Protein AF-A0A9W8TCF4-F1 (afdb_monomer)

Secondary structure (DSSP, 8-state):
-HHHHHHHHHHHHHHHHHHHHHHHHHHHHHHHHHHHHHHTTS-GGGHHHHHHHHHHHHHHHHHHHHHHTTSPPHHHHTTS-HHHHHHHHHHHHHHHHHHHHHHHHHHHHHHHHHHHHHHHHHHHHHHHHHHHHHHHHHHHHHHHHHHHHHHHHHHHHHHHHHHHHHHHHHHHHHHHHHHHHHHHHHHHHHHHHHHHHHHHHHHHHHHHHHHHHHHHHHHHHHHHHHHHHHHHHHHHHHHHHHHHHHHHHHHHTTS--------HHHHHHHHHHHHHHHHTTTS-B---SS-TTSHHHHHHHHHHHHTSTTHHHHHHHHHHTT--S-EEHHHHHHHGGGPPB-TTSSBTTBSS---EEEEEEETTEEEEEEE---

pLDDT: mean 80.74, std 17.01, range [30.88, 98.62]

Sequence (374 aa):
MATLNAVRSEQNGLVEKMTDVVGKVRGLDTAVGEVQANLKQVPTETRELVDVGSTHLMQELKSASRVLGTLPTKADLENWSTTKAEAQARSIEDAVSRSTNATLKRFLDSTMAEYSQKLASFEVREKVIKDLKESALELQKRCEGREKRLDIVCEKNKDLSLRLQTQKNDLAGKSARLDQLTSDLAEAEAEIAMRDTRISKAEALSRSKETAIREANELLDSYKAAIKAKDSEMKEMCTRLEAAEAQAALRVTRQPETQSSDTGILNRLSQVYLELSNEFRDIPTSNGSHGASDLPEIAVKIAPKLLEPQAKQMIQDFLSSGADGWYCLQQVVERGSRAESVPRGTCALHQEECVLVQAVVARGGAILNFYDPM

Mean predicted aligned error: 19.77 Å

Structure (mmCIF, N/CA/C/O backbone):
data_AF-A0A9W8TCF4-F1
#
_entry.id   AF-A0A9W8TCF4-F1
#
loop_
_atom_site.group_PDB
_atom_site.id
_atom_site.type_symbol
_atom_site.label_atom_id
_atom_site.label_alt_id
_atom_site.lab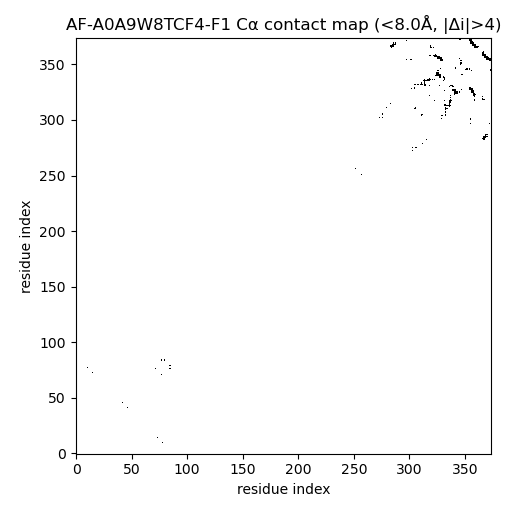el_comp_id
_atom_site.label_asym_id
_atom_site.label_entity_id
_atom_site.label_seq_id
_atom_site.pdbx_PDB_ins_code
_atom_site.Cartn_x
_atom_site.Cartn_y
_atom_site.Cartn_z
_atom_site.occupancy
_atom_site.B_iso_or_equiv
_atom_site.auth_seq_id
_atom_site.auth_comp_id
_atom_site.auth_asym_id
_atom_site.auth_atom_id
_atom_site.pdbx_PDB_model_num
ATOM 1 N N . MET A 1 1 ? 74.493 4.561 -125.610 1.00 48.09 1 MET A N 1
ATOM 2 C CA . MET A 1 1 ? 73.460 3.600 -125.152 1.00 48.09 1 MET A CA 1
ATOM 3 C C . MET A 1 1 ? 73.714 3.056 -123.743 1.00 48.09 1 MET A C 1
ATOM 5 O O . MET A 1 1 ? 72.753 2.962 -122.997 1.00 48.09 1 MET A O 1
ATOM 9 N N . ALA A 1 2 ? 74.955 2.751 -123.333 1.00 51.16 2 ALA A N 1
ATOM 10 C CA . ALA A 1 2 ? 75.239 2.195 -121.997 1.00 51.16 2 ALA A CA 1
ATOM 11 C C . ALA A 1 2 ? 74.839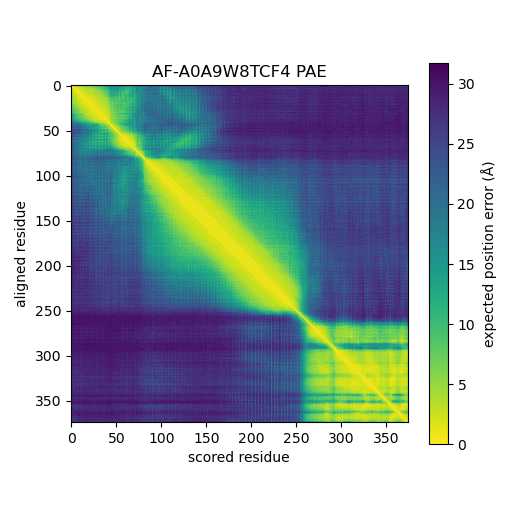 3.107 -120.810 1.00 51.16 2 ALA A C 1
ATOM 13 O O . ALA A 1 2 ? 74.289 2.631 -119.825 1.00 51.16 2 ALA A O 1
ATOM 14 N N . THR A 1 3 ? 75.023 4.424 -120.924 1.00 48.38 3 THR A N 1
ATOM 15 C CA . THR A 1 3 ? 74.662 5.409 -119.885 1.00 48.38 3 THR A CA 1
ATOM 16 C C . THR A 1 3 ? 73.155 5.583 -119.689 1.00 48.38 3 THR A C 1
ATOM 18 O O . THR A 1 3 ? 72.698 5.802 -118.574 1.00 48.38 3 THR A O 1
ATOM 21 N N . LEU A 1 4 ? 72.365 5.422 -120.752 1.00 47.25 4 LEU A N 1
ATOM 22 C CA . LEU A 1 4 ? 70.905 5.552 -120.701 1.00 47.25 4 LEU A CA 1
ATOM 23 C C . LEU A 1 4 ? 70.256 4.342 -120.005 1.00 47.25 4 LEU A C 1
ATOM 25 O O . LEU A 1 4 ? 69.260 4.490 -119.303 1.00 47.25 4 LEU A O 1
ATOM 29 N N . ASN A 1 5 ? 70.867 3.160 -120.129 1.00 55.09 5 ASN A N 1
ATOM 30 C CA . ASN A 1 5 ? 70.417 1.951 -119.436 1.00 55.09 5 ASN A CA 1
ATOM 31 C C . ASN A 1 5 ? 70.760 1.965 -117.935 1.00 55.09 5 ASN A C 1
ATOM 33 O O . ASN A 1 5 ? 69.969 1.466 -117.140 1.00 55.09 5 ASN A O 1
ATOM 37 N N . ALA A 1 6 ? 71.883 2.574 -117.535 1.00 56.56 6 ALA A N 1
ATOM 38 C CA . ALA A 1 6 ? 72.257 2.713 -116.124 1.00 56.56 6 ALA A CA 1
ATOM 39 C C . ALA A 1 6 ? 71.310 3.662 -115.366 1.00 56.56 6 ALA A C 1
ATOM 41 O O . ALA A 1 6 ? 70.767 3.288 -114.330 1.00 56.56 6 ALA A O 1
ATOM 42 N N . VAL A 1 7 ? 71.010 4.833 -115.943 1.00 51.28 7 VAL A N 1
ATOM 43 C CA . VAL A 1 7 ? 70.056 5.796 -115.360 1.00 51.28 7 VAL A CA 1
ATOM 44 C C . VAL A 1 7 ? 68.657 5.188 -115.239 1.00 51.28 7 VAL A C 1
ATOM 46 O O . VAL A 1 7 ? 67.986 5.358 -114.224 1.00 51.28 7 VAL A O 1
ATOM 49 N N . ARG A 1 8 ? 68.230 4.406 -116.239 1.00 55.12 8 ARG A N 1
ATOM 50 C CA . ARG A 1 8 ? 66.937 3.711 -116.201 1.00 55.12 8 ARG A CA 1
ATOM 51 C C . ARG A 1 8 ? 66.886 2.631 -115.115 1.00 55.12 8 ARG A C 1
ATOM 53 O O . ARG A 1 8 ? 65.843 2.439 -114.500 1.00 55.12 8 ARG A O 1
ATOM 60 N N . SER A 1 9 ? 68.004 1.950 -114.855 1.00 62.22 9 SER A N 1
ATOM 61 C CA . SER A 1 9 ? 68.113 0.963 -113.775 1.00 62.22 9 SER A CA 1
ATOM 62 C C . SER A 1 9 ? 68.019 1.612 -112.391 1.00 62.22 9 SER A C 1
ATOM 64 O O . SER A 1 9 ? 67.333 1.086 -111.517 1.00 62.22 9 SER A O 1
ATOM 66 N N . GLU A 1 10 ? 68.665 2.760 -112.187 1.00 55.59 10 GLU A N 1
ATOM 67 C CA . GLU A 1 10 ? 68.607 3.492 -110.913 1.00 55.59 10 GLU A CA 1
ATOM 68 C C . GLU A 1 10 ? 67.228 4.117 -110.665 1.00 55.59 10 GLU A C 1
ATOM 70 O O . GLU A 1 10 ? 66.700 4.012 -109.556 1.00 55.59 10 GLU A O 1
ATOM 75 N N . GLN A 1 11 ? 66.589 4.675 -111.702 1.00 54.03 11 GLN A N 1
ATOM 76 C CA . GLN A 1 11 ? 65.198 5.137 -111.619 1.00 54.03 11 GLN A CA 1
ATOM 77 C C . GLN A 1 11 ? 64.245 4.002 -111.240 1.00 54.03 11 GLN A C 1
ATOM 79 O O . GLN A 1 11 ? 63.395 4.184 -110.368 1.00 54.03 11 GLN A O 1
ATOM 84 N N . ASN A 1 12 ? 64.407 2.819 -111.837 1.00 60.56 12 ASN A N 1
ATOM 85 C CA . ASN A 1 12 ? 63.585 1.661 -111.493 1.00 60.56 12 ASN A CA 1
ATOM 86 C C . ASN A 1 12 ? 63.775 1.242 -110.026 1.00 60.56 12 ASN A C 1
ATOM 88 O O . ASN A 1 12 ? 62.788 0.973 -109.344 1.00 60.56 12 ASN A O 1
ATOM 92 N N . GLY A 1 13 ? 65.009 1.278 -109.509 1.00 67.88 13 GLY A N 1
ATOM 93 C CA . GLY A 1 13 ? 65.289 0.981 -108.100 1.00 67.88 13 GLY A CA 1
ATOM 94 C C . GLY A 1 13 ? 64.700 2.008 -107.123 1.00 67.88 13 GLY A C 1
ATOM 95 O O . GLY A 1 13 ? 64.218 1.641 -106.050 1.00 67.88 13 GLY A O 1
ATOM 96 N N . LEU A 1 14 ? 64.689 3.296 -107.483 1.00 55.69 14 LEU A N 1
ATOM 97 C CA . LEU A 1 14 ? 64.059 4.339 -106.665 1.00 55.69 14 LEU A CA 1
ATOM 98 C C . LEU A 1 14 ? 62.530 4.199 -106.656 1.00 55.69 14 LEU A C 1
ATOM 100 O O . LEU A 1 14 ? 61.899 4.323 -105.605 1.00 55.69 14 LEU A O 1
ATOM 104 N N . VAL A 1 15 ? 61.941 3.879 -107.811 1.00 62.84 15 VAL A N 1
ATOM 105 C CA . VAL A 1 15 ? 60.506 3.606 -107.944 1.00 62.84 15 VAL A CA 1
ATOM 106 C C . VAL A 1 15 ? 60.105 2.380 -107.126 1.00 62.84 15 VAL A C 1
ATOM 108 O O . VAL A 1 15 ? 59.078 2.434 -106.451 1.00 62.84 15 VAL A O 1
ATOM 111 N N . GLU A 1 16 ? 60.899 1.307 -107.118 1.00 63.88 16 GLU A N 1
ATOM 112 C CA . GLU A 1 16 ? 60.650 0.142 -106.256 1.00 63.88 16 GLU A CA 1
ATOM 113 C C . GLU A 1 16 ? 60.690 0.511 -104.772 1.00 63.88 16 GLU A C 1
ATOM 115 O O . GLU A 1 16 ? 59.761 0.174 -104.040 1.00 63.88 16 GLU A O 1
ATOM 120 N N . LYS A 1 17 ? 61.695 1.278 -104.331 1.00 65.75 17 LYS A N 1
ATOM 121 C CA . LYS A 1 17 ? 61.790 1.732 -102.933 1.00 65.75 17 LYS A CA 1
ATOM 122 C C . LYS A 1 17 ? 60.620 2.628 -102.529 1.00 65.75 17 LYS A C 1
ATOM 124 O O . LYS A 1 17 ? 60.070 2.456 -101.446 1.00 65.75 17 LYS A O 1
ATOM 129 N N . MET A 1 18 ? 60.195 3.555 -103.388 1.00 55.94 18 MET A N 1
ATOM 130 C CA . MET A 1 18 ? 59.011 4.380 -103.113 1.00 55.94 18 MET A CA 1
ATOM 131 C C . MET A 1 18 ? 57.726 3.552 -103.112 1.00 55.94 18 MET A C 1
ATOM 133 O O . MET A 1 18 ? 56.843 3.802 -102.296 1.00 55.94 18 MET A O 1
ATOM 137 N N . THR A 1 19 ? 57.627 2.543 -103.977 1.00 63.25 19 THR A N 1
ATOM 138 C CA . THR A 1 19 ? 56.481 1.624 -103.998 1.00 63.25 19 THR A CA 1
ATOM 139 C C . THR A 1 19 ? 56.430 0.781 -102.720 1.00 63.25 19 THR A C 1
ATOM 141 O O . THR A 1 19 ? 55.351 0.622 -102.152 1.00 63.25 19 THR A O 1
ATOM 144 N N . ASP A 1 20 ? 57.578 0.327 -102.206 1.00 67.62 20 ASP A N 1
ATOM 145 C CA . ASP A 1 20 ? 57.696 -0.375 -100.920 1.00 67.62 20 ASP A CA 1
ATOM 146 C C . ASP A 1 20 ? 57.321 0.527 -99.732 1.00 67.62 20 ASP A C 1
ATOM 148 O O . ASP A 1 20 ? 56.541 0.129 -98.868 1.00 67.62 20 ASP A O 1
ATOM 152 N N . VAL A 1 21 ? 57.781 1.784 -99.716 1.00 62.66 21 VAL A N 1
ATOM 153 C CA . VAL A 1 21 ? 57.399 2.762 -98.681 1.00 62.66 21 VAL A CA 1
ATOM 154 C C . VAL A 1 21 ? 55.896 3.051 -98.719 1.00 62.66 21 VAL A C 1
ATOM 156 O O . VAL A 1 21 ? 55.243 3.022 -97.677 1.00 62.66 21 VAL A O 1
ATOM 159 N N . VAL A 1 22 ? 55.310 3.259 -99.903 1.00 64.38 22 VAL A N 1
ATOM 160 C CA . VAL A 1 22 ? 53.855 3.434 -100.060 1.00 64.38 22 VAL A CA 1
ATOM 161 C C . VAL A 1 22 ? 53.098 2.179 -99.613 1.00 64.38 22 VAL A C 1
ATOM 163 O O . VAL A 1 22 ? 52.041 2.295 -98.992 1.00 64.38 22 VAL A O 1
ATOM 166 N N . GLY A 1 23 ? 53.639 0.987 -99.879 1.00 67.31 23 GLY A N 1
ATOM 167 C CA . GLY A 1 23 ? 53.102 -0.286 -99.399 1.00 67.31 23 GLY A CA 1
ATOM 168 C C . GLY A 1 23 ? 53.110 -0.389 -97.873 1.00 67.31 23 GLY A C 1
ATOM 169 O O . GLY A 1 23 ? 52.080 -0.694 -97.275 1.00 67.31 23 GLY A O 1
ATOM 170 N N . LYS A 1 24 ? 54.231 -0.047 -97.228 1.00 70.81 24 LYS A N 1
ATOM 171 C CA . LYS A 1 24 ? 54.377 -0.024 -95.762 1.00 70.81 24 LYS A CA 1
ATOM 172 C C . LYS A 1 24 ? 53.448 0.990 -95.100 1.00 70.81 24 LYS A C 1
ATOM 174 O O . LYS A 1 24 ? 52.844 0.676 -94.079 1.00 70.81 24 LYS A O 1
ATOM 179 N N . VAL A 1 25 ? 53.275 2.168 -95.700 1.00 60.53 25 VAL A N 1
ATOM 180 C CA . VAL A 1 25 ? 52.323 3.185 -95.220 1.00 60.53 25 VAL A CA 1
ATOM 181 C C . VAL A 1 25 ? 50.880 2.681 -95.326 1.00 60.53 25 VAL A C 1
ATOM 183 O O . VAL A 1 25 ? 50.115 2.843 -94.380 1.00 60.53 25 VAL A O 1
ATOM 186 N N . ARG A 1 26 ? 50.512 2.001 -96.420 1.00 66.19 26 ARG A N 1
ATOM 187 C CA . ARG A 1 26 ? 49.187 1.367 -96.554 1.00 66.19 26 ARG A CA 1
ATOM 188 C C . ARG A 1 26 ? 48.976 0.223 -95.555 1.00 66.19 26 ARG A C 1
ATOM 190 O O . ARG A 1 26 ? 47.881 0.073 -95.016 1.00 66.19 26 ARG A O 1
ATOM 197 N N . GLY A 1 27 ? 50.020 -0.560 -95.287 1.00 70.69 27 GLY A N 1
ATOM 198 C CA . GLY A 1 27 ? 50.002 -1.605 -94.261 1.00 70.69 27 GLY A CA 1
ATOM 199 C C . GLY A 1 27 ? 49.795 -1.037 -92.855 1.00 70.69 27 GLY A C 1
ATOM 200 O O . GLY A 1 27 ? 48.983 -1.561 -92.099 1.00 70.69 27 GLY A O 1
ATOM 201 N N . LEU A 1 28 ? 50.457 0.078 -92.534 1.00 63.88 28 LEU A N 1
ATOM 202 C CA . LEU A 1 28 ? 50.255 0.813 -91.282 1.00 63.88 28 LEU A CA 1
ATOM 203 C C . LEU A 1 28 ? 48.828 1.358 -91.155 1.00 63.88 28 LEU A C 1
ATOM 205 O O . LEU A 1 28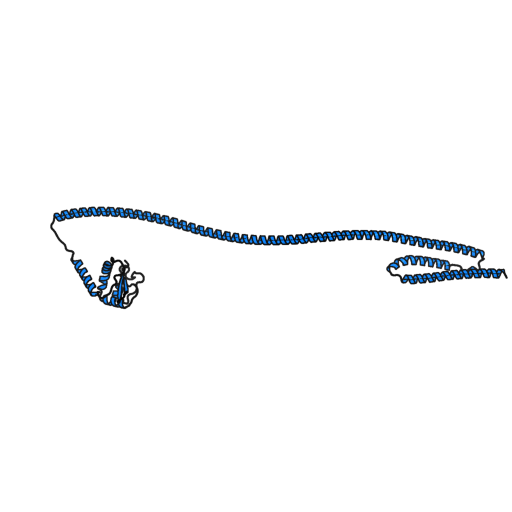 ? 48.229 1.205 -90.097 1.00 63.88 28 LEU A O 1
ATOM 209 N N . ASP A 1 29 ? 48.264 1.933 -92.219 1.00 61.62 29 ASP A N 1
ATOM 210 C CA . ASP A 1 29 ? 46.877 2.427 -92.225 1.00 61.62 29 ASP A CA 1
ATOM 211 C C . ASP A 1 29 ? 45.868 1.290 -91.965 1.00 61.62 29 ASP A C 1
ATOM 213 O O . ASP A 1 29 ? 44.930 1.432 -91.179 1.00 61.62 29 ASP A O 1
ATOM 217 N N . THR A 1 30 ? 46.131 0.109 -92.535 1.00 70.81 30 THR A N 1
ATOM 218 C CA . THR A 1 30 ? 45.320 -1.099 -92.309 1.00 70.81 30 THR A CA 1
ATOM 219 C C . THR A 1 30 ? 45.432 -1.588 -90.860 1.00 70.81 30 THR A C 1
ATOM 221 O O . THR A 1 30 ? 44.414 -1.810 -90.206 1.00 70.81 30 THR A O 1
ATOM 224 N N . ALA A 1 31 ? 46.652 -1.679 -90.321 1.00 67.19 31 ALA A N 1
ATOM 225 C CA . ALA A 1 31 ? 46.889 -2.089 -88.935 1.00 67.19 31 ALA A CA 1
ATOM 226 C C . ALA A 1 31 ? 46.263 -1.111 -87.921 1.00 67.19 31 ALA A C 1
ATOM 228 O O . ALA A 1 31 ? 45.715 -1.528 -86.901 1.00 67.19 31 ALA A O 1
ATOM 229 N N . VAL A 1 32 ? 46.282 0.193 -88.215 1.00 63.81 32 VAL A N 1
ATOM 230 C CA . VAL A 1 32 ? 45.600 1.221 -87.412 1.00 63.81 32 VAL A CA 1
ATOM 231 C C . VAL A 1 32 ? 44.083 1.007 -87.421 1.00 63.81 32 VAL A C 1
ATOM 233 O O . VAL A 1 32 ? 43.449 1.083 -86.365 1.00 63.81 32 VAL A O 1
ATOM 236 N N . GLY A 1 33 ? 43.499 0.673 -88.576 1.00 71.19 33 GLY A N 1
ATOM 237 C CA . GLY A 1 33 ? 42.081 0.322 -88.689 1.00 71.19 33 GLY A CA 1
ATOM 238 C C . GLY A 1 33 ? 41.690 -0.900 -87.848 1.00 71.19 33 GLY A C 1
ATOM 239 O O . GLY A 1 33 ? 40.653 -0.886 -87.179 1.00 71.19 33 GLY A O 1
ATOM 240 N N . GLU A 1 34 ? 42.536 -1.930 -87.812 1.00 72.56 34 GLU A N 1
ATOM 241 C CA . GLU A 1 34 ? 42.313 -3.142 -87.009 1.00 72.56 34 GLU A CA 1
ATOM 242 C C . GLU A 1 34 ? 42.403 -2.872 -85.502 1.00 72.56 34 GLU A C 1
ATOM 244 O O . GLU A 1 34 ? 41.535 -3.298 -84.735 1.00 72.56 34 GLU A O 1
ATOM 249 N N . VAL A 1 35 ? 43.396 -2.092 -85.062 1.00 64.50 35 VAL A N 1
ATOM 250 C CA . VAL A 1 35 ? 43.511 -1.662 -83.658 1.00 64.50 35 VAL A CA 1
ATOM 251 C C . VAL A 1 35 ? 42.276 -0.857 -83.234 1.00 64.50 35 VAL A C 1
ATOM 253 O O . VAL A 1 35 ? 41.749 -1.063 -82.139 1.00 64.50 35 VAL A O 1
ATOM 256 N N . GLN A 1 36 ? 41.748 0.001 -84.113 1.00 63.41 36 GLN A N 1
ATOM 257 C CA . GLN A 1 36 ? 40.530 0.771 -83.856 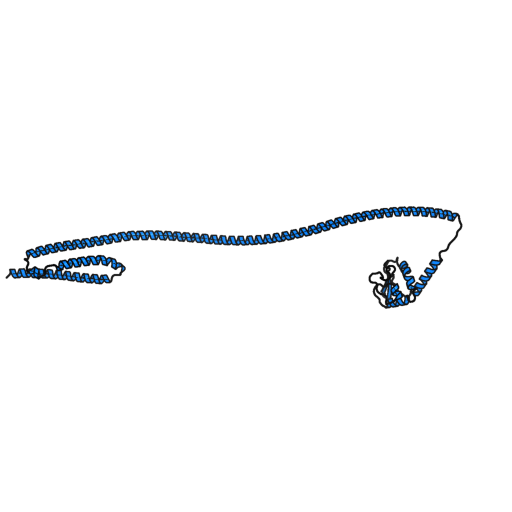1.00 63.41 36 GLN A CA 1
ATOM 258 C C . GLN A 1 36 ? 39.274 -0.113 -83.756 1.00 63.41 36 GLN A C 1
ATOM 260 O O . GLN A 1 36 ? 38.378 0.171 -82.955 1.00 63.41 36 GLN A O 1
ATOM 265 N N . ALA A 1 37 ? 39.195 -1.189 -84.542 1.00 72.56 37 ALA A N 1
ATOM 266 C CA . ALA A 1 37 ? 38.107 -2.160 -84.457 1.00 72.56 37 ALA A CA 1
ATOM 267 C C . ALA A 1 37 ? 38.145 -2.940 -83.133 1.00 72.56 37 ALA A C 1
ATOM 269 O O . ALA A 1 37 ? 37.111 -3.089 -82.479 1.00 72.56 37 ALA A O 1
ATOM 270 N N . ASN A 1 38 ? 39.337 -3.347 -82.694 1.00 70.62 38 ASN A N 1
ATOM 271 C CA . ASN A 1 38 ? 39.535 -4.065 -81.433 1.00 70.62 38 ASN A CA 1
ATOM 272 C C . ASN A 1 38 ? 39.256 -3.177 -80.209 1.00 70.62 38 ASN A C 1
ATOM 274 O O . ASN A 1 38 ? 38.658 -3.624 -79.233 1.00 70.62 38 ASN A O 1
ATOM 278 N N . LEU A 1 39 ? 39.585 -1.884 -80.283 1.00 60.03 39 LEU A N 1
ATOM 279 C CA . LEU A 1 39 ? 39.291 -0.912 -79.226 1.00 60.03 39 LEU A CA 1
ATOM 280 C C . LEU A 1 39 ? 37.796 -0.689 -78.975 1.00 60.03 39 LEU A C 1
ATOM 282 O O . LEU A 1 39 ? 37.396 -0.397 -77.850 1.00 60.03 39 LEU A O 1
ATOM 286 N N . LYS A 1 40 ? 36.943 -0.879 -79.989 1.00 67.00 40 LYS A N 1
ATOM 287 C CA . LYS A 1 40 ? 35.482 -0.796 -79.825 1.00 67.00 40 LYS A CA 1
ATOM 288 C C . LYS A 1 40 ? 34.896 -1.939 -78.989 1.00 67.00 40 LYS A C 1
ATOM 290 O O . LYS A 1 40 ? 33.749 -1.813 -78.564 1.00 67.00 40 LYS A O 1
ATOM 295 N N . GLN A 1 41 ? 35.654 -3.014 -78.761 1.00 71.75 41 GLN A N 1
ATOM 296 C CA . GLN A 1 41 ? 35.222 -4.188 -77.996 1.00 71.75 41 GLN A CA 1
ATOM 297 C C . GLN A 1 41 ? 35.601 -4.120 -76.503 1.00 71.75 41 GLN A C 1
ATOM 299 O O . GLN A 1 41 ? 35.222 -5.005 -75.740 1.00 71.75 41 GLN A O 1
ATOM 304 N N . VAL A 1 42 ? 36.317 -3.078 -76.063 1.00 59.84 42 VAL A N 1
ATOM 305 C CA . VAL A 1 42 ? 36.756 -2.921 -74.666 1.00 59.84 42 VAL A CA 1
ATOM 306 C C . VAL A 1 42 ? 35.622 -2.323 -73.794 1.00 59.84 42 VAL A C 1
ATOM 308 O O . VAL A 1 42 ? 34.951 -1.387 -74.242 1.00 59.84 42 VAL A O 1
ATOM 311 N N . PRO A 1 43 ? 35.385 -2.824 -72.558 1.00 59.12 43 PRO A N 1
ATOM 312 C CA . PRO A 1 43 ? 34.317 -2.360 -71.663 1.00 59.12 43 PRO A CA 1
ATOM 313 C C . PRO A 1 43 ? 34.347 -0.856 -71.346 1.00 59.12 43 PRO A C 1
ATOM 315 O O . PRO A 1 43 ? 35.404 -0.223 -71.275 1.00 59.12 43 PRO A O 1
ATOM 318 N N . THR A 1 44 ? 33.158 -0.293 -71.118 1.00 56.84 44 THR A N 1
ATOM 319 C CA . THR A 1 44 ? 32.868 1.149 -71.029 1.00 56.84 44 THR A CA 1
ATOM 320 C C . THR A 1 44 ? 33.653 1.899 -69.950 1.00 56.84 44 THR A C 1
ATOM 322 O O . THR A 1 44 ? 34.009 3.050 -70.175 1.00 56.84 44 THR A O 1
ATOM 325 N N . GLU A 1 45 ? 34.006 1.258 -68.834 1.00 49.66 45 GLU A N 1
ATOM 326 C CA . GLU A 1 45 ? 34.739 1.895 -67.722 1.00 49.66 45 GLU A CA 1
ATOM 327 C C . GLU A 1 45 ? 36.221 2.173 -68.040 1.00 49.66 45 GLU A C 1
ATOM 329 O O . GLU A 1 45 ? 36.844 3.036 -67.430 1.00 49.66 45 GLU A O 1
ATOM 334 N N . THR A 1 46 ? 36.781 1.507 -69.054 1.00 51.12 46 THR A N 1
ATOM 335 C CA . THR A 1 46 ? 38.133 1.772 -69.589 1.00 51.12 46 THR A CA 1
ATOM 336 C C . THR A 1 46 ? 38.131 2.661 -70.837 1.00 51.12 46 THR A C 1
ATOM 338 O O . THR A 1 46 ? 39.194 3.048 -71.325 1.00 51.12 46 THR A O 1
ATOM 341 N N . ARG A 1 47 ? 36.949 3.006 -71.363 1.00 51.88 47 ARG A N 1
ATOM 342 C CA . ARG A 1 47 ? 36.777 3.655 -72.671 1.00 51.88 47 ARG A CA 1
ATOM 343 C C . ARG A 1 47 ? 37.148 5.139 -72.656 1.00 51.88 47 ARG A C 1
ATOM 345 O O . ARG A 1 47 ? 37.755 5.609 -73.610 1.00 51.88 47 ARG A O 1
ATOM 352 N N . GLU A 1 48 ? 36.889 5.840 -71.553 1.00 53.00 48 GLU A N 1
ATOM 353 C CA . GLU A 1 48 ? 37.209 7.273 -71.410 1.00 53.00 48 GLU A CA 1
ATOM 354 C C . GLU A 1 48 ? 38.720 7.555 -71.384 1.00 53.00 48 GLU A C 1
ATOM 356 O O . GLU A 1 48 ? 39.169 8.622 -71.793 1.00 53.00 48 GLU A O 1
ATOM 361 N N . LEU A 1 49 ? 39.524 6.576 -70.959 1.00 50.25 49 LEU A N 1
ATOM 362 C CA . LEU A 1 49 ? 40.980 6.703 -70.873 1.00 50.25 49 LEU A CA 1
ATOM 363 C C . LEU A 1 49 ? 41.699 6.427 -72.197 1.00 50.25 49 LEU A C 1
ATOM 365 O O . LEU A 1 49 ? 42.779 6.969 -72.419 1.00 50.25 49 LEU A O 1
ATOM 369 N N . VAL A 1 50 ? 41.118 5.611 -73.082 1.00 52.34 50 VAL A N 1
ATOM 370 C CA . VAL A 1 50 ? 41.714 5.351 -74.401 1.00 52.34 50 VAL A CA 1
ATOM 371 C C . VAL A 1 50 ? 41.294 6.395 -75.438 1.00 52.34 50 VAL A C 1
ATOM 373 O O . VAL A 1 50 ? 42.044 6.659 -76.379 1.00 52.34 50 VAL A O 1
ATOM 376 N N . ASP A 1 51 ? 40.146 7.049 -75.251 1.00 55.16 51 ASP A N 1
ATOM 377 C CA . ASP A 1 51 ? 39.607 8.001 -76.229 1.00 55.16 51 ASP A CA 1
ATOM 378 C C . ASP A 1 51 ? 40.481 9.260 -76.379 1.00 55.16 51 ASP A C 1
ATOM 380 O O . ASP A 1 51 ? 40.713 9.735 -77.491 1.00 55.16 51 ASP A O 1
ATOM 384 N N . VAL A 1 52 ? 41.063 9.773 -75.289 1.00 55.41 52 VAL A N 1
ATOM 385 C CA . VAL A 1 52 ? 41.875 11.007 -75.331 1.00 55.41 52 VAL A CA 1
ATOM 386 C C . VAL A 1 52 ? 43.269 10.759 -75.929 1.00 55.41 52 VAL A C 1
ATOM 388 O O . VAL A 1 52 ? 43.741 11.540 -76.756 1.00 55.41 52 VAL A O 1
ATOM 391 N N . GLY A 1 53 ? 43.911 9.634 -75.593 1.00 54.56 53 GLY A N 1
ATOM 392 C CA . GLY A 1 53 ? 45.212 9.262 -76.163 1.00 54.56 53 GLY A CA 1
ATOM 393 C C . GLY A 1 53 ? 45.121 8.824 -77.629 1.00 54.56 53 GLY A C 1
ATOM 394 O O . GLY A 1 53 ? 45.964 9.198 -78.445 1.00 54.56 53 GLY A O 1
ATOM 395 N N . SER A 1 54 ? 44.070 8.078 -77.995 1.00 58.12 54 SER A N 1
ATOM 396 C CA . SER A 1 54 ? 43.862 7.584 -79.363 1.00 58.12 54 SER A CA 1
ATOM 397 C C . SER A 1 54 ? 43.502 8.706 -80.339 1.00 58.12 54 SER A C 1
ATOM 399 O O . SER A 1 54 ? 44.020 8.730 -81.456 1.00 58.12 54 SER A O 1
ATOM 401 N N . THR A 1 55 ? 42.679 9.677 -79.925 1.00 63.41 55 THR A N 1
ATOM 402 C CA . THR A 1 55 ? 42.281 10.802 -80.789 1.00 63.41 55 THR A CA 1
ATOM 403 C C . THR A 1 55 ? 43.457 11.713 -81.137 1.00 63.41 55 THR A C 1
ATOM 405 O O . THR A 1 55 ? 43.611 12.066 -82.308 1.00 63.41 55 THR A O 1
ATOM 408 N N . HIS A 1 56 ? 44.343 12.022 -80.183 1.00 59.44 56 HIS A N 1
ATOM 409 C CA . HIS A 1 56 ? 45.527 12.844 -80.453 1.00 59.44 56 HIS A CA 1
ATOM 410 C C . HIS A 1 56 ? 46.541 12.122 -81.358 1.00 59.44 56 HIS A C 1
ATOM 412 O O . HIS A 1 56 ? 47.050 12.721 -82.312 1.00 59.44 56 HIS A O 1
ATOM 418 N N . LEU A 1 57 ? 46.819 10.837 -81.110 1.00 59.66 57 LEU A N 1
ATOM 419 C CA . LEU A 1 57 ? 47.750 10.046 -81.926 1.00 59.66 57 LEU A CA 1
ATOM 420 C C . LEU A 1 57 ? 47.218 9.874 -83.355 1.00 59.66 57 LEU A C 1
ATOM 422 O O . LEU A 1 57 ? 47.960 10.067 -84.313 1.00 59.66 57 LEU A O 1
ATOM 426 N N . MET A 1 58 ? 45.912 9.627 -83.507 1.00 64.69 58 MET A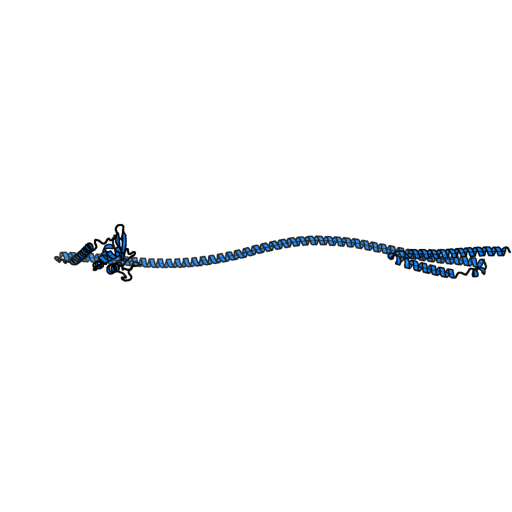 N 1
ATOM 427 C CA . MET A 1 58 ? 45.230 9.571 -84.807 1.00 64.69 58 MET A CA 1
ATOM 428 C C . MET A 1 58 ? 45.237 10.916 -85.538 1.00 64.69 58 MET A C 1
ATOM 430 O O . MET A 1 58 ? 45.332 10.954 -86.767 1.00 64.69 58 MET A O 1
ATOM 434 N N . GLN A 1 59 ? 45.136 12.031 -84.814 1.00 70.50 59 GLN A N 1
ATOM 435 C CA . GLN A 1 59 ? 45.172 13.365 -85.406 1.00 70.50 59 GLN A CA 1
ATOM 436 C C . GLN A 1 59 ? 46.584 13.751 -85.870 1.00 70.50 59 GLN A C 1
ATOM 438 O O . GLN A 1 59 ? 46.724 14.321 -86.956 1.00 70.50 59 GLN A O 1
ATOM 443 N N . GLU A 1 60 ? 47.633 13.379 -85.131 1.00 67.06 60 GLU A N 1
ATOM 444 C CA . GLU A 1 60 ? 49.021 13.539 -85.592 1.00 67.06 60 GLU A CA 1
ATOM 445 C C . GLU A 1 60 ? 49.342 12.586 -86.756 1.00 67.06 60 GLU A C 1
ATOM 447 O O . GLU A 1 60 ? 49.940 13.029 -87.734 1.00 67.06 60 GLU A O 1
ATOM 452 N N . LEU A 1 61 ? 48.856 11.335 -86.747 1.00 62.59 61 LEU A N 1
ATOM 453 C CA . LEU A 1 61 ? 49.024 10.396 -87.871 1.00 62.59 61 LEU A CA 1
ATOM 454 C C . LEU A 1 61 ? 48.337 10.899 -89.146 1.00 62.59 61 LEU A C 1
ATOM 456 O O . LEU A 1 61 ? 48.915 10.848 -90.230 1.00 62.59 61 LEU A O 1
ATOM 460 N N . LYS A 1 62 ? 47.126 11.460 -89.024 1.00 66.81 62 LYS A N 1
ATOM 461 C CA . LYS A 1 62 ? 46.437 12.132 -90.137 1.00 66.81 62 LYS A CA 1
ATOM 462 C C . LYS A 1 62 ? 47.195 13.361 -90.624 1.00 66.81 62 LYS A C 1
ATOM 464 O O . LYS A 1 62 ? 47.199 13.632 -91.823 1.00 66.81 62 LYS A O 1
ATOM 469 N N . SER A 1 63 ? 47.827 14.105 -89.723 1.00 69.19 63 SER A N 1
ATOM 470 C CA . SER A 1 63 ? 48.629 15.276 -90.086 1.00 69.19 63 SER A CA 1
ATOM 471 C C . SER A 1 63 ? 49.910 14.859 -90.819 1.00 69.19 63 SER A C 1
ATOM 473 O O . SER A 1 63 ? 50.211 15.415 -91.872 1.00 69.19 63 SER A O 1
ATOM 475 N N . ALA A 1 64 ? 50.595 13.812 -90.352 1.00 59.97 64 ALA A N 1
ATOM 476 C CA . ALA A 1 64 ? 51.750 13.217 -91.024 1.00 59.97 64 ALA A CA 1
ATOM 477 C C . ALA A 1 64 ? 51.377 12.612 -92.390 1.00 59.97 64 ALA A C 1
ATOM 479 O O . ALA A 1 64 ? 52.079 12.834 -93.372 1.00 59.97 64 ALA A O 1
ATOM 480 N N . SER A 1 65 ? 50.230 11.932 -92.488 1.00 61.62 65 SER A N 1
ATOM 481 C CA . SER A 1 65 ? 49.677 11.423 -93.750 1.00 61.62 65 SER A CA 1
ATOM 482 C C . SER A 1 65 ? 49.395 12.548 -94.755 1.00 61.62 65 SER A C 1
ATOM 484 O O . SER A 1 65 ? 49.749 12.423 -95.926 1.00 61.62 65 SER A O 1
ATOM 486 N N . ARG A 1 66 ? 48.853 13.695 -94.312 1.00 66.38 66 ARG A N 1
ATOM 487 C CA . ARG A 1 66 ? 48.677 14.871 -95.186 1.00 66.38 66 ARG A CA 1
ATOM 488 C C . ARG A 1 66 ? 50.004 15.422 -95.695 1.00 66.38 66 ARG A C 1
ATOM 490 O O . ARG A 1 66 ? 50.084 15.765 -96.867 1.00 66.38 66 ARG A O 1
ATOM 497 N N . VAL A 1 67 ? 51.036 15.479 -94.852 1.00 62.31 67 VAL A N 1
ATOM 498 C CA . VAL A 1 67 ? 52.381 15.907 -95.273 1.00 62.31 67 VAL A CA 1
ATOM 499 C C . VAL A 1 67 ? 52.972 14.915 -96.283 1.00 62.31 67 VAL A C 1
ATOM 501 O O . VAL A 1 67 ? 53.490 15.334 -97.315 1.00 62.31 67 VAL A O 1
ATOM 504 N N . LEU A 1 68 ? 52.811 13.607 -96.068 1.00 57.28 68 LEU A N 1
ATOM 505 C CA . LEU A 1 68 ? 53.215 12.578 -97.035 1.00 57.28 68 LEU A CA 1
ATOM 506 C C . LEU A 1 68 ? 52.432 12.671 -98.357 1.00 57.28 68 LEU A C 1
ATOM 508 O O . LEU A 1 68 ? 52.991 12.408 -99.415 1.00 57.28 68 LEU A O 1
ATOM 512 N N . GLY A 1 69 ? 51.171 13.109 -98.318 1.00 61.69 69 GLY A N 1
ATOM 513 C CA . GLY A 1 69 ? 50.358 13.388 -99.506 1.00 61.69 69 GLY A CA 1
ATOM 514 C C . GLY A 1 69 ? 50.801 14.617 -100.310 1.00 61.69 69 GLY A C 1
ATOM 515 O O . GLY A 1 69 ? 50.385 14.765 -101.454 1.00 61.69 69 GLY A O 1
ATOM 516 N N . THR A 1 70 ? 51.654 15.480 -99.744 1.00 60.56 70 THR A N 1
ATOM 517 C CA . THR A 1 70 ? 52.286 16.600 -100.468 1.00 60.56 70 THR A CA 1
ATOM 518 C C . THR A 1 70 ? 53.623 16.231 -101.110 1.00 60.56 70 THR A C 1
ATOM 520 O O . THR A 1 70 ? 54.269 17.089 -101.711 1.00 60.56 70 THR A O 1
ATOM 523 N N . LEU A 1 71 ? 54.057 14.968 -100.994 1.00 55.66 71 LEU A N 1
ATOM 524 C CA . LEU A 1 71 ? 55.262 14.510 -101.672 1.00 55.66 71 LEU A CA 1
ATOM 525 C C . LEU A 1 71 ? 55.056 14.533 -103.198 1.00 55.66 71 LEU A C 1
ATOM 527 O O . LEU A 1 71 ? 53.992 14.126 -103.673 1.00 55.66 71 LEU A O 1
ATOM 531 N N . PRO A 1 72 ? 56.064 14.989 -103.965 1.00 55.91 72 PRO A N 1
ATOM 532 C CA . PRO A 1 72 ? 56.008 15.021 -105.420 1.00 55.91 72 PRO A CA 1
ATOM 533 C C . PRO A 1 72 ? 55.642 13.646 -105.983 1.00 55.91 72 PRO A C 1
ATOM 535 O O . PRO A 1 72 ? 56.148 12.609 -105.541 1.00 55.91 72 PRO A O 1
ATOM 538 N N . THR A 1 73 ? 54.733 13.639 -106.954 1.00 61.72 73 THR A N 1
ATOM 539 C CA . THR A 1 73 ? 54.290 12.409 -107.606 1.00 61.72 73 THR A CA 1
ATOM 540 C C . THR A 1 73 ? 55.436 11.808 -108.419 1.00 61.72 73 THR A C 1
ATOM 542 O O . THR A 1 73 ? 56.402 12.483 -108.767 1.00 61.72 73 THR A O 1
ATOM 545 N N . LYS A 1 74 ? 55.342 10.520 -108.762 1.00 50.69 74 LYS A N 1
ATOM 546 C CA . LYS A 1 74 ? 56.338 9.820 -109.594 1.00 50.69 74 LYS A CA 1
ATOM 547 C C . LYS A 1 74 ? 56.709 10.594 -110.877 1.00 50.69 74 LYS A C 1
ATOM 549 O O . LYS A 1 74 ? 57.853 10.524 -111.306 1.00 50.69 74 LYS A O 1
ATOM 554 N N . ALA A 1 75 ? 55.773 11.365 -111.437 1.00 56.19 75 ALA A N 1
ATOM 555 C CA . ALA A 1 75 ? 55.988 12.213 -112.609 1.00 56.19 75 ALA A CA 1
ATOM 556 C C . ALA A 1 75 ? 56.881 13.442 -112.334 1.00 56.19 75 ALA A C 1
ATOM 558 O O . ALA A 1 75 ? 57.628 13.868 -113.210 1.00 56.19 75 ALA A O 1
ATOM 559 N N . ASP A 1 76 ? 56.858 13.982 -111.114 1.00 55.78 76 ASP A N 1
ATOM 560 C CA . ASP A 1 76 ? 57.679 15.130 -110.709 1.00 55.78 76 ASP A CA 1
ATOM 561 C C . ASP A 1 76 ? 59.147 14.727 -110.466 1.00 55.78 76 ASP A C 1
ATOM 563 O O . ASP A 1 76 ? 60.064 15.531 -110.635 1.00 55.78 76 ASP A O 1
ATOM 567 N N . LEU A 1 77 ? 59.383 13.459 -110.112 1.00 52.41 77 LEU A N 1
ATOM 568 C CA . LEU A 1 77 ? 60.711 12.892 -109.848 1.00 52.41 77 LEU A CA 1
ATOM 569 C C . LEU A 1 77 ? 61.476 12.492 -111.117 1.00 52.41 77 LEU A C 1
ATOM 571 O O . LEU A 1 77 ? 62.704 12.426 -111.090 1.00 52.41 77 LEU A O 1
ATOM 575 N N . GLU A 1 78 ? 60.788 12.260 -112.237 1.00 52.81 78 GLU A N 1
ATOM 576 C CA . GLU A 1 78 ? 61.430 11.907 -113.513 1.00 52.81 78 GLU A CA 1
ATOM 577 C C . GLU A 1 78 ? 62.150 13.098 -114.181 1.00 52.81 78 GLU A C 1
ATOM 579 O O . GLU A 1 78 ? 62.960 12.885 -115.082 1.00 52.81 78 GLU A O 1
ATOM 584 N N . ASN A 1 79 ? 61.933 14.333 -113.705 1.00 52.88 79 ASN A N 1
ATOM 585 C CA . ASN A 1 79 ? 62.490 15.567 -114.281 1.00 52.88 79 ASN A CA 1
ATOM 586 C C . ASN A 1 79 ? 63.614 16.215 -113.434 1.00 52.88 79 ASN A C 1
ATOM 588 O O . ASN A 1 79 ? 64.005 17.360 -113.673 1.00 52.88 79 ASN A O 1
ATOM 592 N N . TRP A 1 80 ? 64.136 15.512 -112.422 1.00 47.78 80 TRP A N 1
ATOM 593 C CA . TRP A 1 80 ? 65.174 16.011 -111.507 1.00 47.78 80 TRP A CA 1
ATOM 594 C C . TRP A 1 80 ? 66.513 15.283 -111.682 1.00 47.78 80 TRP A C 1
ATOM 596 O O . TRP A 1 80 ? 66.567 14.061 -111.787 1.00 47.78 80 TRP A O 1
ATOM 606 N N . SER A 1 81 ? 67.623 16.033 -111.689 1.00 54.62 81 SER A N 1
ATOM 607 C CA . SER A 1 81 ? 68.970 15.453 -111.732 1.00 54.62 81 SER A CA 1
ATOM 608 C C . SER A 1 81 ? 69.285 14.685 -110.439 1.00 54.62 81 SER A C 1
ATOM 610 O O . SER A 1 81 ? 68.994 15.140 -109.328 1.00 54.62 81 SER A O 1
ATOM 612 N N . THR A 1 82 ? 69.896 13.509 -110.594 1.00 58.75 82 THR A N 1
ATOM 613 C CA . THR A 1 82 ? 70.063 12.464 -109.565 1.00 58.75 82 THR A CA 1
ATOM 614 C C . THR A 1 82 ? 70.710 12.943 -108.257 1.00 58.75 82 THR A C 1
ATOM 616 O O . THR A 1 82 ? 70.289 12.534 -107.180 1.00 58.75 82 THR A O 1
ATOM 619 N N . THR A 1 83 ? 71.653 13.887 -108.300 1.00 60.25 83 THR A N 1
ATOM 620 C CA . THR A 1 83 ? 72.364 14.380 -107.103 1.00 60.25 83 THR A CA 1
ATOM 621 C C . THR A 1 83 ? 71.544 15.321 -106.213 1.00 60.25 83 THR A C 1
ATOM 623 O O . THR A 1 83 ? 71.738 15.343 -104.996 1.00 60.25 83 THR A O 1
ATOM 626 N N . LYS A 1 84 ? 70.605 16.094 -106.775 1.00 64.38 84 LYS A N 1
ATOM 627 C CA . LYS A 1 84 ? 69.741 16.998 -105.991 1.00 64.38 84 LYS A CA 1
ATOM 628 C C . LYS A 1 84 ? 68.615 16.228 -105.295 1.00 64.38 84 LYS A C 1
ATOM 630 O O . LYS A 1 84 ? 68.279 16.539 -104.152 1.00 64.38 84 LYS A O 1
ATOM 635 N N . ALA A 1 85 ? 68.107 15.190 -105.958 1.00 66.75 85 ALA A N 1
ATOM 636 C CA . ALA A 1 85 ? 67.097 14.289 -105.417 1.00 66.75 85 ALA A CA 1
ATOM 637 C C . ALA A 1 85 ? 67.618 13.489 -104.210 1.00 66.75 85 ALA A C 1
ATOM 639 O O . ALA A 1 85 ? 66.923 13.397 -103.203 1.00 66.75 85 ALA A O 1
ATOM 640 N N . GLU A 1 86 ? 68.856 12.982 -104.251 1.00 71.75 86 GLU A N 1
ATOM 641 C CA . GLU A 1 86 ? 69.455 12.252 -103.120 1.00 71.75 86 GLU A CA 1
ATOM 642 C C . GLU A 1 86 ? 69.699 13.139 -101.890 1.00 71.75 86 GLU A C 1
ATOM 644 O O . GLU A 1 86 ? 69.417 12.729 -100.762 1.00 71.75 86 GLU A O 1
ATOM 649 N N . ALA A 1 87 ? 70.186 14.370 -102.086 1.00 74.88 87 ALA A N 1
ATOM 650 C CA . ALA A 1 87 ? 70.395 15.317 -100.991 1.00 74.88 87 ALA A CA 1
ATOM 651 C C . ALA A 1 87 ? 69.067 15.744 -100.338 1.00 74.88 87 ALA A C 1
ATOM 653 O O . ALA A 1 87 ? 68.975 15.832 -99.111 1.00 74.88 87 ALA A O 1
ATOM 654 N N . GLN A 1 88 ? 68.019 15.962 -101.140 1.00 77.50 88 GLN A N 1
ATOM 655 C CA . GLN A 1 88 ? 66.677 16.239 -100.624 1.00 77.50 88 GLN A CA 1
ATOM 656 C C . GLN A 1 88 ? 66.060 15.016 -99.941 1.00 77.50 88 GLN A C 1
ATOM 658 O O . GLN A 1 88 ? 65.467 15.178 -98.880 1.00 77.50 88 GLN A O 1
ATOM 663 N N . ALA A 1 89 ? 66.250 13.805 -100.471 1.00 74.88 89 ALA A N 1
ATOM 664 C CA . ALA A 1 89 ? 65.781 12.575 -99.837 1.00 74.88 89 ALA A CA 1
ATOM 665 C C . ALA A 1 89 ? 66.404 12.377 -98.445 1.00 74.88 89 ALA A C 1
ATOM 667 O O . ALA A 1 89 ? 65.665 12.153 -97.491 1.00 74.88 89 ALA A O 1
ATOM 668 N N . ARG A 1 90 ? 67.726 12.568 -98.292 1.00 79.81 90 ARG A N 1
ATOM 669 C CA . ARG A 1 90 ? 68.398 12.509 -96.976 1.00 79.81 90 ARG A CA 1
ATOM 670 C C . ARG A 1 90 ? 67.917 13.603 -96.022 1.00 79.81 90 ARG A C 1
ATOM 672 O O . ARG A 1 90 ? 67.646 13.330 -94.861 1.00 79.81 90 ARG A O 1
ATOM 679 N N . SER A 1 91 ? 67.743 14.835 -96.508 1.00 83.25 91 SER A N 1
ATOM 680 C CA . SER A 1 91 ? 67.195 15.928 -95.691 1.00 83.25 91 SER A CA 1
ATOM 681 C C . SER A 1 91 ? 65.759 15.653 -95.233 1.00 83.25 91 SER A C 1
ATOM 683 O O . SER A 1 91 ? 65.388 16.050 -94.127 1.00 83.25 91 SER A O 1
ATOM 685 N N . ILE A 1 92 ? 64.941 15.019 -96.079 1.00 78.44 92 ILE A N 1
ATOM 686 C CA . ILE A 1 92 ? 63.575 14.606 -95.742 1.00 78.44 92 ILE A CA 1
ATOM 687 C C . ILE A 1 92 ? 63.623 13.470 -94.720 1.00 78.44 92 ILE A C 1
ATOM 689 O O . ILE A 1 92 ? 62.922 13.545 -93.720 1.00 78.44 92 ILE A O 1
ATOM 693 N N . GLU A 1 93 ? 64.481 12.469 -94.909 1.00 81.69 93 GLU A N 1
ATOM 694 C CA . GLU A 1 93 ? 64.675 11.361 -93.969 1.00 81.69 93 GLU A CA 1
ATOM 695 C C . GLU A 1 93 ? 65.122 11.851 -92.582 1.00 81.69 93 GLU A C 1
ATOM 697 O O . GLU A 1 93 ? 64.543 11.450 -91.571 1.00 81.69 93 GLU A O 1
ATOM 702 N N . ASP A 1 94 ? 66.059 12.801 -92.518 1.00 84.12 94 ASP A N 1
ATOM 703 C CA . ASP A 1 94 ? 66.508 13.426 -91.269 1.00 84.12 94 ASP A CA 1
ATOM 704 C C . ASP A 1 94 ? 65.419 14.294 -90.620 1.00 84.12 94 ASP A C 1
ATOM 706 O O . ASP A 1 94 ? 65.297 14.359 -89.393 1.00 84.12 94 ASP A O 1
ATOM 710 N N . ALA A 1 95 ? 64.629 15.020 -91.417 1.00 82.62 95 ALA A N 1
ATOM 711 C CA . ALA A 1 95 ? 63.515 15.825 -90.913 1.00 82.62 95 ALA A CA 1
ATOM 712 C C . ALA A 1 95 ? 62.384 14.941 -90.371 1.00 82.62 95 ALA A C 1
ATOM 714 O O . ALA A 1 95 ? 61.882 15.195 -89.274 1.00 82.62 95 ALA A O 1
ATOM 715 N N . VAL A 1 96 ? 62.037 13.876 -91.097 1.00 84.25 96 VAL A N 1
ATOM 716 C CA . VAL A 1 96 ? 61.056 12.871 -90.680 1.00 84.25 96 VAL A CA 1
ATOM 717 C C . VAL A 1 96 ? 61.546 12.173 -89.420 1.00 84.25 96 VAL A C 1
ATOM 719 O O . VAL 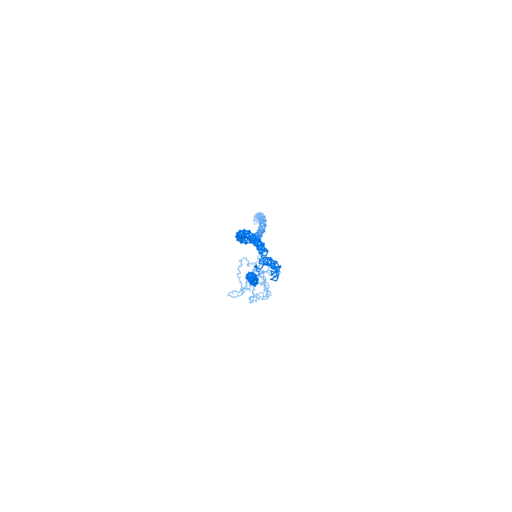A 1 96 ? 60.812 12.163 -88.443 1.00 84.25 96 VAL A O 1
ATOM 722 N N . SER A 1 97 ? 62.794 11.701 -89.374 1.00 88.00 97 SER A N 1
ATOM 723 C CA . SER A 1 97 ? 63.367 11.034 -88.196 1.00 88.00 97 SER A CA 1
ATOM 724 C C . SER A 1 97 ? 63.392 11.936 -86.961 1.00 88.00 97 SER A C 1
ATOM 726 O O . SER A 1 97 ? 63.082 11.497 -85.856 1.00 88.00 97 SER A O 1
ATOM 728 N N . ARG A 1 98 ? 63.719 13.226 -87.115 1.00 88.38 98 ARG A N 1
ATOM 729 C CA . ARG A 1 98 ? 63.655 14.189 -86.002 1.00 88.38 98 ARG A CA 1
ATOM 730 C C . ARG A 1 98 ? 62.221 14.445 -85.550 1.00 88.38 98 ARG A C 1
ATOM 732 O O . ARG A 1 98 ? 61.971 14.490 -84.349 1.00 88.38 98 ARG A O 1
ATOM 739 N N . SER A 1 99 ? 61.290 14.594 -86.490 1.00 88.25 99 SER A N 1
ATOM 740 C CA . SER A 1 99 ? 59.873 14.821 -86.195 1.00 88.25 99 SER A CA 1
ATOM 741 C C . SER A 1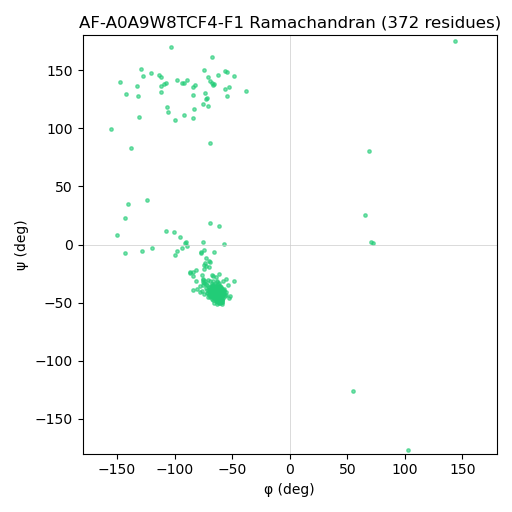 99 ? 59.228 13.607 -85.517 1.00 88.25 99 SER A C 1
ATOM 743 O O . SER A 1 99 ? 58.552 13.765 -84.497 1.00 88.25 99 SER A O 1
ATOM 745 N N . THR A 1 100 ? 59.489 12.391 -86.002 1.00 83.00 100 THR A N 1
ATOM 746 C CA . THR A 1 100 ? 58.984 11.149 -85.404 1.00 83.00 100 THR A CA 1
ATOM 747 C C . THR A 1 100 ? 59.586 10.925 -84.025 1.00 83.00 100 THR A C 1
ATOM 749 O O . THR A 1 100 ? 58.833 10.698 -83.083 1.00 83.00 100 THR A O 1
ATOM 752 N N . ASN A 1 101 ? 60.902 11.090 -83.854 1.00 88.38 101 ASN A N 1
ATOM 753 C CA . ASN A 1 101 ? 61.548 10.957 -82.546 1.00 88.38 101 ASN A CA 1
ATOM 754 C C . ASN A 1 101 ? 61.045 12.001 -81.541 1.00 88.38 101 ASN A C 1
ATOM 756 O O . ASN A 1 101 ? 60.790 11.662 -80.388 1.00 88.38 101 ASN A O 1
ATOM 760 N N . ALA A 1 102 ? 60.850 13.255 -81.959 1.00 89.25 102 ALA A N 1
ATOM 761 C CA . ALA A 1 102 ? 60.279 14.287 -81.094 1.00 89.25 102 ALA A CA 1
ATOM 762 C C . ALA A 1 102 ? 58.832 13.963 -80.693 1.00 89.25 102 ALA A C 1
ATOM 764 O O . ALA A 1 102 ? 58.438 14.200 -79.554 1.00 89.25 102 ALA A O 1
ATOM 765 N N . THR A 1 103 ? 58.039 13.406 -81.608 1.00 86.88 103 THR A N 1
ATOM 766 C CA . THR A 1 103 ? 56.644 13.015 -81.350 1.00 86.88 103 THR A CA 1
ATOM 767 C C . THR A 1 103 ? 56.557 11.804 -80.431 1.00 86.88 103 THR A C 1
ATOM 769 O O . THR A 1 103 ? 55.818 11.838 -79.451 1.00 86.88 103 THR A O 1
ATOM 772 N N . LEU A 1 104 ? 57.371 10.776 -80.676 1.00 88.88 104 LEU A N 1
ATOM 773 C CA . LEU A 1 104 ? 57.484 9.607 -79.806 1.00 88.88 104 LEU A CA 1
ATOM 774 C C . LEU A 1 104 ? 57.961 9.998 -78.408 1.00 88.88 104 LEU A C 1
ATOM 776 O O . LEU A 1 104 ? 57.409 9.517 -77.424 1.00 88.88 104 LEU A O 1
ATOM 780 N N . LYS A 1 105 ? 58.931 10.914 -78.312 1.00 93.94 105 LYS A N 1
ATOM 781 C CA . LYS A 1 105 ? 59.397 11.434 -77.026 1.00 93.94 105 LYS A CA 1
ATOM 782 C C . LYS A 1 105 ? 58.288 12.184 -76.284 1.00 93.94 105 LYS A C 1
ATOM 784 O O . LYS A 1 105 ? 58.044 11.872 -75.128 1.00 93.94 105 LYS A O 1
ATOM 789 N N . ARG A 1 106 ? 57.568 13.101 -76.948 1.00 91.81 106 ARG A N 1
ATOM 790 C CA . ARG A 1 106 ? 56.409 13.802 -76.356 1.00 91.81 106 ARG A CA 1
ATOM 791 C C . ARG A 1 106 ? 55.346 12.821 -75.858 1.00 91.81 106 ARG A C 1
ATOM 793 O O . ARG A 1 106 ? 54.835 12.986 -74.756 1.00 91.81 106 ARG A O 1
ATOM 800 N N . PHE A 1 107 ? 55.029 11.804 -76.657 1.00 89.88 107 PHE A N 1
ATOM 801 C CA . PHE A 1 107 ? 54.061 10.774 -76.291 1.00 89.88 107 PHE A CA 1
ATOM 802 C C . PHE A 1 107 ? 54.524 9.966 -75.073 1.00 89.88 107 PHE A C 1
ATOM 804 O O . PHE A 1 107 ? 53.744 9.765 -74.142 1.00 89.88 107 PHE A O 1
ATOM 811 N N . LEU A 1 108 ? 55.792 9.546 -75.051 1.00 93.12 108 LEU A N 1
ATOM 812 C CA . LEU A 1 108 ? 56.375 8.818 -73.929 1.00 93.12 108 LEU A CA 1
ATOM 813 C C . LEU A 1 108 ? 56.376 9.670 -72.655 1.00 93.12 108 LEU A C 1
ATOM 815 O O . LEU A 1 108 ? 55.909 9.201 -71.624 1.00 93.12 108 LEU A O 1
ATOM 819 N N . ASP A 1 109 ? 56.827 10.923 -72.736 1.00 93.62 109 ASP A N 1
ATOM 820 C CA . ASP A 1 109 ? 56.872 11.847 -71.599 1.00 93.62 109 ASP A CA 1
ATOM 821 C C . ASP A 1 109 ? 55.458 12.122 -71.049 1.00 93.62 109 ASP A C 1
ATOM 823 O O . ASP A 1 109 ? 55.248 12.069 -69.837 1.00 93.62 109 ASP A O 1
ATOM 827 N N . SER A 1 110 ? 54.465 12.331 -71.926 1.00 93.44 110 SER A N 1
ATOM 828 C CA . SER A 1 110 ? 53.055 12.504 -71.537 1.00 93.44 110 SER A CA 1
ATOM 829 C C . SER A 1 110 ? 52.499 11.257 -70.853 1.00 93.44 110 SER A C 1
ATOM 831 O O . SER A 1 110 ? 51.901 11.340 -69.783 1.00 93.44 110 SER A O 1
ATOM 833 N N . THR A 1 111 ? 52.744 10.086 -71.439 1.00 88.94 111 THR A N 1
ATOM 834 C CA . THR A 1 111 ? 52.280 8.804 -70.899 1.00 88.94 111 THR A CA 1
ATOM 835 C C . THR A 1 111 ? 52.912 8.534 -69.531 1.00 88.94 111 THR A C 1
ATOM 837 O O . THR A 1 111 ? 52.225 8.150 -68.586 1.00 88.94 111 THR A O 1
ATOM 840 N N . MET A 1 112 ? 54.213 8.797 -69.385 1.00 93.19 112 MET A N 1
ATOM 841 C CA . MET A 1 112 ? 54.929 8.660 -68.115 1.00 93.19 112 MET A CA 1
ATOM 842 C C . MET A 1 112 ? 54.428 9.647 -67.055 1.00 93.19 112 MET A C 1
ATOM 844 O O . MET A 1 112 ? 54.296 9.264 -65.889 1.00 93.19 112 MET A O 1
ATOM 848 N N . ALA A 1 113 ? 54.108 10.888 -67.433 1.00 93.88 113 ALA A N 1
ATOM 849 C CA . ALA A 1 113 ? 53.520 11.873 -66.527 1.00 93.88 113 ALA A CA 1
ATOM 850 C C . ALA A 1 113 ? 52.129 11.435 -66.040 1.00 93.88 113 ALA A C 1
ATOM 852 O O . ALA A 1 113 ? 51.860 11.477 -64.839 1.00 93.88 113 ALA A O 1
ATOM 853 N N . GLU A 1 114 ? 51.276 10.931 -66.935 1.00 93.25 114 GLU A N 1
ATOM 854 C CA . GLU A 1 114 ? 49.961 10.393 -66.575 1.00 93.25 114 GLU A CA 1
ATOM 855 C C . GLU A 1 114 ? 50.059 9.182 -65.642 1.00 93.25 114 GLU A C 1
ATOM 857 O O . GLU A 1 114 ? 49.323 9.100 -64.655 1.00 93.25 114 GLU A O 1
ATOM 862 N N . TYR A 1 115 ? 50.969 8.240 -65.914 1.00 92.56 115 TYR A N 1
ATOM 863 C CA . TYR A 1 115 ? 51.195 7.097 -65.027 1.00 92.56 115 TYR A CA 1
ATOM 864 C C . TYR A 1 115 ? 51.711 7.537 -63.658 1.00 92.56 115 TYR A C 1
ATOM 866 O O . TYR A 1 115 ? 51.225 7.037 -62.644 1.00 92.56 115 TYR A O 1
ATOM 874 N N . SER A 1 116 ? 52.628 8.505 -63.616 1.00 94.50 116 SER A N 1
ATOM 875 C CA . SER A 1 116 ? 53.150 9.059 -62.361 1.00 94.50 116 SER A CA 1
ATOM 876 C C . SER A 1 116 ? 52.046 9.748 -61.552 1.00 94.50 116 SER A C 1
ATOM 878 O O . SER A 1 116 ? 51.933 9.535 -60.346 1.00 94.50 116 SER A O 1
ATOM 880 N N . GLN A 1 117 ? 51.167 10.510 -62.211 1.00 95.38 117 GLN A N 1
ATOM 881 C CA . GLN A 1 117 ? 50.012 11.143 -61.572 1.00 95.38 117 GLN A CA 1
ATOM 882 C C . GLN A 1 117 ? 49.008 10.108 -61.050 1.00 95.38 117 GLN A C 1
ATOM 884 O O . GLN A 1 117 ? 48.502 10.240 -59.933 1.00 95.38 117 GLN A O 1
ATOM 889 N N . LYS A 1 118 ? 48.721 9.062 -61.833 1.00 92.56 118 LYS A N 1
ATOM 890 C CA . LYS A 1 118 ? 47.840 7.967 -61.409 1.00 92.56 118 LYS A CA 1
ATOM 891 C C . LYS A 1 118 ? 48.418 7.234 -60.207 1.00 92.56 118 LYS A C 1
ATOM 893 O O . LYS A 1 118 ? 47.673 6.999 -59.260 1.00 92.56 118 LYS A O 1
ATOM 898 N N . LEU A 1 119 ? 49.716 6.937 -60.212 1.00 93.88 119 LEU A N 1
ATOM 899 C CA . LEU A 1 119 ? 50.400 6.295 -59.091 1.00 93.88 119 LEU A CA 1
ATOM 900 C C . LEU A 1 119 ? 50.278 7.138 -57.814 1.00 93.88 119 LEU A C 1
ATOM 902 O O . LEU A 1 119 ? 49.784 6.635 -56.809 1.00 93.88 119 LEU A O 1
ATOM 906 N N . ALA A 1 120 ? 50.575 8.439 -57.890 1.00 95.12 120 ALA A N 1
ATOM 907 C CA . ALA A 1 120 ? 50.386 9.356 -56.765 1.00 95.12 120 ALA A CA 1
ATOM 908 C C . ALA A 1 120 ? 48.919 9.398 -56.284 1.00 95.12 120 ALA A C 1
ATOM 910 O O . ALA A 1 120 ? 48.639 9.437 -55.087 1.00 95.12 120 ALA A O 1
ATOM 911 N N . SER A 1 121 ? 47.949 9.339 -57.205 1.00 94.19 121 SER A N 1
ATOM 912 C CA . SER A 1 121 ? 46.528 9.279 -56.840 1.00 94.19 121 SER A CA 1
ATOM 913 C C . SER A 1 121 ? 46.142 7.968 -56.141 1.00 94.19 121 SER A C 1
ATOM 915 O O . SER A 1 121 ? 45.291 7.983 -55.249 1.00 94.19 121 SER A O 1
ATOM 917 N N . PHE A 1 122 ? 46.768 6.843 -56.510 1.00 93.56 122 PHE A N 1
ATOM 918 C CA . PHE A 1 122 ? 46.556 5.552 -55.856 1.00 93.56 122 PHE A CA 1
ATOM 919 C C . PHE A 1 122 ? 47.111 5.552 -54.435 1.00 93.56 122 PHE A C 1
ATOM 921 O O . PHE A 1 122 ? 46.404 5.111 -53.534 1.00 93.56 122 PHE A O 1
ATOM 928 N N . GLU A 1 123 ? 48.294 6.125 -54.211 1.00 96.06 123 GLU A N 1
ATOM 929 C CA . GLU A 1 123 ? 48.883 6.266 -52.872 1.00 96.06 123 GLU A CA 1
ATOM 930 C C . GLU A 1 123 ? 47.986 7.097 -51.938 1.00 96.06 123 GLU A C 1
ATOM 932 O O . GLU A 1 123 ? 47.732 6.718 -50.791 1.00 96.06 123 GLU A O 1
ATOM 937 N N . VAL A 1 124 ? 47.423 8.206 -52.436 1.00 96.94 124 VAL A N 1
ATOM 938 C CA . VAL A 1 124 ? 46.468 9.020 -51.664 1.00 96.94 124 VAL A CA 1
ATOM 939 C C . VAL A 1 124 ? 45.194 8.230 -51.352 1.00 96.94 124 VAL A C 1
ATOM 941 O O . VAL A 1 124 ? 44.720 8.257 -50.215 1.00 96.94 124 VAL A O 1
ATOM 944 N N . ARG A 1 125 ? 44.636 7.504 -52.330 1.00 95.19 125 ARG A N 1
ATOM 945 C CA . ARG A 1 125 ? 43.440 6.670 -52.117 1.00 95.19 125 ARG A CA 1
ATOM 946 C C . ARG A 1 125 ? 43.701 5.544 -51.123 1.00 95.19 125 ARG A C 1
ATOM 948 O O . ARG A 1 125 ? 42.847 5.282 -50.283 1.00 95.19 125 ARG A O 1
ATOM 955 N N . GLU A 1 126 ? 44.862 4.903 -51.188 1.00 96.56 126 GLU A N 1
ATOM 956 C CA . GLU A 1 126 ? 45.260 3.857 -50.249 1.00 96.56 126 GLU A CA 1
ATOM 957 C C . GLU A 1 126 ? 45.329 4.398 -48.819 1.00 96.56 126 GLU A C 1
ATOM 959 O O . GLU A 1 126 ? 44.771 3.787 -47.903 1.00 96.56 126 GLU A O 1
ATOM 964 N N . LYS A 1 127 ? 45.914 5.588 -48.635 1.00 97.06 127 LYS A N 1
ATOM 965 C CA . LYS A 1 127 ? 45.923 6.271 -47.338 1.00 97.06 127 LYS A CA 1
ATOM 966 C C . LYS A 1 127 ? 44.505 6.540 -46.828 1.00 97.06 127 LYS A C 1
ATOM 968 O O . LYS A 1 127 ? 44.196 6.180 -45.698 1.00 97.06 127 LYS A O 1
ATOM 973 N N . VAL A 1 128 ? 43.619 7.080 -47.670 1.00 96.94 128 VAL A N 1
ATOM 974 C CA . VAL A 1 128 ? 42.210 7.321 -47.300 1.00 96.94 128 VAL A CA 1
ATOM 975 C C . VAL A 1 128 ? 41.497 6.020 -46.922 1.00 96.94 128 VAL A C 1
ATOM 977 O O . VAL A 1 128 ? 40.759 5.984 -45.940 1.00 96.94 128 VAL A O 1
ATOM 980 N N . ILE A 1 129 ? 41.725 4.931 -47.660 1.00 96.06 129 ILE A N 1
ATOM 981 C CA . ILE A 1 129 ? 41.147 3.617 -47.344 1.00 96.06 129 ILE A CA 1
ATOM 982 C C . ILE A 1 129 ? 41.646 3.120 -45.984 1.00 96.06 129 ILE A C 1
ATOM 984 O O . ILE A 1 129 ? 40.861 2.555 -45.219 1.00 96.06 129 ILE A O 1
ATOM 988 N N . LYS A 1 130 ? 42.929 3.318 -45.667 1.00 97.25 130 LYS A N 1
ATOM 989 C CA . LYS A 1 130 ? 43.496 2.949 -44.368 1.00 97.25 130 LYS A CA 1
ATOM 990 C C . LYS A 1 130 ? 42.866 3.759 -43.232 1.00 97.25 130 LYS A C 1
ATOM 992 O O . LYS A 1 130 ? 42.373 3.159 -42.280 1.00 97.25 130 LYS A O 1
ATOM 997 N N . ASP A 1 131 ? 42.779 5.078 -43.389 1.00 96.94 131 ASP A N 1
ATOM 998 C CA . ASP A 1 131 ? 42.177 5.978 -42.398 1.00 96.94 131 ASP A CA 1
ATOM 999 C C . ASP A 1 131 ? 40.689 5.637 -42.160 1.00 96.94 131 ASP A C 1
ATOM 1001 O O . ASP A 1 131 ? 40.219 5.590 -41.021 1.00 96.94 131 ASP A O 1
ATOM 1005 N N . LEU A 1 132 ? 39.939 5.314 -43.222 1.00 96.56 132 LEU A N 1
ATOM 1006 C CA . LEU A 1 132 ? 38.541 4.881 -43.118 1.00 96.56 132 LEU A CA 1
ATOM 1007 C C . LEU A 1 132 ? 38.393 3.531 -42.406 1.00 96.56 132 LEU A C 1
ATOM 1009 O O . LEU A 1 132 ? 37.462 3.364 -41.619 1.00 96.56 132 LEU A O 1
ATOM 1013 N N . LYS A 1 133 ? 39.300 2.575 -42.643 1.00 97.88 133 LYS A N 1
ATOM 1014 C CA . LYS A 1 133 ? 39.304 1.283 -41.934 1.00 97.88 133 LYS A CA 1
ATOM 1015 C C . LYS A 1 133 ? 39.566 1.466 -40.441 1.00 97.88 133 LYS A C 1
ATOM 1017 O O . LYS A 1 133 ? 38.874 0.857 -39.627 1.00 97.88 133 LYS A O 1
ATOM 1022 N N . GLU A 1 134 ? 40.526 2.314 -40.081 1.00 97.88 134 GLU A N 1
ATOM 1023 C CA . GLU A 1 134 ? 40.826 2.639 -38.682 1.00 97.88 134 GLU A CA 1
ATOM 1024 C C . GLU A 1 134 ? 39.634 3.342 -38.010 1.00 97.88 134 GLU A C 1
ATOM 1026 O O . GLU A 1 134 ? 39.215 2.946 -36.920 1.00 97.88 134 GLU A O 1
ATOM 1031 N N . SER A 1 135 ? 39.011 4.307 -38.695 1.00 97.44 135 SER A N 1
ATOM 1032 C CA . SER A 1 135 ? 37.810 4.999 -38.211 1.00 97.44 135 SER A CA 1
ATOM 1033 C C . SER A 1 135 ? 36.616 4.054 -38.017 1.00 97.44 135 SER A C 1
ATOM 1035 O O . SER A 1 135 ? 35.940 4.113 -36.987 1.00 97.44 135 SER A O 1
ATOM 1037 N N . ALA A 1 136 ? 36.374 3.142 -38.965 1.00 96.19 136 ALA A N 1
ATOM 1038 C CA . ALA A 1 136 ? 35.298 2.156 -38.874 1.00 96.19 136 ALA A CA 1
ATOM 1039 C C . ALA A 1 136 ? 35.487 1.209 -37.678 1.00 96.19 136 ALA A C 1
ATOM 1041 O O . ALA A 1 136 ? 34.530 0.933 -36.954 1.00 96.19 136 ALA A O 1
ATOM 1042 N N . LEU A 1 137 ? 36.723 0.767 -37.427 1.00 97.69 137 LEU A N 1
ATOM 1043 C CA . LEU A 1 137 ? 37.051 -0.107 -36.301 1.00 97.69 137 LEU A CA 1
ATOM 1044 C C . LEU A 1 137 ? 36.879 0.604 -34.949 1.00 97.69 137 LEU A C 1
ATOM 1046 O O . LEU A 1 137 ? 36.398 0.006 -33.985 1.00 97.69 137 LEU A O 1
ATOM 1050 N N . GLU A 1 138 ? 37.213 1.893 -34.871 1.00 97.56 138 GLU A N 1
ATOM 1051 C CA . GLU A 1 138 ? 36.975 2.696 -33.669 1.00 97.56 138 GLU A CA 1
ATOM 1052 C C . GLU A 1 138 ? 35.476 2.937 -33.421 1.00 97.56 138 GLU A C 1
ATOM 1054 O O . GLU A 1 138 ? 34.992 2.820 -32.291 1.00 97.56 138 GLU A O 1
ATOM 1059 N N . LEU A 1 139 ? 34.702 3.214 -34.476 1.00 96.00 139 LEU A N 1
ATOM 1060 C CA . LEU A 1 139 ? 33.245 3.331 -34.375 1.00 96.00 139 LEU A CA 1
ATOM 1061 C C . LEU A 1 139 ? 32.597 2.019 -33.925 1.00 96.00 139 LEU A C 1
ATOM 1063 O O . LEU A 1 139 ? 31.719 2.054 -33.062 1.00 96.00 139 LEU A O 1
ATOM 1067 N N . GLN A 1 140 ? 33.065 0.877 -34.434 1.00 97.81 140 GLN A N 1
ATOM 1068 C CA . GLN A 1 140 ? 32.598 -0.438 -34.001 1.00 97.81 140 GLN A CA 1
ATOM 1069 C C . GLN A 1 140 ? 32.822 -0.640 -32.495 1.00 97.81 140 GLN A C 1
ATOM 1071 O O . GLN A 1 140 ? 31.868 -0.918 -31.767 1.00 97.81 140 GLN A O 1
ATOM 1076 N N . LYS A 1 141 ? 34.042 -0.398 -31.994 1.00 98.19 141 LYS A N 1
ATOM 1077 C CA . LYS A 1 141 ? 34.352 -0.488 -30.554 1.00 98.19 141 LYS A CA 1
ATOM 1078 C C . LYS A 1 141 ? 33.465 0.427 -29.710 1.00 98.19 141 LYS A C 1
ATOM 1080 O O . LYS A 1 141 ? 33.015 0.051 -28.624 1.00 98.19 141 LYS A O 1
ATOM 1085 N N . ARG A 1 142 ? 33.184 1.641 -30.196 1.00 98.12 142 ARG A N 1
ATOM 1086 C CA . ARG A 1 142 ? 32.285 2.584 -29.515 1.00 98.12 142 ARG A CA 1
ATOM 1087 C C . ARG A 1 142 ? 30.836 2.097 -29.480 1.00 98.12 142 ARG A C 1
ATOM 1089 O O . ARG A 1 142 ? 30.172 2.341 -28.468 1.00 98.12 142 ARG A O 1
ATOM 1096 N N . CYS A 1 143 ? 30.350 1.452 -30.540 1.00 96.38 143 CYS A N 1
ATOM 1097 C CA . CYS A 1 143 ? 29.020 0.839 -30.582 1.00 96.38 143 CYS A CA 1
ATOM 1098 C C . CYS A 1 143 ? 28.923 -0.332 -29.601 1.00 96.38 143 CYS A C 1
ATOM 1100 O O . CYS A 1 143 ? 28.069 -0.289 -28.719 1.00 96.38 143 CYS A O 1
ATOM 1102 N N . GLU A 1 144 ? 29.872 -1.269 -29.631 1.00 97.62 144 GLU A N 1
ATOM 1103 C CA . GLU A 1 144 ? 29.936 -2.391 -28.679 1.00 97.62 144 GLU A CA 1
ATOM 1104 C C . GLU A 1 144 ? 30.007 -1.896 -27.222 1.00 97.62 144 GLU A C 1
ATOM 1106 O O . GLU A 1 144 ? 29.354 -2.417 -26.316 1.00 97.62 144 GLU A O 1
ATOM 1111 N N . GLY A 1 145 ? 30.774 -0.829 -26.970 1.00 98.00 145 GLY A N 1
ATOM 1112 C CA . GLY A 1 145 ? 30.842 -0.196 -25.655 1.00 98.00 145 GLY A CA 1
ATOM 1113 C C . GLY A 1 145 ? 29.533 0.478 -25.226 1.00 98.00 145 GLY A C 1
ATOM 1114 O O . GLY A 1 145 ? 29.251 0.554 -24.029 1.00 98.00 145 GLY A O 1
ATOM 1115 N N . ARG A 1 146 ? 28.734 0.996 -26.168 1.00 97.50 146 ARG A N 1
ATOM 1116 C CA . ARG A 1 146 ? 27.404 1.568 -25.897 1.00 97.50 146 ARG A CA 1
ATOM 1117 C C . ARG A 1 146 ? 26.377 0.479 -25.611 1.00 97.50 146 ARG A C 1
ATOM 1119 O O . ARG A 1 146 ? 25.629 0.646 -24.654 1.00 97.50 146 ARG A O 1
ATOM 1126 N N . GLU A 1 147 ? 26.388 -0.613 -26.366 1.00 97.81 147 GLU A N 1
ATOM 1127 C CA . GLU A 1 147 ? 25.507 -1.771 -26.161 1.00 97.81 147 GLU A CA 1
ATOM 1128 C C . GLU A 1 147 ? 25.696 -2.366 -24.765 1.00 97.81 147 GLU A C 1
ATOM 1130 O O . GLU A 1 147 ? 24.745 -2.425 -23.993 1.00 97.81 147 GLU A O 1
ATOM 1135 N N . LYS A 1 148 ? 26.944 -2.620 -24.350 1.00 98.38 148 LYS A N 1
ATOM 1136 C CA . LYS A 1 148 ? 27.237 -3.101 -22.986 1.00 98.38 148 LYS A CA 1
ATOM 1137 C C . LYS A 1 148 ? 26.712 -2.165 -21.894 1.00 98.38 148 LYS A C 1
ATOM 1139 O O . LYS A 1 148 ? 26.255 -2.616 -20.846 1.00 98.38 148 LYS A O 1
ATOM 1144 N N . ARG A 1 149 ? 26.788 -0.843 -22.101 1.00 98.44 149 ARG A N 1
ATOM 1145 C CA . ARG A 1 149 ? 26.225 0.126 -21.144 1.00 98.44 149 ARG A CA 1
ATOM 1146 C C . ARG A 1 149 ? 24.702 0.103 -21.144 1.00 98.44 149 ARG A C 1
ATOM 1148 O O . ARG A 1 149 ? 24.119 0.274 -20.076 1.00 98.44 149 ARG A O 1
ATOM 1155 N N . LEU A 1 150 ? 24.081 -0.087 -22.306 1.00 98.19 150 LEU A N 1
ATOM 1156 C CA . LEU A 1 150 ? 22.635 -0.205 -22.431 1.00 98.19 150 LEU A CA 1
ATOM 1157 C C . LEU A 1 150 ? 22.134 -1.429 -21.661 1.00 98.19 150 LEU A C 1
ATOM 1159 O O . LEU A 1 150 ? 21.233 -1.277 -20.844 1.00 98.19 150 LEU A O 1
ATOM 1163 N N . ASP A 1 151 ? 22.793 -2.579 -21.809 1.00 98.06 151 ASP A N 1
ATOM 1164 C CA . ASP A 1 151 ? 22.453 -3.807 -21.082 1.00 98.06 151 ASP A CA 1
ATOM 1165 C C . ASP A 1 151 ? 22.518 -3.609 -19.561 1.00 98.06 151 ASP A C 1
ATOM 1167 O O . ASP A 1 151 ? 21.574 -3.936 -18.840 1.00 98.06 151 ASP A O 1
ATOM 1171 N N . ILE A 1 152 ? 23.589 -2.978 -19.058 1.00 98.44 152 ILE A N 1
ATOM 1172 C CA . ILE A 1 152 ? 23.733 -2.662 -17.626 1.00 98.44 152 ILE A CA 1
ATOM 1173 C C . ILE A 1 152 ? 22.601 -1.747 -17.140 1.00 98.44 152 ILE A C 1
ATOM 1175 O O . ILE A 1 152 ? 22.078 -1.932 -16.039 1.00 98.44 152 ILE A O 1
ATOM 1179 N N . VAL A 1 153 ? 22.235 -0.730 -17.925 1.00 98.31 153 VAL A N 1
ATOM 1180 C CA . VAL A 1 153 ? 21.146 0.191 -17.571 1.00 98.31 153 VAL A CA 1
ATOM 1181 C C . VAL A 1 153 ? 19.797 -0.527 -17.597 1.00 98.31 153 VAL A C 1
ATOM 1183 O O . VAL A 1 153 ? 18.993 -0.315 -16.690 1.00 98.31 153 VAL A O 1
ATOM 1186 N N . CYS A 1 154 ? 19.558 -1.403 -18.572 1.00 98.25 154 CYS A N 1
ATOM 1187 C CA . CYS A 1 154 ? 18.352 -2.218 -18.653 1.00 98.25 154 CYS A CA 1
ATOM 1188 C C . CYS A 1 154 ? 18.201 -3.136 -17.434 1.00 98.25 154 CYS A C 1
ATOM 1190 O O . CYS A 1 154 ? 17.131 -3.152 -16.827 1.00 98.25 154 CYS A O 1
ATOM 1192 N N . GLU A 1 155 ? 19.261 -3.831 -17.017 1.00 98.44 155 GLU A N 1
ATOM 1193 C CA . GLU A 1 155 ? 19.225 -4.684 -15.821 1.00 98.44 155 GLU A CA 1
ATOM 1194 C C . GLU A 1 155 ? 19.000 -3.877 -14.537 1.00 98.44 155 GLU A C 1
ATOM 1196 O O . GLU A 1 155 ? 18.156 -4.235 -13.715 1.00 98.44 155 GLU A O 1
ATOM 1201 N N . LYS A 1 156 ? 19.659 -2.720 -14.388 1.00 98.56 156 LYS A N 1
ATOM 1202 C CA . LYS A 1 156 ? 19.397 -1.811 -13.258 1.00 98.56 156 LYS A CA 1
ATOM 1203 C C . LYS A 1 156 ? 17.954 -1.310 -13.236 1.00 98.56 156 LYS A C 1
ATOM 1205 O O . LYS A 1 156 ? 17.370 -1.189 -12.164 1.00 98.56 156 LYS A O 1
ATOM 1210 N N . ASN A 1 157 ? 17.372 -1.014 -14.395 1.00 98.31 157 ASN A N 1
ATOM 1211 C CA . ASN A 1 157 ? 15.988 -0.555 -14.484 1.00 98.31 157 ASN A CA 1
ATOM 1212 C C . ASN A 1 157 ? 14.999 -1.672 -14.096 1.00 98.31 157 ASN A C 1
ATOM 1214 O O . ASN A 1 157 ? 14.033 -1.417 -13.375 1.00 98.31 157 ASN A O 1
ATOM 1218 N N . LYS A 1 158 ? 15.277 -2.927 -14.480 1.00 98.62 158 LYS A N 1
ATOM 1219 C CA . LYS A 1 158 ? 14.504 -4.094 -14.020 1.00 98.62 158 LYS A CA 1
ATOM 1220 C C . LYS A 1 158 ? 14.574 -4.257 -12.498 1.00 98.62 158 LYS A C 1
ATOM 1222 O O . LYS A 1 158 ? 13.527 -4.379 -11.867 1.00 98.62 158 LYS A O 1
ATOM 1227 N N . ASP A 1 159 ? 15.769 -4.195 -11.903 1.00 98.50 159 ASP A N 1
ATOM 1228 C CA . ASP A 1 159 ? 15.950 -4.265 -10.440 1.00 98.50 159 ASP A CA 1
ATOM 1229 C C . ASP A 1 159 ? 15.204 -3.130 -9.717 1.00 98.50 159 ASP A C 1
ATOM 1231 O O . ASP A 1 159 ? 14.446 -3.375 -8.779 1.00 98.50 159 ASP A O 1
ATOM 1235 N N . LEU A 1 160 ? 15.334 -1.888 -10.194 1.00 98.44 160 LEU A N 1
ATOM 1236 C CA . LEU A 1 160 ? 14.611 -0.744 -9.629 1.00 98.44 160 LEU A CA 1
ATOM 1237 C C . LEU A 1 160 ? 13.091 -0.901 -9.739 1.00 98.44 160 LEU A C 1
ATOM 1239 O O . LEU A 1 160 ? 12.379 -0.596 -8.784 1.00 98.44 160 LEU A O 1
ATOM 1243 N N . SER A 1 161 ? 12.594 -1.413 -10.865 1.00 98.50 161 SER A N 1
ATOM 1244 C CA . SER A 1 161 ? 11.164 -1.670 -11.065 1.00 98.50 161 SER A CA 1
ATOM 1245 C C . SER A 1 161 ? 10.636 -2.724 -10.087 1.00 98.50 161 SER A C 1
ATOM 1247 O O . SER A 1 161 ? 9.567 -2.539 -9.504 1.00 98.50 161 SER A O 1
ATOM 1249 N N . LEU A 1 162 ? 11.402 -3.794 -9.843 1.00 98.44 162 LEU A N 1
ATOM 1250 C CA . LEU A 1 162 ? 11.056 -4.812 -8.848 1.00 98.44 162 LEU A CA 1
ATOM 1251 C C . LEU A 1 162 ? 11.037 -4.232 -7.430 1.00 98.44 162 LEU A C 1
ATOM 1253 O O . LEU A 1 162 ? 10.072 -4.442 -6.697 1.00 98.44 162 LEU A O 1
ATOM 1257 N N . ARG A 1 163 ? 12.053 -3.446 -7.049 1.00 98.38 163 ARG A N 1
ATOM 1258 C CA . ARG A 1 163 ? 12.099 -2.786 -5.732 1.00 98.38 163 ARG A CA 1
ATOM 1259 C C . ARG A 1 163 ? 10.926 -1.837 -5.525 1.00 98.38 163 ARG A C 1
ATOM 1261 O O . ARG A 1 163 ? 10.337 -1.837 -4.447 1.00 98.38 163 ARG A O 1
ATOM 1268 N N . LEU A 1 164 ? 10.573 -1.060 -6.548 1.00 98.44 164 LEU A N 1
ATOM 1269 C CA . LEU A 1 164 ? 9.440 -0.141 -6.497 1.00 98.44 164 LEU A CA 1
ATOM 1270 C C . LEU A 1 164 ? 8.121 -0.899 -6.310 1.00 98.44 164 LEU A C 1
ATOM 1272 O O . LEU A 1 164 ? 7.292 -0.491 -5.498 1.00 98.44 164 LEU A O 1
ATOM 1276 N N . GLN A 1 165 ? 7.944 -2.029 -6.998 1.00 98.31 165 GLN A N 1
ATOM 1277 C CA . GLN A 1 165 ? 6.763 -2.873 -6.828 1.00 98.31 165 GLN A CA 1
ATOM 1278 C C . GLN A 1 165 ? 6.684 -3.474 -5.416 1.00 98.31 165 GLN A C 1
ATOM 1280 O O . GLN A 1 165 ? 5.616 -3.445 -4.803 1.00 98.31 165 GLN A O 1
ATOM 1285 N N . THR A 1 166 ? 7.801 -3.958 -4.864 1.00 98.38 166 THR A N 1
ATOM 1286 C CA . THR A 1 166 ? 7.859 -4.452 -3.478 1.00 98.38 166 THR A CA 1
ATOM 1287 C C . THR A 1 166 ? 7.508 -3.351 -2.481 1.00 98.38 166 THR A C 1
ATOM 1289 O O . THR A 1 166 ? 6.633 -3.540 -1.643 1.00 98.38 166 THR A O 1
ATOM 1292 N N . GLN A 1 167 ? 8.108 -2.165 -2.615 1.00 98.12 167 GLN A N 1
ATOM 1293 C CA . GLN A 1 167 ? 7.815 -1.027 -1.738 1.00 98.12 167 GLN A CA 1
ATOM 1294 C C . GLN A 1 167 ? 6.353 -0.581 -1.823 1.00 98.12 167 GLN A C 1
ATOM 1296 O O . GLN A 1 167 ? 5.759 -0.225 -0.807 1.00 98.12 167 GLN A O 1
ATOM 1301 N N . LYS A 1 168 ? 5.752 -0.620 -3.017 1.00 98.38 168 LYS A N 1
ATOM 1302 C CA . LYS A 1 168 ? 4.330 -0.316 -3.209 1.00 98.38 168 LYS A CA 1
ATOM 1303 C C . LYS A 1 168 ? 3.436 -1.316 -2.474 1.00 98.38 168 LYS A C 1
ATOM 1305 O O . LYS A 1 168 ? 2.483 -0.901 -1.817 1.00 98.38 168 LYS A O 1
ATOM 1310 N N . ASN A 1 169 ? 3.752 -2.607 -2.557 1.00 98.06 169 ASN A N 1
ATOM 1311 C CA . ASN A 1 169 ? 3.014 -3.652 -1.849 1.00 98.06 169 ASN A CA 1
ATOM 1312 C C . ASN A 1 169 ? 3.162 -3.513 -0.325 1.00 98.06 169 ASN A C 1
ATOM 1314 O O . ASN A 1 169 ? 2.164 -3.580 0.392 1.00 98.06 169 ASN A O 1
ATOM 1318 N N . ASP A 1 170 ? 4.374 -3.243 0.166 1.00 98.25 170 ASP A N 1
ATOM 1319 C CA . ASP A 1 170 ? 4.635 -3.010 1.591 1.00 98.25 170 ASP A CA 1
ATOM 1320 C C . ASP A 1 170 ? 3.868 -1.792 2.116 1.00 98.25 170 ASP A C 1
ATOM 1322 O O . ASP A 1 170 ? 3.304 -1.828 3.212 1.00 98.25 170 ASP A O 1
ATOM 1326 N N . LEU A 1 171 ? 3.831 -0.705 1.338 1.00 98.31 171 LEU A N 1
ATOM 1327 C CA . LEU A 1 171 ? 3.089 0.500 1.695 1.00 98.31 171 LEU A CA 1
ATOM 1328 C C . LEU A 1 171 ? 1.582 0.231 1.747 1.00 98.31 171 LEU A C 1
ATOM 1330 O O . LEU A 1 171 ? 0.932 0.653 2.700 1.00 98.31 171 LEU A O 1
ATOM 1334 N N . ALA A 1 172 ? 1.039 -0.506 0.775 1.00 98.06 172 ALA A N 1
ATOM 1335 C CA . ALA A 1 172 ? -0.368 -0.902 0.775 1.00 98.06 172 ALA A CA 1
ATOM 1336 C C . ALA A 1 172 ? -0.714 -1.766 2.001 1.00 98.06 172 ALA A C 1
ATOM 1338 O O . ALA A 1 172 ? -1.709 -1.506 2.674 1.00 98.06 172 ALA A O 1
ATOM 1339 N N . GLY A 1 173 ? 0.143 -2.734 2.347 1.00 98.31 173 GLY A N 1
ATOM 1340 C CA . GLY A 1 173 ? -0.031 -3.560 3.545 1.00 98.31 173 GLY A CA 1
ATOM 1341 C C . GLY A 1 173 ? 0.026 -2.750 4.844 1.00 98.31 173 GLY A C 1
ATOM 1342 O O . GLY A 1 173 ? -0.788 -2.956 5.745 1.00 98.31 173 GLY A O 1
ATOM 1343 N N . LYS A 1 174 ? 0.947 -1.783 4.940 1.00 98.06 174 LYS A N 1
ATOM 1344 C CA . LYS A 1 174 ? 1.023 -0.864 6.087 1.00 98.06 174 LYS A CA 1
ATOM 1345 C C . LYS A 1 174 ? -0.194 0.055 6.177 1.00 98.06 174 LYS A C 1
ATOM 1347 O O . LYS A 1 174 ? -0.674 0.266 7.284 1.00 98.06 174 LYS A O 1
ATOM 1352 N N . SER A 1 175 ? -0.697 0.561 5.051 1.00 98.31 175 SER A N 1
ATOM 1353 C CA . SER A 1 175 ? -1.912 1.385 5.006 1.00 98.31 175 SER A CA 1
ATOM 1354 C C . SER A 1 175 ? -3.117 0.611 5.532 1.00 98.31 175 SER A C 1
ATOM 1356 O O . SER A 1 175 ? -3.759 1.067 6.466 1.00 98.31 175 SER A O 1
ATOM 1358 N N . ALA A 1 176 ? -3.349 -0.606 5.030 1.00 97.75 176 ALA A N 1
ATOM 1359 C CA . ALA A 1 176 ? -4.455 -1.444 5.494 1.00 97.75 176 ALA A CA 1
ATOM 1360 C C . ALA A 1 176 ? -4.362 -1.758 6.998 1.00 97.75 176 ALA A C 1
ATOM 1362 O O . ALA A 1 176 ? -5.367 -1.768 7.705 1.00 97.75 176 ALA A O 1
ATOM 1363 N N . ARG A 1 177 ? -3.144 -1.978 7.517 1.00 98.12 177 ARG A N 1
ATOM 1364 C CA . ARG A 1 177 ? -2.929 -2.173 8.957 1.00 98.12 177 ARG A CA 1
ATOM 1365 C C . ARG A 1 177 ? -3.211 -0.907 9.770 1.00 98.12 177 ARG A C 1
ATOM 1367 O O . ARG A 1 177 ? -3.702 -1.025 10.887 1.00 98.12 177 ARG A O 1
ATOM 1374 N N . LEU A 1 178 ? -2.875 0.273 9.249 1.00 98.44 178 LEU A N 1
ATOM 1375 C CA . LEU A 1 178 ? -3.211 1.540 9.900 1.00 98.44 178 LEU A CA 1
ATOM 1376 C C . LEU A 1 178 ? -4.724 1.743 9.946 1.00 98.44 178 LEU A C 1
ATOM 1378 O O . LEU A 1 178 ? -5.234 2.040 11.019 1.00 98.44 178 LEU A O 1
ATOM 1382 N N . ASP A 1 179 ? -5.429 1.492 8.843 1.00 97.81 179 ASP A N 1
ATOM 1383 C CA . ASP A 1 179 ? -6.891 1.602 8.790 1.00 97.81 179 ASP A CA 1
ATOM 1384 C C . ASP A 1 179 ? -7.558 0.669 9.816 1.00 97.81 179 ASP A C 1
ATOM 1386 O O . ASP A 1 179 ? -8.457 1.089 10.547 1.00 97.81 179 ASP A O 1
ATOM 1390 N N . GLN A 1 180 ? -7.062 -0.569 9.943 1.00 98.25 180 GLN A N 1
ATOM 1391 C CA . GLN A 1 180 ? -7.535 -1.505 10.966 1.00 98.25 180 GLN A CA 1
ATOM 1392 C C . GLN A 1 180 ? -7.280 -0.981 12.383 1.00 98.25 180 GLN A C 1
ATOM 1394 O O . GLN A 1 180 ? -8.199 -0.950 13.192 1.00 98.25 180 GLN A O 1
ATOM 1399 N N . LEU A 1 181 ? -6.059 -0.525 12.684 1.00 98.06 181 LEU A N 1
ATOM 1400 C CA . LEU A 1 181 ? -5.728 0.006 14.011 1.00 98.06 181 LEU A CA 1
ATOM 1401 C C . LEU A 1 181 ? -6.545 1.256 14.358 1.00 98.06 181 LEU A C 1
ATOM 1403 O O . LEU A 1 181 ? -6.889 1.455 15.519 1.00 98.06 181 LEU A O 1
ATOM 1407 N N . THR A 1 182 ? -6.864 2.097 13.374 1.00 98.38 182 THR A N 1
ATOM 1408 C CA . THR A 1 182 ? -7.756 3.244 13.563 1.00 98.38 182 THR A CA 1
ATOM 1409 C C . THR A 1 182 ? -9.180 2.795 13.890 1.00 98.38 182 THR A C 1
ATOM 1411 O O . THR A 1 182 ? -9.801 3.377 14.777 1.00 98.38 182 THR A O 1
ATOM 1414 N N . SER A 1 183 ? -9.682 1.746 13.231 1.00 98.06 183 SER A N 1
ATOM 1415 C CA . SER A 1 183 ? -10.982 1.150 13.562 1.00 98.06 183 SER A CA 1
ATOM 1416 C C . SER A 1 183 ? -10.994 0.556 14.973 1.00 98.06 183 SER A C 1
ATOM 1418 O O . SER A 1 183 ? -11.903 0.851 15.747 1.00 98.06 183 SER A O 1
ATOM 1420 N N . ASP A 1 184 ? -9.972 -0.228 15.328 1.00 98.12 184 ASP A N 1
ATOM 1421 C CA . ASP A 1 184 ? -9.845 -0.854 16.650 1.00 98.12 184 ASP A CA 1
ATOM 1422 C C . ASP A 1 184 ? -9.768 0.207 17.762 1.00 98.12 184 ASP A C 1
ATOM 1424 O O . ASP A 1 184 ? -10.359 0.052 18.832 1.00 98.12 184 ASP A O 1
ATOM 1428 N N . LEU A 1 185 ? -9.064 1.318 17.509 1.00 98.44 185 LEU A N 1
ATOM 1429 C CA . LEU A 1 185 ? -8.980 2.437 18.445 1.00 98.44 185 LEU A CA 1
ATOM 1430 C C . LEU A 1 185 ? -10.348 3.099 18.655 1.00 98.44 185 LEU A C 1
ATOM 1432 O O . LEU A 1 185 ? -10.727 3.342 19.798 1.00 98.44 185 LEU A O 1
ATOM 1436 N N . ALA A 1 186 ? -11.100 3.348 17.581 1.00 98.19 186 ALA A N 1
ATOM 1437 C CA . ALA A 1 186 ? -12.436 3.935 17.674 1.00 98.19 186 ALA A CA 1
ATOM 1438 C C . ALA A 1 186 ? -13.417 3.027 18.441 1.00 98.19 186 ALA A C 1
ATOM 1440 O O . ALA A 1 186 ? -14.238 3.512 19.223 1.00 98.19 186 ALA A O 1
ATOM 1441 N N . GLU A 1 187 ? -13.319 1.706 18.260 1.00 98.25 187 GLU A N 1
ATOM 1442 C CA . GLU A 1 187 ? -14.107 0.734 19.025 1.00 98.25 187 GLU A CA 1
ATOM 1443 C C . GLU A 1 187 ? -13.734 0.753 20.514 1.00 98.25 187 GLU A C 1
ATOM 1445 O O . GLU A 1 187 ? -14.614 0.833 21.375 1.00 98.25 187 GLU A O 1
ATOM 1450 N N . ALA A 1 188 ? -12.436 0.771 20.832 1.00 97.75 188 ALA A N 1
ATOM 1451 C CA . ALA A 1 188 ? -11.961 0.866 22.209 1.00 97.75 188 ALA A CA 1
ATOM 1452 C C . ALA A 1 188 ? -12.407 2.172 22.892 1.00 97.75 188 ALA A C 1
ATOM 1454 O O . ALA A 1 188 ? -12.828 2.151 24.051 1.00 97.75 188 ALA A O 1
ATOM 1455 N N . GLU A 1 189 ? -12.369 3.304 22.185 1.00 98.44 189 GLU A N 1
ATOM 1456 C CA . GLU A 1 189 ? -12.875 4.589 22.680 1.00 98.44 189 GLU A CA 1
ATOM 1457 C C . GLU A 1 189 ? -14.382 4.531 22.977 1.00 98.44 189 GLU A C 1
ATOM 1459 O O . GLU A 1 189 ? -14.826 4.991 24.035 1.00 98.44 189 GLU A O 1
ATOM 1464 N N . ALA A 1 190 ? -15.171 3.906 22.097 1.00 98.06 190 ALA A N 1
ATOM 1465 C CA . ALA A 1 190 ? -16.602 3.709 22.318 1.00 98.06 190 ALA A CA 1
ATOM 1466 C C . ALA A 1 190 ? -16.879 2.801 23.531 1.00 98.06 190 ALA A C 1
ATOM 1468 O O . ALA A 1 190 ? -17.767 3.095 24.339 1.00 98.06 190 ALA A O 1
ATOM 1469 N N . GLU A 1 191 ? -16.108 1.724 23.708 1.00 98.19 191 GLU A N 1
ATOM 1470 C CA . GLU A 1 191 ? -16.201 0.868 24.893 1.00 98.19 191 GLU A CA 1
ATOM 1471 C C . GLU A 1 191 ? -15.886 1.617 26.188 1.00 98.19 191 GLU A C 1
ATOM 1473 O O . GLU A 1 191 ? -16.590 1.438 27.187 1.00 98.19 191 GLU A O 1
ATOM 1478 N N . ILE A 1 192 ? -14.833 2.438 26.190 1.00 98.31 192 ILE A N 1
ATOM 1479 C CA . ILE A 1 192 ? -14.449 3.249 27.350 1.00 98.31 192 ILE A CA 1
ATOM 1480 C C . ILE A 1 192 ? -15.589 4.204 27.703 1.00 98.31 192 ILE A C 1
ATOM 1482 O O . ILE A 1 192 ? -16.054 4.185 28.842 1.00 98.31 192 ILE A O 1
ATOM 1486 N N . ALA A 1 193 ? -16.138 4.928 26.725 1.00 97.94 193 ALA A N 1
ATOM 1487 C CA . ALA A 1 193 ? -17.273 5.821 26.950 1.00 97.94 193 ALA A CA 1
ATOM 1488 C C . ALA A 1 193 ? -18.493 5.077 27.528 1.00 97.94 193 ALA A C 1
ATOM 1490 O O . ALA A 1 193 ? -19.142 5.543 28.470 1.00 97.94 193 ALA A O 1
ATOM 1491 N N . MET A 1 194 ? -18.797 3.875 27.026 1.00 97.88 194 MET A N 1
ATOM 1492 C CA . MET A 1 194 ? -19.861 3.040 27.591 1.00 97.88 194 MET A CA 1
ATOM 1493 C C . MET A 1 194 ? -19.568 2.625 29.038 1.00 97.88 194 MET A C 1
ATOM 1495 O O . MET A 1 194 ? -20.471 2.663 29.879 1.00 97.88 194 MET A O 1
ATOM 1499 N N . ARG A 1 195 ? -18.330 2.236 29.359 1.00 97.69 195 ARG A N 1
ATOM 1500 C CA . ARG A 1 195 ? -17.933 1.887 30.732 1.00 97.69 195 ARG A CA 1
ATOM 1501 C C . ARG A 1 195 ? -18.037 3.094 31.664 1.00 97.69 195 ARG A C 1
ATOM 1503 O O . ARG A 1 195 ? -18.619 2.943 32.737 1.00 97.69 195 ARG A O 1
ATOM 1510 N N . ASP A 1 196 ? -17.611 4.274 31.233 1.00 97.88 196 ASP A N 1
ATOM 1511 C CA . ASP A 1 196 ? -17.709 5.508 32.019 1.00 97.88 196 ASP A CA 1
ATOM 1512 C C . ASP A 1 196 ? -19.164 5.842 32.358 1.00 97.88 196 ASP A C 1
ATOM 1514 O O . ASP A 1 196 ? -19.497 6.068 33.522 1.00 97.88 196 ASP A O 1
ATOM 1518 N N . THR A 1 197 ? -20.082 5.749 31.387 1.00 97.69 197 THR A N 1
ATOM 1519 C CA . THR A 1 197 ? -21.512 5.973 31.672 1.00 97.69 197 THR A CA 1
ATOM 1520 C C . THR A 1 197 ? -22.081 4.965 32.676 1.00 97.69 197 THR A C 1
ATOM 1522 O O . THR A 1 197 ? -22.927 5.319 33.503 1.00 97.69 197 THR A O 1
ATOM 1525 N N . ARG A 1 198 ? -21.630 3.703 32.638 1.00 97.31 198 ARG A N 1
ATOM 1526 C CA . ARG A 1 198 ? -22.035 2.672 33.607 1.00 97.31 198 ARG A CA 1
ATOM 1527 C C . ARG A 1 198 ? -21.480 2.965 34.996 1.00 97.31 198 ARG A C 1
ATOM 1529 O O . ARG A 1 198 ? -22.221 2.801 35.964 1.00 97.31 198 ARG A O 1
ATOM 1536 N N . ILE A 1 199 ? -20.231 3.417 35.088 1.00 98.19 199 ILE A N 1
ATOM 1537 C CA . ILE A 1 199 ? -19.605 3.836 36.347 1.00 98.19 199 ILE A CA 1
ATOM 1538 C C . ILE A 1 199 ? -20.382 5.013 36.938 1.00 98.19 199 ILE A C 1
ATOM 1540 O O . ILE A 1 199 ? -20.852 4.907 38.067 1.00 98.19 199 ILE A O 1
ATOM 1544 N N . SER A 1 200 ? -20.654 6.068 36.164 1.00 97.56 200 SER A N 1
ATOM 1545 C CA . SER A 1 200 ? -21.425 7.222 36.651 1.00 97.56 200 SER A CA 1
ATOM 1546 C C . SER A 1 200 ? -22.824 6.835 37.152 1.00 97.56 200 SER A C 1
ATOM 1548 O O . SER A 1 200 ? -23.284 7.341 38.178 1.00 97.56 200 SER A O 1
ATOM 1550 N N . LYS A 1 201 ? -23.508 5.903 36.470 1.00 97.56 201 LYS A N 1
ATOM 1551 C CA . LYS A 1 201 ? -24.801 5.362 36.931 1.00 97.56 201 LYS A CA 1
ATOM 1552 C C . LYS A 1 201 ? -24.665 4.572 38.233 1.00 97.56 201 LYS A C 1
ATOM 1554 O O . LYS A 1 201 ? -25.494 4.733 39.127 1.00 97.56 201 LYS A O 1
ATOM 1559 N N . ALA A 1 202 ? -23.641 3.729 38.348 1.00 96.75 202 ALA A N 1
ATOM 1560 C CA . ALA A 1 202 ? -23.379 2.959 39.561 1.00 96.75 202 ALA A CA 1
ATOM 1561 C C . ALA A 1 202 ? -23.067 3.877 40.754 1.00 96.75 202 ALA A C 1
ATOM 1563 O O . ALA A 1 202 ? -23.619 3.680 41.834 1.00 96.75 202 ALA A O 1
ATOM 1564 N N . GLU A 1 203 ? -22.271 4.927 40.550 1.00 97.88 203 GLU A N 1
ATOM 1565 C CA . GLU A 1 203 ? -21.984 5.940 41.570 1.00 97.88 203 GLU A CA 1
ATOM 1566 C C . GLU A 1 203 ? -23.241 6.704 42.004 1.00 97.88 203 GLU A C 1
ATOM 1568 O O . GLU A 1 203 ? -23.441 6.955 43.193 1.00 97.88 203 GLU A O 1
ATOM 1573 N N . ALA A 1 204 ? -24.120 7.072 41.064 1.00 97.31 204 ALA A N 1
ATOM 1574 C CA . ALA A 1 204 ? -25.396 7.713 41.384 1.00 97.31 204 ALA A CA 1
ATOM 1575 C C . ALA A 1 204 ? -26.303 6.800 42.228 1.00 97.31 204 ALA A C 1
ATOM 1577 O O . ALA A 1 204 ? -26.861 7.243 43.233 1.00 97.31 204 ALA A O 1
ATOM 1578 N N . LEU A 1 205 ? -26.398 5.516 41.867 1.00 97.38 205 LEU A N 1
ATOM 1579 C CA . LEU A 1 205 ? -27.135 4.516 42.645 1.00 97.38 205 LEU A CA 1
ATOM 1580 C C . LEU A 1 205 ? -26.529 4.307 44.035 1.00 97.38 205 LEU A C 1
ATOM 1582 O O . LEU A 1 205 ? -27.274 4.194 45.005 1.00 97.38 205 LEU A O 1
ATOM 1586 N N . SER A 1 206 ? -25.199 4.275 44.148 1.00 97.81 206 SER A N 1
ATOM 1587 C CA . SER A 1 206 ? -24.512 4.143 45.437 1.00 97.81 206 SER A CA 1
ATOM 1588 C C . SER A 1 206 ? -24.862 5.304 46.367 1.00 97.81 206 SER A C 1
ATOM 1590 O O . SER A 1 206 ? -25.314 5.074 47.486 1.00 97.81 206 SER A O 1
ATOM 1592 N N . ARG A 1 207 ? -24.773 6.544 45.867 1.00 97.44 207 ARG A N 1
ATOM 1593 C CA . ARG A 1 207 ? -25.153 7.750 46.622 1.00 97.44 207 ARG A CA 1
ATOM 1594 C C . ARG A 1 207 ? -26.620 7.731 47.057 1.00 97.44 207 ARG A C 1
ATOM 1596 O O . ARG A 1 207 ? -26.924 8.073 48.195 1.00 97.44 207 ARG A O 1
ATOM 1603 N N . SER A 1 208 ? -27.523 7.296 46.176 1.00 97.38 208 SER A N 1
ATOM 1604 C CA . SER A 1 208 ? -28.952 7.156 46.494 1.00 97.38 208 SER A CA 1
ATOM 1605 C C . SER A 1 208 ? -29.224 6.089 47.564 1.00 97.38 208 SER A C 1
ATOM 1607 O O . SER A 1 208 ? -30.092 6.263 48.420 1.00 97.38 208 SER A O 1
ATOM 1609 N N . LYS A 1 209 ? -28.471 4.985 47.562 1.00 96.31 209 LYS A N 1
ATOM 1610 C CA . LYS A 1 209 ? -28.571 3.976 48.623 1.00 96.31 209 LYS A CA 1
ATOM 1611 C C . LYS A 1 209 ? -28.027 4.494 49.948 1.00 96.31 209 LYS A C 1
ATOM 1613 O O . LYS A 1 209 ? -28.640 4.244 50.978 1.00 96.31 209 LYS A O 1
ATOM 1618 N N . GLU A 1 210 ? -26.926 5.239 49.937 1.00 97.19 210 GLU A N 1
ATOM 1619 C CA . GLU A 1 210 ? -26.390 5.875 51.146 1.00 97.19 210 GLU A CA 1
ATOM 1620 C C . GLU A 1 210 ? -27.374 6.878 51.754 1.00 97.19 210 GLU A C 1
ATOM 1622 O O . GLU A 1 210 ? -27.531 6.905 52.975 1.00 97.19 210 GLU A O 1
ATOM 1627 N N . THR A 1 211 ? -28.079 7.670 50.934 1.00 97.06 211 THR A N 1
ATOM 1628 C CA . THR A 1 211 ? -29.147 8.553 51.432 1.00 97.06 211 THR A CA 1
ATOM 1629 C C . THR A 1 211 ? -30.292 7.757 52.048 1.00 97.06 211 THR A C 1
ATOM 1631 O O . THR A 1 211 ? -30.676 8.053 53.174 1.00 97.06 211 THR A O 1
ATOM 1634 N N . ALA A 1 212 ? -30.767 6.702 51.377 1.00 96.25 212 ALA A N 1
ATOM 1635 C CA . ALA A 1 212 ? -31.857 5.869 51.888 1.00 96.25 212 ALA A CA 1
ATOM 1636 C C . ALA A 1 212 ? -31.482 5.144 53.194 1.00 96.25 212 ALA A C 1
ATOM 1638 O O . ALA A 1 212 ? -32.295 5.044 54.107 1.00 96.25 212 ALA A O 1
ATOM 1639 N N . ILE A 1 213 ? -30.237 4.668 53.315 1.00 97.44 213 ILE A N 1
ATOM 1640 C CA . ILE A 1 213 ? -29.727 4.063 54.555 1.00 97.44 213 ILE A CA 1
ATOM 1641 C C . ILE A 1 213 ? -29.706 5.095 55.686 1.00 97.44 213 ILE A C 1
ATOM 1643 O O . ILE A 1 213 ? -30.075 4.770 56.813 1.00 97.44 213 ILE A O 1
ATOM 1647 N N . ARG A 1 214 ? -29.294 6.336 55.406 1.00 97.62 214 ARG A N 1
ATOM 1648 C CA . ARG A 1 214 ? -29.297 7.415 56.403 1.00 97.62 214 ARG A CA 1
ATOM 1649 C C . ARG A 1 214 ? -30.712 7.717 56.896 1.00 97.62 214 ARG A C 1
ATOM 1651 O O . ARG A 1 214 ? -30.931 7.712 58.099 1.00 97.62 214 ARG A O 1
ATOM 1658 N N . GLU A 1 215 ? -31.658 7.891 55.977 1.00 97.00 215 GLU A N 1
ATOM 1659 C CA . GLU A 1 215 ? -33.075 8.127 56.291 1.00 97.00 215 GLU A CA 1
ATOM 1660 C C . GLU A 1 215 ? -33.681 6.963 57.089 1.00 97.00 215 GLU A C 1
ATOM 1662 O O . GLU A 1 215 ? -34.384 7.172 58.078 1.00 97.00 215 GLU A O 1
ATOM 1667 N N . ALA A 1 216 ? -33.364 5.720 56.714 1.00 96.00 216 ALA A N 1
ATOM 1668 C CA . ALA A 1 216 ? -33.800 4.538 57.451 1.00 96.00 216 ALA A CA 1
ATOM 1669 C C . ALA A 1 216 ? -33.227 4.500 58.877 1.00 96.00 216 ALA A C 1
ATOM 1671 O O . ALA A 1 216 ? -33.946 4.146 59.810 1.00 96.00 216 ALA A O 1
ATOM 1672 N N . ASN A 1 217 ? -31.962 4.888 59.065 1.00 97.06 217 ASN A N 1
ATOM 1673 C CA . ASN A 1 217 ? -31.353 4.982 60.393 1.00 97.06 217 ASN A CA 1
ATOM 1674 C C . ASN A 1 217 ? -32.006 6.081 61.246 1.00 97.06 217 ASN A C 1
ATOM 1676 O O . ASN A 1 217 ? -32.292 5.841 62.416 1.00 97.06 217 ASN A O 1
ATOM 1680 N N . GLU A 1 218 ? -32.311 7.245 60.666 1.00 97.06 218 GLU A N 1
ATOM 1681 C CA . GLU A 1 218 ? -33.024 8.332 61.355 1.00 97.06 218 GLU A CA 1
ATOM 1682 C C . GLU A 1 218 ? -34.430 7.895 61.806 1.00 97.06 218 GLU A C 1
ATOM 1684 O O . GLU A 1 218 ? -34.823 8.130 62.953 1.00 97.06 218 GLU A O 1
ATOM 1689 N N . LEU A 1 219 ? -35.172 7.191 60.943 1.00 96.25 219 LEU A N 1
ATOM 1690 C CA . LEU A 1 219 ? -36.464 6.588 61.293 1.00 96.25 219 LEU A CA 1
ATOM 1691 C C . LEU A 1 219 ? -36.327 5.549 62.406 1.00 96.25 219 LEU A C 1
ATOM 1693 O O . LEU A 1 219 ? -37.129 5.522 63.338 1.00 96.25 219 LEU A O 1
ATOM 1697 N N . LEU A 1 220 ? -35.309 4.695 62.323 1.00 96.94 220 LEU A N 1
ATOM 1698 C CA . LEU A 1 220 ? -35.054 3.655 63.312 1.00 96.94 220 LEU A CA 1
ATOM 1699 C C . LEU A 1 220 ? -34.749 4.261 64.690 1.00 96.94 220 LEU A C 1
ATOM 1701 O O . LEU A 1 220 ? -35.266 3.777 65.699 1.00 96.94 220 LEU A O 1
ATOM 1705 N N . ASP A 1 221 ? -33.974 5.342 64.746 1.00 97.12 221 ASP A N 1
ATOM 1706 C CA . ASP A 1 221 ? -33.700 6.067 65.988 1.00 97.12 221 ASP A CA 1
ATOM 1707 C C . ASP A 1 221 ? -34.948 6.779 66.534 1.00 97.12 221 ASP A C 1
ATOM 1709 O O . ASP A 1 221 ? -35.199 6.738 67.744 1.00 97.12 221 ASP A O 1
ATOM 1713 N N . SER A 1 222 ? -35.788 7.341 65.658 1.00 97.31 222 SER A N 1
ATOM 1714 C CA . SER A 1 222 ? -37.097 7.892 66.032 1.00 97.31 222 SER A CA 1
ATOM 1715 C C . SER A 1 222 ? -38.013 6.829 66.653 1.00 97.31 222 SER A C 1
ATOM 1717 O O . SER A 1 222 ? -38.543 7.026 67.750 1.00 97.31 222 SER A O 1
ATOM 1719 N N . TYR A 1 223 ? -38.136 5.656 66.020 1.00 95.94 223 TYR A N 1
ATOM 1720 C CA . TYR A 1 223 ? -38.934 4.549 66.551 1.00 95.94 223 TYR A CA 1
ATOM 1721 C C . TYR A 1 223 ? -38.395 4.030 67.882 1.00 95.94 223 TYR A C 1
ATOM 1723 O O . TYR A 1 223 ? -39.176 3.795 68.802 1.00 95.94 223 TYR A O 1
ATOM 1731 N N . LYS A 1 224 ? -37.071 3.908 68.038 1.00 96.50 224 LYS A N 1
ATOM 1732 C CA . LYS A 1 224 ? -36.462 3.555 69.331 1.00 96.50 224 LYS A CA 1
ATOM 1733 C C . LYS A 1 224 ? -36.832 4.556 70.426 1.00 96.50 224 LYS A C 1
ATOM 1735 O O . LYS A 1 224 ? -37.146 4.144 71.543 1.00 96.50 224 LYS A O 1
ATOM 1740 N N . ALA A 1 225 ? -36.801 5.854 70.125 1.00 96.38 225 ALA A N 1
ATOM 1741 C CA . ALA A 1 225 ? -37.192 6.890 71.077 1.00 96.38 225 ALA A CA 1
ATOM 1742 C C . ALA A 1 225 ? -38.684 6.794 71.439 1.00 96.38 225 ALA A C 1
ATOM 1744 O O . ALA A 1 225 ? -39.026 6.855 72.621 1.00 96.38 225 ALA A O 1
ATOM 1745 N N . ALA A 1 226 ? -39.555 6.574 70.449 1.00 96.06 226 ALA A N 1
ATOM 1746 C CA . ALA A 1 226 ? -40.991 6.399 70.656 1.00 96.06 226 ALA A CA 1
ATOM 1747 C C . ALA A 1 226 ? -41.315 5.155 71.500 1.00 96.06 226 ALA A C 1
ATOM 1749 O O . ALA A 1 226 ? -42.105 5.247 72.438 1.00 96.06 226 ALA A O 1
ATOM 1750 N N . ILE A 1 227 ? -40.662 4.019 71.227 1.00 96.50 227 ILE A N 1
ATOM 1751 C CA . ILE A 1 227 ? -40.786 2.792 72.030 1.00 96.50 227 ILE A CA 1
ATOM 1752 C C . ILE A 1 227 ? -40.366 3.070 73.472 1.00 96.50 227 ILE A C 1
ATOM 1754 O O . ILE A 1 227 ? -41.112 2.768 74.395 1.00 96.50 227 ILE A O 1
ATOM 1758 N N . LYS A 1 228 ? -39.217 3.722 73.681 1.00 96.94 228 LYS A N 1
ATOM 1759 C CA . LYS A 1 228 ? -38.739 4.059 75.028 1.00 96.94 228 LYS A CA 1
ATOM 1760 C C . LYS A 1 228 ? -39.715 4.971 75.784 1.00 96.94 228 LYS A C 1
ATOM 1762 O O . LYS A 1 228 ? -39.903 4.790 76.985 1.00 96.94 228 LYS A O 1
ATOM 1767 N N . ALA A 1 229 ? -40.335 5.931 75.094 1.00 95.31 229 ALA A N 1
ATOM 1768 C CA . ALA A 1 229 ? -41.365 6.791 75.671 1.00 95.31 229 ALA A CA 1
ATOM 1769 C C . ALA A 1 229 ? -42.625 5.990 76.044 1.00 95.31 229 ALA A C 1
ATOM 1771 O O . ALA A 1 229 ? -43.118 6.107 77.166 1.00 95.31 229 ALA A O 1
ATOM 1772 N N . LYS A 1 230 ? -43.099 5.109 75.156 1.00 95.06 230 LYS A N 1
ATOM 1773 C CA . LYS A 1 230 ? -44.251 4.238 75.427 1.00 95.06 230 LYS A CA 1
ATOM 1774 C C . LYS A 1 230 ? -43.990 3.247 76.557 1.00 95.06 230 LYS A C 1
ATOM 1776 O O . LYS A 1 230 ? -44.860 3.069 77.400 1.00 95.06 230 LYS A O 1
ATOM 1781 N N . ASP A 1 231 ? -42.788 2.689 76.648 1.00 96.25 231 ASP A N 1
ATOM 1782 C CA . ASP A 1 231 ? -42.374 1.855 77.779 1.00 96.25 231 ASP A CA 1
ATOM 1783 C C . ASP A 1 231 ? -42.400 2.635 79.099 1.00 96.25 231 ASP A C 1
ATOM 1785 O O . ASP A 1 231 ? -42.781 2.087 80.135 1.00 96.25 231 ASP A O 1
ATOM 1789 N N . SER A 1 232 ? -42.002 3.915 79.095 1.00 94.56 232 SER A N 1
ATOM 1790 C CA . SER A 1 232 ? -42.096 4.754 80.296 1.00 94.56 232 SER A CA 1
ATOM 1791 C C . SER A 1 232 ? -43.541 5.081 80.682 1.00 94.56 232 SER A C 1
ATOM 1793 O O . SER A 1 232 ? -43.879 4.941 81.856 1.00 94.56 232 SER A O 1
ATOM 1795 N N . GLU A 1 233 ? -44.403 5.415 79.714 1.00 94.94 233 GLU A N 1
ATOM 1796 C CA . GLU A 1 233 ? -45.843 5.613 79.944 1.00 94.94 233 GLU A CA 1
ATOM 1797 C C . GLU A 1 233 ? -46.499 4.334 80.478 1.00 94.94 233 GLU A C 1
ATOM 1799 O O . GLU A 1 233 ? -47.294 4.383 81.411 1.00 94.94 233 GLU A O 1
ATOM 1804 N N . MET A 1 234 ? -46.145 3.173 79.921 1.00 94.75 234 MET A N 1
ATOM 1805 C CA . MET A 1 234 ? -46.666 1.880 80.360 1.00 94.75 234 MET A CA 1
ATOM 1806 C C . MET A 1 234 ? -46.262 1.584 81.804 1.00 94.75 234 MET A C 1
ATOM 1808 O O . MET A 1 234 ? -47.112 1.208 82.604 1.00 94.75 234 MET A O 1
ATOM 1812 N N . LYS A 1 235 ? -44.995 1.815 82.170 1.00 94.81 235 LYS A N 1
ATOM 1813 C CA . LYS A 1 235 ? -44.530 1.671 83.559 1.00 94.81 235 LYS A CA 1
ATOM 1814 C C . LYS A 1 235 ? -45.269 2.607 84.511 1.00 94.81 235 LYS A C 1
ATOM 1816 O O . LYS A 1 235 ? -45.632 2.183 85.602 1.00 94.81 235 LYS A O 1
ATOM 1821 N N . GLU A 1 236 ? -45.512 3.853 84.111 1.00 95.25 236 GLU A N 1
ATOM 1822 C CA . GLU A 1 236 ? -46.309 4.800 84.899 1.00 95.25 236 GLU A CA 1
ATOM 1823 C C . GLU A 1 236 ? -47.767 4.338 85.045 1.00 95.25 236 GLU A C 1
ATOM 1825 O O . GLU A 1 236 ? -48.344 4.395 86.129 1.00 95.25 236 GLU A O 1
ATOM 1830 N N . MET A 1 237 ? -48.375 3.839 83.971 1.00 91.62 237 MET A N 1
ATOM 1831 C CA . MET A 1 237 ? -49.730 3.295 84.018 1.00 91.62 237 MET A CA 1
ATOM 1832 C C . MET A 1 237 ? -49.809 2.061 84.918 1.00 91.62 237 MET A C 1
ATOM 1834 O O . MET A 1 237 ? -50.752 1.965 85.699 1.00 91.62 237 MET A O 1
ATOM 1838 N N . CYS A 1 238 ? -48.818 1.165 84.873 1.00 92.31 238 CYS A N 1
ATOM 1839 C CA . CYS A 1 238 ? -48.720 0.020 85.778 1.00 92.31 238 CYS A CA 1
ATOM 1840 C C . CYS A 1 238 ? -48.637 0.464 87.241 1.00 92.31 238 CYS A C 1
ATOM 1842 O O . CYS A 1 238 ? -49.434 -0.005 88.045 1.00 92.31 238 CYS A O 1
ATOM 1844 N N . THR A 1 239 ? -47.762 1.413 87.592 1.00 93.56 239 THR A N 1
ATOM 1845 C CA . THR A 1 239 ? -47.668 1.890 88.985 1.00 93.56 239 THR A CA 1
ATOM 1846 C C . THR A 1 239 ? -48.951 2.580 89.451 1.00 93.56 239 THR A C 1
ATOM 1848 O O . THR A 1 239 ? -49.360 2.425 90.602 1.00 93.56 239 THR A O 1
ATOM 1851 N N . ARG A 1 240 ? -49.639 3.313 88.564 1.00 91.81 240 ARG A N 1
ATOM 1852 C CA . ARG A 1 240 ? -50.961 3.893 88.853 1.00 91.81 240 ARG A CA 1
ATOM 1853 C C . ARG A 1 240 ? -52.033 2.825 89.061 1.00 91.81 240 ARG A C 1
ATOM 1855 O O . ARG A 1 240 ? -52.867 2.996 89.948 1.00 91.81 240 ARG A O 1
ATOM 1862 N N . LEU A 1 241 ? -52.021 1.762 88.258 1.00 91.81 241 LEU A N 1
ATOM 1863 C CA . LEU A 1 241 ? -52.912 0.609 88.399 1.00 91.81 241 LEU A CA 1
ATOM 1864 C C . LEU A 1 241 ? -52.666 -0.105 89.724 1.00 91.81 241 LEU A C 1
ATOM 1866 O O . LEU A 1 241 ? -53.604 -0.242 90.494 1.00 91.81 241 LEU A O 1
ATOM 1870 N N . GLU A 1 242 ? -51.416 -0.437 90.043 1.00 90.50 242 GLU A N 1
ATOM 1871 C CA . GLU A 1 242 ? -51.030 -1.042 91.325 1.00 90.50 242 GLU A CA 1
ATOM 1872 C C . GLU A 1 242 ? -51.487 -0.179 92.514 1.00 90.50 242 GLU A C 1
ATOM 1874 O O . GLU A 1 242 ? -52.046 -0.682 93.491 1.00 90.50 242 GLU A O 1
ATOM 1879 N N . ALA A 1 243 ? -51.319 1.146 92.430 1.00 87.00 243 ALA A N 1
ATOM 1880 C CA . ALA A 1 243 ? -51.793 2.069 93.459 1.00 87.00 243 ALA A CA 1
ATOM 1881 C C . ALA A 1 243 ? -53.330 2.100 93.565 1.00 87.00 243 ALA A C 1
ATOM 1883 O O . ALA A 1 243 ? -53.875 2.144 94.671 1.00 87.00 243 ALA A O 1
ATOM 1884 N N . ALA A 1 244 ? -54.039 2.081 92.434 1.00 84.31 244 ALA A N 1
ATOM 1885 C CA . ALA A 1 244 ? -55.498 2.040 92.396 1.00 84.31 244 ALA A CA 1
ATOM 1886 C C . ALA A 1 244 ? -56.049 0.701 92.911 1.00 84.31 244 ALA A C 1
ATOM 1888 O O . ALA A 1 244 ? -57.023 0.700 93.659 1.00 84.31 244 ALA A O 1
ATOM 1889 N N . GLU A 1 245 ? -55.410 -0.419 92.577 1.00 84.94 245 GLU A N 1
ATOM 1890 C CA . GLU A 1 245 ? -55.723 -1.755 93.088 1.00 84.94 245 GLU A CA 1
ATOM 1891 C C . GLU A 1 245 ? -55.496 -1.833 94.598 1.00 84.94 245 GLU A C 1
ATOM 1893 O O . GLU A 1 245 ? -56.371 -2.304 95.323 1.00 84.94 245 GLU A O 1
ATOM 1898 N N . ALA A 1 246 ? -54.391 -1.282 95.111 1.00 79.62 246 ALA A N 1
ATOM 1899 C CA . ALA A 1 246 ? -54.157 -1.177 96.550 1.00 79.62 246 ALA A CA 1
ATOM 1900 C C . ALA A 1 246 ? -55.239 -0.327 97.248 1.00 79.62 246 ALA A C 1
ATOM 1902 O O . ALA A 1 246 ? -55.736 -0.693 98.317 1.00 79.62 246 ALA A O 1
ATOM 1903 N N . GLN A 1 247 ? -55.667 0.782 96.633 1.00 78.31 247 GLN A N 1
ATOM 1904 C CA . GLN A 1 247 ? -56.792 1.585 97.127 1.00 78.31 247 GLN A CA 1
ATOM 1905 C C . GLN A 1 247 ? -58.134 0.842 97.047 1.00 78.31 247 GLN A C 1
ATOM 1907 O O . GLN A 1 247 ? -58.959 0.973 97.953 1.00 78.31 247 GLN A O 1
ATOM 1912 N N . ALA A 1 248 ? -58.372 0.060 95.994 1.00 72.81 248 ALA A N 1
ATOM 1913 C CA . ALA A 1 248 ? -59.566 -0.761 95.841 1.00 72.81 248 ALA A CA 1
ATOM 1914 C C . ALA A 1 248 ? -59.597 -1.891 96.880 1.00 72.81 248 ALA A C 1
ATOM 1916 O O . ALA A 1 248 ? -60.622 -2.079 97.524 1.00 72.81 248 ALA A O 1
ATOM 1917 N N . ALA A 1 249 ? -58.474 -2.559 97.150 1.00 70.44 249 ALA A N 1
ATOM 1918 C CA . ALA A 1 249 ? -58.341 -3.547 98.222 1.00 70.44 249 ALA A CA 1
ATOM 1919 C C . ALA A 1 249 ? -58.600 -2.934 99.616 1.00 70.44 249 ALA A C 1
ATOM 1921 O O . ALA A 1 249 ? -59.267 -3.538 100.462 1.00 70.44 249 ALA A O 1
ATOM 1922 N N . LEU A 1 250 ? -58.163 -1.688 99.843 1.00 67.56 250 LEU A N 1
ATOM 1923 C CA . LEU A 1 250 ? -58.502 -0.904 101.042 1.00 67.56 250 LEU A CA 1
ATOM 1924 C C . LEU A 1 250 ? -59.996 -0.524 101.120 1.00 67.56 250 LEU A C 1
ATOM 1926 O O . LEU A 1 250 ? -60.528 -0.329 102.213 1.00 67.56 250 LEU A O 1
ATOM 1930 N N . ARG A 1 251 ? -60.691 -0.410 99.980 1.00 58.56 251 ARG A N 1
ATOM 1931 C CA . ARG A 1 251 ? -62.149 -0.196 99.919 1.00 58.56 251 ARG A CA 1
ATOM 1932 C C . ARG A 1 251 ? -62.934 -1.497 100.106 1.00 58.56 251 ARG A C 1
ATOM 1934 O O . ARG A 1 251 ? -63.926 -1.483 100.827 1.00 58.56 251 ARG A O 1
ATOM 1941 N N . VAL A 1 252 ? -62.460 -2.615 99.556 1.00 54.19 252 VAL A N 1
ATOM 1942 C CA . VAL A 1 252 ? -63.022 -3.968 99.747 1.00 54.19 252 VAL A CA 1
ATOM 1943 C C . VAL A 1 252 ? -62.924 -4.413 101.211 1.00 54.19 252 VAL A C 1
ATOM 1945 O O . VAL A 1 252 ? -63.835 -5.047 101.727 1.00 54.19 252 VAL A O 1
ATOM 1948 N N . THR A 1 253 ? -61.889 -3.995 101.942 1.00 51.25 253 THR A N 1
ATOM 1949 C CA . THR A 1 253 ? -61.809 -4.201 103.404 1.00 51.25 253 THR A CA 1
ATOM 1950 C C . THR A 1 253 ? -62.727 -3.271 104.219 1.00 51.25 253 THR A C 1
ATOM 1952 O O . THR A 1 253 ? -62.825 -3.432 105.435 1.00 51.25 253 THR A O 1
ATOM 1955 N N . ARG A 1 254 ? -63.429 -2.315 103.585 1.00 42.16 254 ARG A N 1
ATOM 1956 C CA . ARG A 1 254 ? -64.313 -1.330 104.241 1.00 42.16 254 ARG A CA 1
ATOM 1957 C C . ARG A 1 254 ? -65.787 -1.358 103.816 1.00 42.16 254 ARG A C 1
ATOM 1959 O O . ARG A 1 254 ? -66.561 -0.620 104.421 1.00 42.16 254 ARG A O 1
ATOM 1966 N N . GLN A 1 255 ? -66.217 -2.189 102.866 1.00 30.88 255 GLN A N 1
ATOM 1967 C CA . GLN A 1 255 ? -67.639 -2.331 102.514 1.00 30.88 255 GLN A CA 1
ATOM 1968 C C . GLN A 1 255 ? -67.989 -3.758 102.058 1.00 30.88 255 GLN A C 1
ATOM 1970 O O . GLN A 1 255 ? -67.200 -4.362 101.334 1.00 30.88 255 GLN A O 1
ATOM 1975 N N . PRO A 1 256 ? -69.162 -4.294 102.461 1.00 37.03 256 PRO A N 1
ATOM 1976 C CA . PRO A 1 256 ? -69.613 -5.617 102.063 1.00 37.03 256 PRO A CA 1
ATOM 1977 C C . PRO A 1 256 ? -70.101 -5.628 100.609 1.00 37.03 256 PRO A C 1
ATOM 1979 O O . PRO A 1 256 ? -70.594 -4.638 100.069 1.00 37.03 256 PRO A O 1
ATOM 1982 N N . GLU A 1 257 ? -69.926 -6.802 100.024 1.00 39.31 257 GLU A N 1
ATOM 1983 C CA . GLU A 1 257 ? -70.199 -7.244 98.663 1.00 39.31 257 GLU A CA 1
ATOM 1984 C C . GLU A 1 257 ? -71.486 -6.685 98.036 1.00 39.31 257 GLU A C 1
ATOM 1986 O O . GLU A 1 257 ? -72.579 -6.804 98.586 1.00 39.31 257 GLU A O 1
ATOM 1991 N N . THR A 1 258 ? -71.372 -6.187 96.804 1.00 34.81 258 THR A N 1
ATOM 1992 C CA . THR A 1 258 ? -72.479 -6.215 95.840 1.00 34.81 258 THR A CA 1
ATOM 1993 C C . THR A 1 258 ? -71.969 -6.774 94.517 1.00 34.81 258 THR A C 1
ATOM 1995 O O . THR A 1 258 ? -71.152 -6.179 93.819 1.00 34.81 258 THR A O 1
ATOM 1998 N N . GLN A 1 259 ? -72.431 -7.989 94.235 1.00 41.31 259 GLN A N 1
ATOM 1999 C CA . GLN A 1 259 ? -72.264 -8.726 92.991 1.00 41.31 259 GLN A CA 1
ATOM 2000 C C . GLN A 1 259 ? -73.107 -8.088 91.875 1.00 41.31 259 GLN A C 1
ATOM 2002 O O . GLN A 1 259 ? -74.238 -7.670 92.114 1.00 41.31 259 GLN A O 1
ATOM 2007 N N . SER A 1 260 ? -72.595 -8.089 90.644 1.00 35.97 260 SER A N 1
ATOM 2008 C CA . SER A 1 260 ? -73.374 -7.910 89.409 1.00 35.97 260 SER A CA 1
ATOM 2009 C C . SER A 1 260 ? -72.581 -8.574 88.273 1.00 35.97 260 SER A C 1
ATOM 2011 O O . SER A 1 260 ? -71.500 -8.105 87.945 1.00 35.97 260 SER A O 1
ATOM 2013 N N . SER A 1 261 ? -72.897 -9.800 87.841 1.00 40.53 261 SER A N 1
ATOM 2014 C CA . SER A 1 261 ? -74.010 -10.178 86.948 1.00 40.53 261 SER A CA 1
ATOM 2015 C C . SER A 1 261 ? -73.809 -9.673 85.513 1.00 40.53 261 SER A C 1
ATOM 2017 O O . SER A 1 261 ? -74.429 -8.691 85.124 1.00 40.53 261 SER A O 1
ATOM 2019 N N . ASP A 1 262 ? -73.000 -10.389 84.724 1.00 44.56 262 ASP A N 1
ATOM 2020 C CA . ASP A 1 262 ? -72.902 -10.190 83.265 1.00 44.56 262 ASP A CA 1
ATOM 2021 C C . ASP A 1 262 ? -72.767 -11.524 82.486 1.00 44.56 262 ASP A C 1
ATOM 2023 O O . ASP A 1 262 ? -72.085 -11.648 81.473 1.00 44.56 262 ASP A O 1
ATOM 2027 N N . THR A 1 263 ? -73.432 -12.584 82.963 1.00 53.50 263 THR A N 1
ATOM 2028 C CA . THR A 1 263 ? -73.410 -13.939 82.364 1.00 53.50 263 THR A CA 1
ATOM 2029 C C . THR A 1 263 ? -74.519 -14.202 81.330 1.00 53.50 263 THR A C 1
ATOM 2031 O O . THR A 1 263 ? -74.593 -15.293 80.763 1.00 53.50 263 THR A O 1
ATOM 2034 N N . GLY A 1 264 ? -75.378 -13.221 81.032 1.00 56.28 264 GLY A N 1
ATOM 2035 C CA . GLY A 1 264 ? -76.534 -13.404 80.140 1.00 56.28 264 GLY A CA 1
ATOM 2036 C C . GLY A 1 264 ? -76.207 -13.468 78.640 1.00 56.28 264 GLY A C 1
ATOM 2037 O O . GLY A 1 264 ? -76.899 -14.158 77.890 1.00 56.28 264 GLY A O 1
ATOM 2038 N N . ILE A 1 265 ? -75.153 -12.781 78.188 1.00 57.97 265 ILE A N 1
ATOM 2039 C CA . ILE A 1 265 ? -74.821 -12.645 76.754 1.00 57.97 265 ILE A CA 1
ATOM 2040 C C . ILE A 1 265 ? -74.021 -13.855 76.249 1.00 57.97 265 ILE A C 1
ATOM 2042 O O . ILE A 1 265 ? -74.300 -14.382 75.171 1.00 57.97 265 ILE A O 1
ATOM 2046 N N . LEU A 1 266 ? -73.097 -14.363 77.071 1.00 58.44 266 LEU A N 1
ATOM 2047 C CA . LEU A 1 266 ? -72.291 -15.552 76.770 1.00 58.44 266 LEU A CA 1
ATOM 2048 C C . LEU A 1 266 ? -73.149 -16.810 76.563 1.00 58.44 266 LEU A C 1
ATOM 2050 O O . LEU A 1 266 ? -72.851 -17.614 75.682 1.00 58.44 266 LEU A O 1
ATOM 2054 N N . ASN A 1 267 ? -74.247 -16.961 77.311 1.00 65.69 267 ASN A N 1
ATOM 2055 C CA . ASN A 1 267 ? -75.113 -18.138 77.206 1.00 65.69 267 ASN A CA 1
ATOM 2056 C C . ASN A 1 267 ? -75.889 -18.179 75.872 1.00 65.69 267 ASN A C 1
ATOM 2058 O O . ASN A 1 267 ? -76.014 -19.233 75.256 1.00 65.69 267 ASN A O 1
ATOM 2062 N N . ARG A 1 268 ? -76.337 -17.019 75.367 1.00 66.81 268 ARG A N 1
ATOM 2063 C CA . ARG A 1 268 ? -77.041 -16.931 74.074 1.00 66.81 268 ARG A CA 1
ATOM 2064 C C . ARG A 1 268 ? -76.116 -17.178 72.887 1.00 66.81 268 ARG A C 1
ATOM 2066 O O . ARG A 1 268 ? -76.494 -17.888 71.964 1.00 66.81 268 ARG A O 1
ATOM 2073 N N . LEU A 1 269 ? -74.902 -16.630 72.926 1.00 68.00 269 LEU A N 1
ATOM 2074 C CA . LEU A 1 269 ? -73.919 -16.835 71.863 1.00 68.00 269 LEU A CA 1
ATOM 2075 C C . LEU A 1 269 ? -73.503 -18.314 71.778 1.00 68.00 269 LEU A C 1
ATOM 2077 O O . LEU A 1 269 ? -73.466 -18.889 70.693 1.00 68.00 269 LEU A O 1
ATOM 2081 N N . SER A 1 270 ? -73.284 -18.948 72.934 1.00 70.12 270 SER A N 1
ATOM 2082 C CA . SER A 1 270 ? -72.967 -20.381 73.031 1.00 70.12 270 SER A CA 1
ATOM 2083 C C . SER A 1 270 ? -74.072 -21.261 72.439 1.00 70.12 270 SER A C 1
ATOM 2085 O O . SER A 1 270 ? -73.782 -22.245 71.763 1.00 70.12 270 SER A O 1
ATOM 2087 N N . GLN A 1 271 ? -75.337 -20.887 72.654 1.00 75.31 271 GLN A N 1
ATOM 2088 C CA . GLN A 1 271 ? -76.494 -21.607 72.124 1.00 75.31 271 GLN A CA 1
ATOM 2089 C C . GLN A 1 271 ? -76.597 -21.509 70.592 1.00 75.31 271 GLN A C 1
ATOM 2091 O O . GLN A 1 271 ? -76.807 -22.526 69.936 1.00 75.31 271 GLN A O 1
ATOM 2096 N N . VAL A 1 272 ? -76.347 -20.327 70.015 1.00 74.75 272 VAL A N 1
ATOM 2097 C CA . VAL A 1 272 ? -76.340 -20.118 68.553 1.00 74.75 272 VAL A CA 1
ATOM 2098 C C . VAL A 1 272 ? -75.241 -20.937 67.867 1.00 74.75 272 VAL A C 1
ATOM 2100 O O . VAL A 1 272 ? -75.494 -21.581 66.849 1.00 74.75 272 VAL A O 1
ATOM 2103 N N . TYR A 1 273 ? -74.030 -20.978 68.433 1.00 75.31 273 TYR A N 1
ATOM 2104 C CA . TYR A 1 273 ? -72.948 -21.804 67.881 1.00 75.31 273 TYR A CA 1
ATOM 2105 C C . TYR A 1 273 ? -73.248 -23.308 67.965 1.00 75.31 273 TYR A C 1
ATOM 2107 O O . TYR A 1 273 ? -72.870 -24.061 67.066 1.00 75.31 273 TYR A O 1
ATOM 2115 N N . LEU A 1 274 ? -73.950 -23.756 69.013 1.00 79.44 274 LEU A N 1
ATOM 2116 C CA . LEU A 1 274 ? -74.350 -25.156 69.161 1.00 79.44 274 LEU A CA 1
ATOM 2117 C C . LEU A 1 274 ? -75.425 -25.559 68.137 1.00 79.44 274 LEU A C 1
ATOM 2119 O O . LEU A 1 274 ? -75.349 -26.647 67.568 1.00 79.44 274 LEU A O 1
ATOM 2123 N N . GLU A 1 275 ? -76.398 -24.686 67.874 1.00 80.25 275 GLU A N 1
ATOM 2124 C CA . GLU A 1 275 ? -77.435 -24.904 66.856 1.00 80.25 275 GLU A CA 1
ATOM 2125 C C . GLU A 1 275 ? -76.837 -24.968 65.443 1.00 80.25 275 GLU A C 1
ATOM 2127 O O . GLU A 1 275 ? -77.110 -25.915 64.705 1.00 80.25 275 GLU A O 1
ATOM 2132 N N . LEU A 1 276 ? -75.937 -24.038 65.103 1.00 78.75 276 LEU A N 1
ATOM 2133 C CA . LEU A 1 276 ? -75.214 -24.045 63.826 1.00 78.75 276 LEU A CA 1
ATOM 2134 C C . LEU A 1 276 ? -74.357 -25.304 63.638 1.00 78.75 276 LEU A C 1
ATOM 2136 O O . LEU A 1 276 ? -74.367 -25.903 62.564 1.00 78.75 276 LEU A O 1
ATOM 2140 N N . SER A 1 277 ? -73.651 -25.736 64.685 1.00 77.81 277 SER A N 1
ATOM 2141 C CA . SER A 1 277 ? -72.845 -26.964 64.661 1.00 77.81 277 SER A CA 1
ATOM 2142 C C . SER A 1 277 ? -73.691 -28.209 64.368 1.00 77.81 277 SER A C 1
ATOM 2144 O O . SER A 1 277 ? -73.280 -29.075 63.595 1.00 77.81 277 SER A O 1
ATOM 2146 N N . ASN A 1 278 ? -74.901 -28.285 64.931 1.00 79.38 278 ASN A N 1
ATOM 2147 C CA . ASN A 1 278 ? -75.812 -29.402 64.691 1.00 79.38 278 ASN A CA 1
ATOM 2148 C C . ASN A 1 278 ? -76.410 -29.380 63.276 1.00 79.38 278 ASN A C 1
ATOM 2150 O O . ASN A 1 278 ? -76.491 -30.432 62.643 1.00 79.38 278 ASN A O 1
ATOM 2154 N N . GLU A 1 279 ? -76.798 -28.209 62.765 1.00 81.88 279 GLU A N 1
ATOM 2155 C CA . GLU A 1 279 ? -77.430 -28.086 61.445 1.00 81.88 279 GLU A CA 1
ATOM 2156 C C . GLU A 1 279 ? -76.435 -28.329 60.295 1.00 81.88 279 GLU A C 1
ATOM 2158 O O . GLU A 1 279 ? -76.787 -28.939 59.284 1.00 81.88 279 GLU A O 1
ATOM 2163 N N . PHE A 1 280 ? -75.174 -27.918 60.451 1.00 79.69 280 PHE A N 1
ATOM 2164 C CA . PHE A 1 280 ? -74.141 -28.007 59.410 1.00 79.69 280 PHE A CA 1
ATOM 2165 C C . PHE A 1 280 ? -73.181 -29.196 59.578 1.00 79.69 280 PHE A C 1
ATOM 2167 O O . PHE A 1 280 ? -72.193 -29.293 58.850 1.00 79.69 280 PHE A O 1
ATOM 2174 N N . ARG A 1 281 ? -73.490 -30.139 60.481 1.00 80.62 281 ARG A N 1
ATOM 2175 C CA . ARG A 1 281 ? -72.652 -31.314 60.789 1.00 80.62 281 ARG A CA 1
ATOM 2176 C C . ARG A 1 281 ? -72.300 -32.176 59.569 1.00 80.62 281 ARG A C 1
ATOM 2178 O O . ARG A 1 281 ? -71.243 -32.801 59.550 1.00 80.62 281 ARG A O 1
ATOM 2185 N N . ASP A 1 282 ? -73.176 -32.199 58.569 1.00 79.38 282 ASP A N 1
ATOM 2186 C CA . ASP A 1 282 ? -73.034 -33.033 57.370 1.00 79.38 282 ASP A CA 1
ATOM 2187 C C . ASP A 1 282 ? -72.258 -32.344 56.233 1.00 79.38 282 ASP A C 1
ATOM 2189 O O . ASP A 1 282 ? -72.069 -32.944 55.174 1.00 79.38 282 ASP A O 1
ATOM 2193 N N . ILE A 1 283 ? -71.817 -31.091 56.416 1.00 79.94 283 ILE A N 1
ATOM 2194 C CA . ILE A 1 283 ? -70.983 -30.388 55.436 1.00 79.94 283 ILE A CA 1
ATOM 2195 C C . ILE A 1 283 ? -69.511 -30.631 55.785 1.00 79.94 283 ILE A C 1
ATOM 2197 O O . ILE A 1 283 ? -69.032 -30.129 56.802 1.00 79.94 283 ILE A O 1
ATOM 2201 N N . PRO A 1 284 ? -68.761 -31.384 54.967 1.00 78.56 284 PRO A N 1
ATOM 2202 C CA . PRO A 1 284 ? -67.366 -31.655 55.262 1.00 78.56 284 PRO A CA 1
ATOM 2203 C C . PRO A 1 284 ? -66.524 -30.387 55.053 1.00 78.56 284 PRO A C 1
ATOM 2205 O O . PRO A 1 284 ? -66.547 -29.775 53.984 1.00 78.56 284 PRO A O 1
ATOM 2208 N N . THR A 1 285 ? -65.762 -29.993 56.073 1.00 81.62 285 THR A N 1
ATOM 2209 C CA . THR A 1 285 ? -64.839 -28.849 56.035 1.00 81.62 285 THR A CA 1
ATOM 2210 C C . THR A 1 285 ? -63.393 -29.329 56.159 1.00 81.62 285 THR A C 1
ATOM 2212 O O . THR A 1 285 ? -63.109 -30.329 56.823 1.00 81.62 285 THR A O 1
ATOM 2215 N N . SER A 1 286 ? -62.450 -28.653 55.498 1.00 77.81 286 SER A N 1
ATOM 2216 C CA . SER A 1 286 ? -61.024 -28.888 55.741 1.00 77.81 286 SER A CA 1
ATOM 2217 C C . SER A 1 286 ? -60.545 -28.074 56.935 1.00 77.81 286 SER A C 1
ATOM 2219 O O . SER A 1 286 ? -60.783 -26.869 56.998 1.00 77.81 286 SER A O 1
ATOM 2221 N N . ASN A 1 287 ? -59.757 -28.696 57.813 1.00 65.69 287 ASN A N 1
ATOM 2222 C CA . ASN A 1 287 ? -58.855 -27.961 58.697 1.00 65.69 287 ASN A CA 1
ATOM 2223 C C . ASN A 1 287 ? -57.756 -27.365 57.807 1.00 65.69 287 A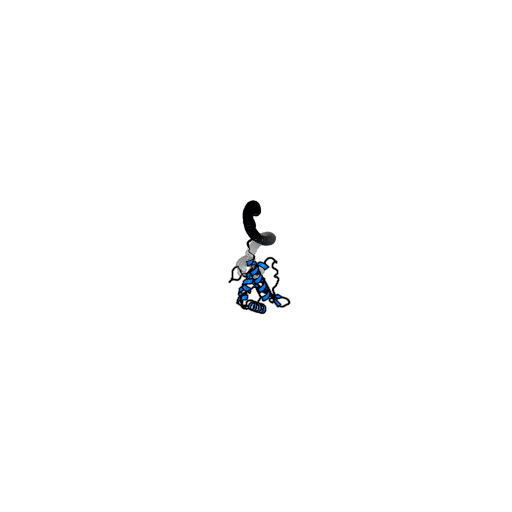SN A C 1
ATOM 2225 O O . ASN A 1 287 ? -56.763 -28.034 57.514 1.00 65.69 287 ASN A O 1
ATOM 2229 N N . GLY A 1 288 ? -58.011 -26.174 57.264 1.00 58.12 288 GLY A N 1
ATOM 2230 C CA . GLY A 1 288 ? -57.124 -25.511 56.316 1.00 58.12 288 GLY A CA 1
ATOM 2231 C C . GLY A 1 288 ? -55.706 -25.372 56.871 1.00 58.12 288 GLY A C 1
ATOM 2232 O O . GLY A 1 288 ? -55.495 -25.219 58.069 1.00 58.12 288 GLY A O 1
ATOM 2233 N N . SER A 1 289 ? -54.720 -25.413 55.981 1.00 55.88 289 SER A N 1
ATOM 2234 C CA . SER A 1 289 ? -53.281 -25.266 56.244 1.00 55.88 289 SER A CA 1
ATOM 2235 C C . SER A 1 289 ? -52.844 -23.850 56.670 1.00 55.88 289 SER A C 1
ATOM 2237 O O . SER A 1 289 ? -51.662 -23.518 56.589 1.00 55.88 289 SER A O 1
ATOM 2239 N N . HIS A 1 290 ? -53.781 -23.022 57.129 1.00 57.25 290 HIS A N 1
ATOM 2240 C CA . HIS A 1 290 ? -53.524 -21.720 57.736 1.00 57.25 290 HIS A CA 1
ATOM 2241 C C . HIS A 1 290 ? -53.540 -21.885 59.259 1.00 57.25 290 HIS A C 1
ATOM 2243 O O . HIS A 1 290 ? -54.263 -22.731 59.782 1.00 57.25 290 HIS A O 1
ATOM 2249 N N . GLY A 1 291 ? -52.649 -21.178 59.959 1.00 53.50 291 GLY A N 1
ATOM 2250 C CA . GLY A 1 291 ? -52.354 -21.410 61.375 1.00 53.50 291 GLY A CA 1
ATOM 2251 C C . GLY A 1 291 ? -53.616 -21.508 62.237 1.00 53.50 291 GLY A C 1
ATOM 2252 O O . GLY A 1 291 ? -54.596 -20.814 61.998 1.00 53.50 291 GLY A O 1
ATOM 2253 N N . ALA A 1 292 ? -53.585 -22.359 63.266 1.00 52.84 292 ALA A N 1
ATOM 2254 C CA . ALA A 1 292 ? -54.714 -22.650 64.160 1.00 52.84 292 ALA A CA 1
ATOM 2255 C C . ALA A 1 292 ? -55.322 -21.425 64.894 1.00 52.84 292 ALA A C 1
ATOM 2257 O O . ALA A 1 292 ? -56.252 -21.589 65.681 1.00 52.84 292 ALA A O 1
ATOM 2258 N N . SER A 1 293 ? -54.798 -20.221 64.658 1.00 53.28 293 SER A N 1
ATOM 2259 C CA . SER A 1 293 ? -55.128 -18.975 65.346 1.00 53.28 293 SER A CA 1
ATOM 2260 C C . SER A 1 293 ? -56.323 -18.218 64.749 1.00 53.28 293 SER A C 1
ATOM 2262 O O . SER A 1 293 ? -56.982 -17.509 65.502 1.00 53.28 293 SER A O 1
ATOM 2264 N N . ASP A 1 294 ? -56.663 -18.410 63.467 1.00 66.25 294 ASP A N 1
ATOM 2265 C CA . ASP A 1 294 ? -57.659 -17.550 62.783 1.00 66.25 294 ASP A CA 1
ATOM 2266 C C . ASP A 1 294 ? -59.059 -18.189 62.695 1.00 66.25 294 ASP A C 1
ATOM 2268 O O . ASP A 1 294 ? -60.048 -17.545 62.346 1.00 66.25 294 ASP A O 1
ATOM 2272 N N . LEU A 1 295 ? -59.180 -19.471 63.063 1.00 70.69 295 LEU A N 1
ATOM 2273 C CA . LEU A 1 295 ? -60.444 -20.215 63.016 1.00 70.69 295 LEU A CA 1
ATOM 2274 C C . LEU A 1 295 ? -61.579 -19.571 63.845 1.00 70.69 295 LEU A C 1
ATOM 2276 O O . LEU A 1 295 ? -62.710 -19.535 63.355 1.00 70.69 295 LEU A O 1
ATOM 2280 N N . PRO A 1 296 ? -61.334 -19.072 65.077 1.00 76.12 296 PRO A N 1
ATOM 2281 C CA . PRO A 1 296 ? -62.374 -18.420 65.873 1.00 76.12 296 PRO A CA 1
ATOM 2282 C C . PRO A 1 296 ? -62.884 -17.119 65.244 1.00 76.12 296 PRO A C 1
ATOM 2284 O O . PRO A 1 296 ? -64.080 -16.846 65.306 1.00 76.12 296 PRO A O 1
ATOM 2287 N N . GLU A 1 297 ? -62.006 -16.334 64.616 1.00 79.38 297 GLU A N 1
ATOM 2288 C CA . GLU A 1 297 ? -62.375 -15.072 63.965 1.00 79.38 297 GLU A CA 1
ATOM 2289 C C . GLU A 1 297 ? -63.201 -15.324 62.698 1.00 79.38 297 GLU A C 1
ATOM 2291 O O . GLU A 1 297 ? -64.267 -14.733 62.502 1.00 79.38 297 GLU A O 1
ATOM 2296 N N . ILE A 1 298 ? -62.777 -16.305 61.903 1.00 79.12 298 ILE A N 1
ATOM 2297 C CA . ILE A 1 298 ? -63.512 -16.785 60.734 1.00 79.12 298 ILE A CA 1
ATOM 2298 C C . ILE A 1 298 ? -64.900 -17.305 61.145 1.00 79.12 298 ILE A C 1
ATOM 2300 O O . ILE A 1 298 ? -65.900 -16.969 60.512 1.00 79.12 298 ILE A O 1
ATOM 2304 N N . ALA A 1 299 ? -65.007 -18.064 62.242 1.00 79.50 299 ALA A N 1
ATOM 2305 C CA . ALA A 1 299 ? -66.286 -18.585 62.729 1.00 79.50 299 ALA A CA 1
ATOM 2306 C C . ALA A 1 299 ? -67.287 -17.473 63.098 1.00 79.50 299 ALA A C 1
ATOM 2308 O O . ALA A 1 299 ? -68.475 -17.602 62.793 1.00 79.50 299 ALA A O 1
ATOM 2309 N N . VAL A 1 300 ? -66.813 -16.367 63.688 1.00 80.81 300 VAL A N 1
ATOM 2310 C CA . VAL A 1 300 ? -67.646 -15.192 64.004 1.00 80.81 300 VAL A CA 1
ATOM 2311 C C . VAL A 1 300 ? -68.200 -14.546 62.734 1.00 80.81 300 VAL A C 1
ATOM 2313 O O . VAL A 1 300 ? -69.375 -14.178 62.702 1.00 80.81 300 VAL A O 1
ATOM 2316 N N . LYS A 1 301 ? -67.391 -14.448 61.671 1.00 82.62 301 LYS A N 1
ATOM 2317 C CA . LYS A 1 301 ? -67.807 -13.861 60.385 1.00 82.62 301 LYS A CA 1
ATOM 2318 C C . LYS A 1 301 ? -68.760 -14.776 59.601 1.00 82.62 301 LYS A C 1
ATOM 2320 O O . LYS A 1 301 ? -69.675 -14.298 58.932 1.00 82.62 301 LYS A O 1
ATOM 2325 N N . ILE A 1 302 ? -68.581 -16.094 59.702 1.00 85.81 302 ILE A N 1
ATOM 2326 C CA . ILE A 1 302 ? -69.383 -17.098 58.984 1.00 85.81 302 ILE A CA 1
ATOM 2327 C C . ILE A 1 302 ? -70.756 -17.319 59.630 1.00 85.81 302 ILE A C 1
ATOM 2329 O O . ILE A 1 302 ? -71.748 -17.471 58.914 1.00 85.81 302 ILE A O 1
ATOM 2333 N N . ALA A 1 303 ? -70.832 -17.361 60.964 1.00 83.88 303 ALA A N 1
ATOM 2334 C CA . ALA A 1 303 ? -72.031 -17.791 61.685 1.00 83.88 303 ALA A CA 1
ATOM 2335 C C . ALA A 1 303 ? -73.324 -17.057 61.266 1.00 83.88 303 ALA A C 1
ATOM 2337 O O . ALA A 1 303 ? -74.311 -17.741 60.988 1.00 83.88 303 ALA A O 1
ATOM 2338 N N . PRO A 1 304 ? -73.351 -15.716 61.115 1.00 84.00 304 PRO A N 1
ATOM 2339 C CA . PRO A 1 304 ? -74.550 -15.008 60.667 1.00 84.00 304 PRO A CA 1
ATOM 2340 C C . PRO A 1 304 ? -75.015 -15.417 59.264 1.00 84.00 304 PRO A C 1
ATOM 2342 O O . PRO A 1 304 ? -76.214 -15.443 59.009 1.00 84.00 304 PRO A O 1
ATOM 2345 N N . LYS A 1 305 ? -74.082 -15.762 58.367 1.00 86.31 305 LYS A N 1
ATOM 2346 C CA . LYS A 1 305 ? -74.383 -16.164 56.983 1.00 86.31 305 LYS A CA 1
ATOM 2347 C C . LYS A 1 305 ? -74.943 -17.577 56.903 1.00 86.31 305 LYS A C 1
ATOM 2349 O O . LYS A 1 305 ? -75.796 -17.856 56.073 1.00 86.31 305 LYS A O 1
ATOM 2354 N N . LEU A 1 306 ? -74.513 -18.466 57.795 1.00 85.62 306 LEU A N 1
ATOM 2355 C CA . LEU A 1 306 ? -75.052 -19.825 57.870 1.00 85.62 306 LEU A CA 1
ATOM 2356 C C . LEU A 1 306 ? -76.454 -19.889 58.491 1.00 85.62 306 LEU A C 1
ATOM 2358 O O . LEU A 1 306 ? -77.157 -20.875 58.291 1.00 85.62 306 LEU A O 1
ATOM 2362 N N . LEU A 1 307 ? -76.878 -18.846 59.209 1.00 85.00 307 LEU A N 1
ATOM 2363 C CA . LEU A 1 307 ? -78.242 -18.728 59.734 1.00 85.00 307 LEU A CA 1
ATOM 2364 C C . LEU A 1 307 ? -79.268 -18.310 58.666 1.00 85.00 307 LEU A C 1
ATOM 2366 O O . LEU A 1 307 ? -80.467 -18.303 58.951 1.00 85.00 307 LEU A O 1
ATOM 2370 N N . GLU A 1 308 ? -78.835 -17.951 57.452 1.00 86.50 308 GLU A N 1
ATOM 2371 C CA . GLU A 1 308 ? -79.754 -17.570 56.381 1.00 86.50 308 GLU A CA 1
ATOM 2372 C C . GLU A 1 308 ? -80.596 -18.778 55.912 1.00 86.50 308 GLU A C 1
ATOM 2374 O O . GLU A 1 308 ? -80.081 -19.896 55.770 1.00 86.50 308 GLU A O 1
ATOM 2379 N N . PRO A 1 309 ? -81.906 -18.595 55.647 1.00 81.94 309 PRO A N 1
ATOM 2380 C CA . PRO A 1 309 ? -82.744 -19.667 55.125 1.00 81.94 309 PRO A CA 1
ATOM 2381 C C . PRO A 1 309 ? -82.148 -20.224 53.832 1.00 81.94 309 PRO A C 1
ATOM 2383 O O . PRO A 1 309 ? -81.807 -19.465 52.935 1.00 81.94 309 PRO A O 1
ATOM 2386 N N . GLN A 1 310 ? -82.085 -21.552 53.710 1.00 87.56 310 GLN A N 1
ATOM 2387 C CA . GLN A 1 310 ? -81.525 -22.264 52.547 1.00 87.56 310 GLN A CA 1
ATOM 2388 C C . GLN A 1 310 ? -79.993 -22.214 52.410 1.00 87.56 310 GLN A C 1
ATOM 2390 O O . GLN A 1 310 ? -79.479 -22.866 51.503 1.00 87.56 310 GLN A O 1
ATOM 2395 N N . ALA A 1 311 ? -79.252 -21.574 53.327 1.00 89.69 311 ALA A N 1
ATOM 2396 C CA . ALA A 1 311 ? -77.785 -21.525 53.280 1.00 89.69 311 ALA A CA 1
ATOM 2397 C C . ALA A 1 311 ? -77.151 -22.918 53.131 1.00 89.69 311 ALA A C 1
ATOM 2399 O O . ALA A 1 311 ? -76.285 -23.134 52.285 1.00 89.69 311 ALA A O 1
ATOM 2400 N N . LYS A 1 312 ? -77.649 -23.899 53.894 1.00 89.81 312 LYS A N 1
ATOM 2401 C CA . LYS A 1 312 ? -77.222 -25.304 53.819 1.00 89.81 312 LYS A CA 1
ATOM 2402 C C . LYS A 1 312 ? -77.420 -25.918 52.432 1.00 89.81 312 LYS A C 1
ATOM 2404 O O . LYS A 1 312 ? -76.495 -26.537 51.914 1.00 89.81 312 LYS A O 1
ATOM 2409 N N . GLN A 1 313 ? -78.589 -25.719 51.822 1.00 90.75 313 GLN A N 1
ATOM 2410 C CA . GLN A 1 313 ? -78.881 -26.243 50.486 1.00 90.75 313 GLN A CA 1
ATOM 2411 C C . GLN A 1 313 ? -77.986 -25.582 49.434 1.00 90.75 313 GLN A C 1
ATOM 2413 O O . GLN A 1 313 ? -77.393 -26.271 48.614 1.00 90.75 313 GLN A O 1
ATOM 2418 N N . MET A 1 314 ? -77.823 -24.259 49.501 1.00 94.56 314 MET A N 1
ATOM 2419 C CA . MET A 1 314 ? -77.011 -23.504 48.542 1.00 94.56 314 MET A CA 1
ATOM 2420 C C . MET A 1 314 ? -75.531 -23.891 48.616 1.00 94.56 314 MET A C 1
ATOM 2422 O O . MET A 1 314 ? -74.872 -24.048 47.587 1.00 94.56 314 MET A O 1
ATOM 2426 N N . ILE A 1 315 ? -75.018 -24.136 49.823 1.00 91.94 315 ILE A N 1
ATOM 2427 C CA . ILE A 1 315 ? -73.662 -24.646 50.028 1.00 91.94 315 ILE A CA 1
ATOM 2428 C C . ILE A 1 315 ? -73.508 -26.074 49.481 1.00 91.94 315 ILE A C 1
ATOM 2430 O O . ILE A 1 315 ? -72.493 -26.383 48.857 1.00 91.94 315 ILE A O 1
ATOM 2434 N N . G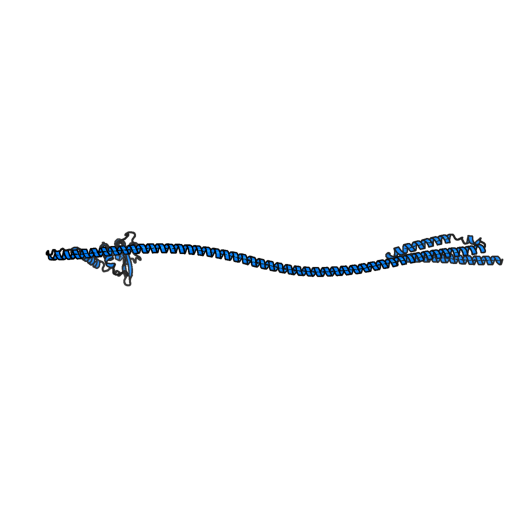LN A 1 316 ? -74.495 -26.952 49.680 1.00 91.19 316 GLN A N 1
ATOM 2435 C CA . GLN A 1 316 ? -74.465 -28.314 49.134 1.00 91.19 316 GLN A CA 1
ATOM 2436 C C . GLN A 1 316 ? -74.527 -28.326 47.601 1.00 91.19 316 GLN A C 1
ATOM 2438 O O . GLN A 1 316 ? -73.786 -29.078 46.961 1.00 91.19 316 GLN A O 1
ATOM 2443 N N . ASP A 1 317 ? -75.352 -27.462 47.010 1.00 91.50 317 ASP A N 1
ATOM 2444 C CA . ASP A 1 317 ? -75.436 -27.268 45.561 1.00 91.50 317 ASP A CA 1
ATOM 2445 C C . ASP A 1 317 ? -74.098 -26.754 45.005 1.00 91.50 317 ASP A C 1
ATOM 2447 O O . ASP A 1 317 ? -73.614 -27.233 43.978 1.00 91.50 317 ASP A O 1
ATOM 2451 N N . PHE A 1 318 ? -73.452 -25.826 45.719 1.00 94.81 318 PHE A N 1
ATOM 2452 C CA . PHE A 1 318 ? -72.118 -25.333 45.387 1.00 94.81 318 PHE A CA 1
ATOM 2453 C C . PHE A 1 318 ? -71.053 -26.439 45.459 1.00 94.81 318 PHE A C 1
ATOM 2455 O O . PHE A 1 318 ? -70.320 -26.632 44.489 1.00 94.81 318 PHE A O 1
ATOM 2462 N N . LEU A 1 319 ? -71.007 -27.229 46.537 1.00 91.94 319 LEU A N 1
ATOM 2463 C CA . LEU A 1 319 ? -70.080 -28.364 46.662 1.00 91.94 319 LEU A CA 1
ATOM 2464 C C . LEU A 1 319 ? -70.284 -29.414 45.562 1.00 91.94 319 LEU A C 1
ATOM 2466 O O . LEU A 1 319 ? -69.316 -29.979 45.054 1.00 91.94 319 LEU A O 1
ATOM 2470 N N . SER A 1 320 ? -71.535 -29.646 45.163 1.00 91.19 320 SER A N 1
ATOM 2471 C CA . SER A 1 320 ? -71.887 -30.600 44.105 1.00 91.19 320 SER A CA 1
ATOM 2472 C C . SER A 1 320 ? -71.547 -30.093 42.700 1.00 91.19 320 SER A C 1
ATOM 2474 O O . SER A 1 320 ? -71.411 -30.894 41.777 1.00 91.19 320 SER A O 1
ATOM 2476 N N . SER A 1 321 ? -71.396 -28.777 42.522 1.00 91.56 321 SER A N 1
ATOM 2477 C CA . SER A 1 321 ? -71.113 -28.167 41.217 1.00 91.56 321 SER A CA 1
ATOM 2478 C C . SER A 1 321 ? -69.681 -28.384 40.717 1.00 91.56 321 SER A C 1
ATOM 2480 O O . SER A 1 321 ? -69.421 -28.195 39.531 1.00 91.56 321 SER A O 1
ATOM 2482 N N . GLY A 1 322 ? -68.754 -28.785 41.596 1.00 86.38 322 GLY A N 1
ATOM 2483 C CA . GLY A 1 322 ? -67.339 -28.941 41.244 1.00 86.38 322 GLY A CA 1
ATOM 2484 C C . GLY A 1 322 ? -66.652 -27.619 40.882 1.00 86.38 322 GLY A C 1
ATOM 2485 O O . GLY A 1 322 ? -65.692 -27.622 40.116 1.00 86.38 322 GLY A O 1
ATOM 2486 N N . ALA A 1 323 ? -67.175 -26.503 41.394 1.00 87.88 323 ALA A N 1
ATOM 2487 C CA . ALA A 1 323 ? -66.639 -25.166 41.201 1.00 87.88 323 ALA A CA 1
ATOM 2488 C C . ALA A 1 323 ? -65.159 -25.084 41.622 1.00 87.88 323 ALA A C 1
ATOM 2490 O O . ALA A 1 323 ? -64.808 -25.458 42.741 1.00 87.88 323 ALA A O 1
ATOM 2491 N N . ASP A 1 324 ? -64.310 -24.580 40.722 1.00 88.56 324 ASP A N 1
ATOM 2492 C CA . ASP A 1 324 ? -62.877 -24.393 40.959 1.00 88.56 324 ASP A CA 1
ATOM 2493 C C . ASP A 1 324 ? -62.547 -22.903 41.128 1.00 88.56 324 ASP A C 1
ATOM 2495 O O . ASP A 1 324 ? -63.066 -22.039 40.420 1.00 88.56 324 ASP A O 1
ATOM 2499 N N . GLY A 1 325 ? -61.665 -22.609 42.079 1.00 90.25 325 GLY A N 1
ATOM 2500 C CA . GLY A 1 325 ? -61.298 -21.259 42.499 1.00 90.25 325 GLY A CA 1
ATOM 2501 C C . GLY A 1 325 ? -61.940 -20.805 43.814 1.00 90.25 325 GLY A C 1
ATOM 2502 O O . GLY A 1 325 ? -62.617 -21.558 44.511 1.00 90.25 325 GLY A O 1
ATOM 2503 N N . TRP A 1 326 ? -61.672 -19.551 44.174 1.00 92.19 326 TRP A N 1
ATOM 2504 C CA . TRP A 1 326 ? -62.183 -18.924 45.392 1.00 92.19 326 TRP A CA 1
ATOM 2505 C C . TRP A 1 326 ? -63.495 -18.203 45.120 1.00 92.19 326 TRP A C 1
ATOM 2507 O O . TRP A 1 326 ? -63.623 -17.511 44.116 1.00 92.19 326 TRP A O 1
ATOM 2517 N N . TYR A 1 327 ? -64.448 -18.317 46.034 1.00 93.62 327 TYR A N 1
ATOM 2518 C CA . TYR A 1 327 ? -65.774 -17.718 45.938 1.00 93.62 327 TYR A CA 1
ATOM 2519 C C . TYR A 1 327 ? -66.088 -16.949 47.213 1.00 93.62 327 TYR A C 1
ATOM 2521 O O . TYR A 1 327 ? -65.620 -17.293 48.291 1.00 93.62 327 TYR A O 1
ATOM 2529 N N . CYS A 1 328 ? -66.898 -15.904 47.118 1.00 92.88 328 CYS A N 1
ATOM 2530 C CA . CYS A 1 328 ? -67.391 -15.205 48.300 1.00 92.88 328 CYS A CA 1
ATOM 2531 C C . CYS A 1 328 ? -68.441 -16.069 49.017 1.00 92.88 328 CYS A C 1
ATOM 2533 O O . CYS A 1 328 ? -69.441 -16.432 48.397 1.00 92.88 328 CYS A O 1
ATOM 2535 N N . LEU A 1 329 ? -68.271 -16.351 50.318 1.00 92.50 329 LEU A N 1
ATOM 2536 C CA . LEU A 1 329 ? -69.229 -17.164 51.082 1.00 92.50 329 LEU A CA 1
ATOM 2537 C C . LEU A 1 329 ? -70.651 -16.604 51.001 1.00 92.50 329 LEU A C 1
ATOM 2539 O O . LEU A 1 329 ? -71.597 -17.363 50.823 1.00 92.50 329 LEU A O 1
ATOM 2543 N N . GLN A 1 330 ? -70.808 -15.283 51.081 1.00 91.69 330 GLN A N 1
ATOM 2544 C CA . GLN A 1 330 ? -72.122 -14.659 50.971 1.00 91.69 330 GLN A CA 1
ATOM 2545 C C . GLN A 1 330 ? -72.767 -14.918 49.602 1.00 91.69 330 GLN A C 1
ATOM 2547 O O . GLN A 1 330 ? -73.938 -15.271 49.535 1.00 91.69 330 GLN A O 1
ATOM 2552 N N . GLN A 1 331 ? -72.004 -14.837 48.508 1.00 91.88 331 GLN A N 1
ATOM 2553 C CA . GLN A 1 331 ? -72.530 -15.176 47.183 1.00 91.88 331 GLN A CA 1
ATOM 2554 C C . GLN A 1 331 ? -72.888 -16.660 47.068 1.00 91.88 331 GLN A C 1
ATOM 2556 O O . GLN A 1 331 ? -73.868 -16.995 46.408 1.00 91.88 331 GLN A O 1
ATOM 2561 N N . VAL A 1 332 ? -72.110 -17.544 47.698 1.00 93.31 332 VAL A N 1
ATOM 2562 C CA . VAL A 1 332 ? -72.399 -18.983 47.732 1.00 93.31 332 VAL A CA 1
ATOM 2563 C C . VAL A 1 332 ? -73.685 -19.259 48.506 1.00 93.31 332 VAL A C 1
ATOM 2565 O O . VAL A 1 332 ? -74.521 -20.014 48.025 1.00 93.31 332 VAL A O 1
ATOM 2568 N N . VAL A 1 333 ? -73.888 -18.615 49.655 1.00 92.81 333 VAL A N 1
ATOM 2569 C CA . VAL A 1 333 ? -75.116 -18.742 50.453 1.00 92.81 333 VAL A CA 1
ATOM 2570 C C . VAL A 1 333 ? -76.336 -18.186 49.710 1.00 92.81 333 VAL A C 1
ATOM 2572 O O . VAL A 1 333 ? -77.396 -18.799 49.751 1.00 92.81 333 VAL A O 1
ATOM 2575 N N . GLU A 1 334 ? -76.192 -17.080 48.977 1.00 91.25 334 GLU A N 1
ATOM 2576 C CA . GLU A 1 334 ? -77.304 -16.441 48.258 1.00 91.25 334 GLU A CA 1
ATOM 2577 C C . GLU A 1 334 ? -77.633 -17.101 46.906 1.00 91.25 334 GLU A C 1
ATOM 2579 O O . GLU A 1 334 ? -78.774 -17.037 46.442 1.00 91.25 334 GLU A O 1
ATOM 2584 N N . ARG A 1 335 ? -76.637 -17.675 46.215 1.00 91.38 335 ARG A N 1
ATOM 2585 C CA . ARG A 1 335 ? -76.755 -18.084 44.797 1.00 91.38 335 ARG A CA 1
ATOM 2586 C C . ARG A 1 335 ? -76.334 -19.526 44.507 1.00 91.38 335 ARG A C 1
ATOM 2588 O O . ARG A 1 335 ? -76.478 -19.967 43.362 1.00 91.38 335 ARG A O 1
ATOM 2595 N N . GLY A 1 336 ? -75.799 -20.249 45.489 1.00 91.69 336 GLY A N 1
ATOM 2596 C CA . GLY A 1 336 ? -75.318 -21.623 45.344 1.00 91.69 336 GLY A CA 1
ATOM 2597 C C . GLY A 1 336 ? -74.289 -21.769 44.222 1.00 91.69 336 GLY A C 1
ATOM 2598 O O . GLY A 1 336 ? -73.313 -21.022 44.143 1.00 91.69 336 GLY A O 1
ATOM 2599 N N . SER A 1 337 ? -74.534 -22.697 43.294 1.00 91.00 337 SER A N 1
ATOM 2600 C CA . SER A 1 337 ? -73.647 -22.974 42.151 1.00 91.00 337 SER A CA 1
ATOM 2601 C C . SER A 1 337 ? -73.521 -21.828 41.134 1.00 91.00 337 SER A C 1
ATOM 2603 O O . SER A 1 337 ? -72.753 -21.941 40.182 1.00 91.00 337 SER A O 1
ATOM 2605 N N . ARG A 1 338 ? -74.299 -20.746 41.280 1.00 90.50 338 ARG A N 1
ATOM 2606 C CA . ARG A 1 338 ? -74.242 -19.553 40.414 1.00 90.50 338 ARG A CA 1
ATOM 2607 C C . ARG A 1 338 ? -73.355 -18.442 40.983 1.00 90.50 338 ARG A C 1
ATOM 2609 O O . ARG A 1 338 ? -73.373 -17.332 40.452 1.00 90.50 338 ARG A O 1
ATOM 2616 N N . ALA A 1 339 ? -72.641 -18.698 42.078 1.00 90.06 339 ALA A N 1
ATOM 2617 C CA . ALA A 1 339 ? -71.654 -17.765 42.606 1.00 90.06 339 ALA A CA 1
ATOM 2618 C C . ALA A 1 339 ? -70.523 -17.531 41.587 1.00 90.06 339 ALA A C 1
ATOM 2620 O O . ALA A 1 339 ? -70.146 -18.431 40.835 1.00 90.06 339 ALA A O 1
ATOM 2621 N N . GLU A 1 340 ? -69.984 -16.314 41.555 1.00 90.56 340 GLU A N 1
ATOM 2622 C CA . GLU A 1 340 ? -68.910 -15.939 40.634 1.00 90.56 340 GLU A CA 1
ATOM 2623 C C . GLU A 1 340 ? -67.550 -16.123 41.315 1.00 90.56 340 GLU A C 1
ATOM 2625 O O . GLU A 1 340 ? -67.376 -15.803 42.492 1.00 90.56 340 GLU A O 1
ATOM 2630 N N . SER A 1 341 ? -66.572 -16.648 40.576 1.00 91.06 341 SER A N 1
ATOM 2631 C CA . SER A 1 341 ? -65.217 -16.839 41.099 1.00 91.06 341 SER A CA 1
ATOM 2632 C C . SER A 1 341 ? -64.523 -15.493 41.322 1.00 91.06 341 SER A C 1
ATOM 2634 O O . SER A 1 341 ? -64.592 -14.602 40.473 1.00 91.06 341 SER A O 1
ATOM 2636 N N . VAL A 1 342 ? -63.775 -15.379 42.413 1.00 89.12 342 VAL A N 1
ATOM 2637 C CA . VAL A 1 342 ? -63.033 -14.194 42.846 1.00 89.12 342 VAL A CA 1
ATOM 2638 C C . VAL A 1 342 ? -61.549 -14.343 42.457 1.00 89.12 342 VAL A C 1
ATOM 2640 O O . VAL A 1 342 ? -60.827 -15.114 43.090 1.00 89.12 342 VAL A O 1
ATOM 2643 N N . PRO A 1 343 ? -61.033 -13.608 41.448 1.00 75.44 343 PRO A N 1
ATOM 2644 C CA . PRO A 1 343 ? -59.715 -13.895 40.861 1.00 75.44 343 PRO A CA 1
ATOM 2645 C C . PRO A 1 343 ? -58.491 -13.444 41.679 1.00 75.44 343 PRO A C 1
ATOM 2647 O O . PRO A 1 343 ? -57.365 -13.689 41.252 1.00 75.44 343 PRO A O 1
ATOM 2650 N N . ARG A 1 344 ? -58.661 -12.710 42.789 1.00 66.19 344 ARG A N 1
ATOM 2651 C CA . ARG A 1 344 ? -57.551 -12.009 43.479 1.00 66.19 344 ARG A CA 1
ATOM 2652 C C . ARG A 1 344 ? -57.634 -11.987 45.007 1.00 66.19 344 ARG A C 1
ATOM 2654 O O . ARG A 1 344 ? -57.060 -11.104 45.630 1.00 66.19 344 ARG A O 1
ATOM 2661 N N . GLY A 1 345 ? -58.359 -12.922 45.615 1.00 68.50 345 GLY A N 1
ATOM 2662 C CA . GLY A 1 345 ? -58.461 -12.974 47.077 1.00 68.50 345 GLY A CA 1
ATOM 2663 C C . GLY A 1 345 ? -59.281 -11.837 47.706 1.00 68.50 345 GLY A C 1
ATOM 2664 O O . GLY A 1 345 ? -59.421 -11.811 48.918 1.00 68.50 345 GLY A O 1
ATOM 2665 N N . THR A 1 346 ? -59.872 -10.932 46.919 1.00 77.38 346 THR A N 1
ATOM 2666 C CA . THR A 1 346 ? -60.774 -9.879 47.410 1.00 77.38 346 THR A CA 1
ATOM 2667 C C . THR A 1 346 ? -62.048 -9.826 46.575 1.00 77.38 346 THR A C 1
ATOM 2669 O O . THR A 1 346 ? -62.016 -9.776 45.343 1.00 77.38 346 THR A O 1
ATOM 2672 N N . CYS A 1 347 ? -63.201 -9.884 47.244 1.00 83.06 347 CYS A N 1
ATOM 2673 C CA . CYS A 1 347 ? -64.504 -9.827 46.593 1.00 83.06 347 CYS A CA 1
ATOM 2674 C C . CYS A 1 347 ? -64.809 -8.385 46.160 1.00 83.06 347 CYS A C 1
ATOM 2676 O O . CYS A 1 347 ? -64.899 -7.491 46.996 1.00 83.06 347 CYS A O 1
ATOM 2678 N N . ALA A 1 348 ? -65.036 -8.147 44.864 1.00 79.31 348 ALA A N 1
ATOM 2679 C CA . ALA A 1 348 ? -65.325 -6.802 44.349 1.00 79.31 348 ALA A CA 1
ATOM 2680 C C . ALA A 1 348 ? -66.610 -6.178 44.935 1.00 79.31 348 ALA A C 1
ATOM 2682 O O . ALA A 1 348 ? -66.728 -4.953 44.985 1.00 79.31 348 ALA A O 1
ATOM 2683 N N . LEU A 1 349 ? -67.560 -7.015 45.373 1.00 78.81 349 LEU A N 1
ATOM 2684 C CA . LEU A 1 349 ? -68.825 -6.574 45.971 1.00 78.81 349 LEU A CA 1
ATOM 2685 C C . LEU A 1 349 ? -68.713 -6.271 47.470 1.00 78.81 349 LEU A C 1
ATOM 2687 O O . LEU A 1 349 ? -69.514 -5.508 47.997 1.00 78.81 349 LEU A O 1
ATOM 2691 N N . HIS A 1 350 ? -67.735 -6.859 48.153 1.00 76.06 350 HIS A N 1
ATOM 2692 C CA . HIS A 1 350 ? -67.617 -6.839 49.607 1.00 76.06 350 HIS A CA 1
ATOM 2693 C C . HIS A 1 350 ? -66.140 -6.608 49.938 1.00 76.06 350 HIS A C 1
ATOM 2695 O O . HIS A 1 350 ? -65.361 -7.551 50.081 1.00 76.06 350 HIS A O 1
ATOM 2701 N N . GLN A 1 351 ? -65.750 -5.334 49.924 1.00 64.06 351 GLN A N 1
ATOM 2702 C CA . GLN A 1 351 ? -64.368 -4.924 49.680 1.00 64.06 351 GLN A CA 1
ATOM 2703 C C . GLN A 1 351 ? -63.382 -5.266 50.809 1.00 64.06 351 GLN A C 1
ATOM 2705 O O . GLN A 1 351 ? -62.201 -5.361 50.499 1.00 64.06 351 GLN A O 1
ATOM 2710 N N . GLU A 1 352 ? -63.814 -5.526 52.054 1.00 62.72 352 GLU A N 1
ATOM 2711 C CA . GLU A 1 352 ? -62.872 -5.826 53.159 1.00 62.72 352 GLU A CA 1
ATOM 2712 C C . GLU A 1 352 ? -63.331 -6.888 54.185 1.00 62.72 352 GLU A C 1
ATOM 2714 O O . GLU A 1 352 ? -62.515 -7.332 54.975 1.00 62.72 352 GLU A O 1
ATOM 2719 N N . GLU A 1 353 ? -64.572 -7.390 54.165 1.00 70.69 353 GLU A N 1
ATOM 2720 C CA . GLU A 1 353 ? -65.078 -8.326 55.201 1.00 70.69 353 GLU A CA 1
ATOM 2721 C C . GLU A 1 353 ? -65.597 -9.648 54.617 1.00 70.69 353 GLU A C 1
ATOM 2723 O O . GLU A 1 353 ? -66.633 -10.182 55.020 1.00 70.69 353 GLU A O 1
ATOM 2728 N N . CYS A 1 354 ? -64.919 -10.165 53.594 1.00 84.12 354 CYS A N 1
ATOM 2729 C CA . CYS A 1 354 ? -65.389 -11.344 52.883 1.00 84.12 354 CYS A CA 1
ATOM 2730 C C . CYS A 1 354 ? -64.601 -12.599 53.214 1.00 84.12 354 CYS A C 1
ATOM 2732 O O . CYS A 1 354 ? -63.461 -12.754 52.790 1.00 84.12 354 CYS A O 1
ATOM 2734 N N . VAL A 1 355 ? -65.281 -13.552 53.851 1.00 88.06 355 VAL A N 1
ATOM 2735 C CA . VAL A 1 355 ? -64.788 -14.922 53.948 1.00 88.06 355 VAL A CA 1
ATOM 2736 C C . VAL A 1 355 ? -64.880 -15.566 52.569 1.00 88.06 355 VAL A C 1
ATOM 2738 O O . VAL A 1 355 ? -65.964 -15.677 51.981 1.00 88.06 355 VAL A O 1
ATOM 2741 N N . LEU A 1 356 ? -63.732 -15.975 52.045 1.00 90.31 356 LEU A N 1
ATOM 2742 C CA . LEU A 1 356 ? -63.632 -16.714 50.802 1.00 90.31 356 LEU A CA 1
ATOM 2743 C C . LEU A 1 356 ? -63.729 -18.212 51.069 1.00 90.31 356 LEU A C 1
ATOM 2745 O O . LEU A 1 356 ? -63.206 -18.726 52.055 1.00 90.31 356 LEU A O 1
ATOM 2749 N N . VAL A 1 357 ? -64.407 -18.913 50.168 1.00 90.88 357 VAL A N 1
ATOM 2750 C CA . VAL A 1 357 ? -64.598 -20.357 50.209 1.00 90.88 357 VAL A CA 1
ATOM 2751 C C . VAL A 1 357 ? -64.182 -21.010 48.908 1.00 90.88 357 VAL A C 1
ATOM 2753 O O . VAL A 1 357 ? -64.371 -20.454 47.828 1.00 90.88 357 VAL A O 1
ATOM 2756 N N . GLN A 1 358 ? -63.637 -22.212 49.014 1.00 91.88 358 GLN A N 1
ATOM 2757 C CA . GLN A 1 358 ? -63.282 -23.052 47.880 1.00 91.88 358 GLN A CA 1
ATOM 2758 C C . GLN A 1 358 ? -63.806 -24.467 48.118 1.00 91.88 358 GLN A C 1
ATOM 2760 O O . GLN A 1 358 ? -63.664 -25.009 49.216 1.00 91.88 358 GLN A O 1
ATOM 2765 N N . ALA A 1 359 ? -64.389 -25.077 47.085 1.00 90.44 359 ALA A N 1
ATOM 2766 C CA . ALA A 1 359 ? -64.708 -26.497 47.088 1.00 90.44 359 ALA A CA 1
ATOM 2767 C C . ALA A 1 359 ? -63.456 -27.290 46.679 1.00 90.44 359 ALA A C 1
ATOM 2769 O O . ALA A 1 359 ? -62.954 -27.150 45.567 1.00 90.44 359 ALA A O 1
ATOM 2770 N N . VAL A 1 360 ? -62.932 -28.122 47.576 1.00 88.25 360 VAL A N 1
ATOM 2771 C CA . VAL A 1 360 ? -61.747 -28.955 47.324 1.00 88.25 360 VAL A CA 1
ATOM 2772 C C . VAL A 1 360 ? -62.170 -30.419 47.287 1.00 88.25 360 VAL A C 1
ATOM 2774 O O . VAL A 1 360 ? -62.868 -30.891 48.177 1.00 88.25 360 VAL A O 1
ATOM 2777 N N . VAL A 1 361 ? -61.748 -31.177 46.275 1.00 87.00 361 VAL A N 1
ATOM 2778 C CA . VAL A 1 361 ? -62.053 -32.615 46.203 1.00 87.00 361 VAL A CA 1
ATOM 2779 C C . VAL A 1 361 ? -61.033 -33.397 47.035 1.00 87.00 361 VAL A C 1
ATOM 2781 O O . VAL A 1 361 ? -59.872 -33.528 46.649 1.00 87.00 361 VAL A O 1
ATOM 2784 N N . ALA A 1 362 ? -61.463 -33.937 48.176 1.00 83.31 362 ALA A N 1
ATOM 2785 C CA . ALA A 1 362 ? -60.668 -34.845 49.005 1.00 83.31 362 ALA A CA 1
ATOM 2786 C C . ALA A 1 362 ? -61.123 -36.304 48.812 1.00 83.31 362 ALA A C 1
ATOM 2788 O O . ALA A 1 362 ? -62.157 -36.566 48.200 1.00 83.31 362 ALA A O 1
ATOM 2789 N N . ARG A 1 363 ? -60.363 -37.281 49.343 1.00 73.44 363 ARG A N 1
ATOM 2790 C CA . ARG A 1 363 ? -60.548 -38.746 49.147 1.00 73.44 363 ARG A CA 1
ATOM 2791 C C . ARG A 1 363 ? -61.894 -39.342 49.636 1.00 73.44 363 ARG A C 1
ATOM 2793 O O . ARG A 1 363 ? -62.005 -40.557 49.754 1.00 73.44 363 ARG A O 1
ATOM 2800 N N . GLY A 1 364 ? -62.912 -38.524 49.887 1.00 76.12 364 GLY A N 1
ATOM 2801 C CA . GLY A 1 364 ? -64.266 -38.937 50.260 1.00 76.12 364 GLY A CA 1
ATOM 2802 C C . GLY A 1 364 ? -65.383 -37.980 49.822 1.00 76.12 364 GLY A C 1
ATOM 2803 O O . GLY A 1 364 ? -66.514 -38.183 50.244 1.00 76.12 364 GLY A O 1
ATOM 2804 N N . GLY A 1 365 ? -65.100 -36.956 49.005 1.00 84.56 365 GLY A N 1
ATOM 2805 C CA . GLY A 1 365 ? -66.093 -35.970 48.556 1.00 84.56 365 GLY A CA 1
ATOM 2806 C C . GLY A 1 365 ? -65.527 -34.552 48.434 1.00 84.56 365 GLY A C 1
ATOM 2807 O O . GLY A 1 365 ? -64.367 -34.305 48.774 1.00 84.56 365 GLY A O 1
ATOM 2808 N N . ALA A 1 366 ? -66.346 -33.624 47.933 1.00 87.94 366 ALA A N 1
ATOM 2809 C CA . ALA A 1 366 ? -66.028 -32.198 47.931 1.00 87.94 366 ALA A CA 1
ATOM 2810 C C . ALA A 1 366 ? -66.160 -31.637 49.354 1.00 87.94 366 ALA A C 1
ATOM 2812 O O . ALA A 1 366 ? -67.169 -31.876 50.014 1.00 87.94 366 ALA A O 1
ATOM 2813 N N . ILE A 1 367 ? -65.144 -30.910 49.814 1.00 89.00 367 ILE A N 1
ATOM 2814 C CA . ILE A 1 367 ? -65.077 -30.292 51.141 1.00 89.00 367 ILE A CA 1
ATOM 2815 C C . ILE A 1 367 ? -64.920 -28.778 51.008 1.00 89.00 367 ILE A C 1
ATOM 2817 O O . ILE A 1 367 ? -64.299 -28.304 50.057 1.00 89.00 367 ILE A O 1
ATOM 2821 N N . LEU A 1 368 ? -65.469 -28.017 51.954 1.00 89.19 368 LEU A N 1
ATOM 2822 C CA . LEU A 1 368 ? -65.283 -26.567 51.997 1.00 89.19 368 LEU A CA 1
ATOM 2823 C C . LEU A 1 368 ? -63.972 -26.199 52.690 1.00 89.19 368 LEU A C 1
ATOM 2825 O O . LEU A 1 368 ? -63.723 -26.605 53.828 1.00 89.19 368 LEU A O 1
ATOM 2829 N N . ASN A 1 369 ? -63.181 -25.367 52.022 1.00 88.38 369 ASN A N 1
ATOM 2830 C CA . ASN A 1 369 ? -62.028 -24.687 52.592 1.00 88.38 369 ASN A CA 1
ATOM 2831 C C . ASN A 1 369 ? -62.325 -23.190 52.734 1.00 88.38 369 ASN A C 1
ATOM 2833 O O . ASN A 1 369 ? -62.904 -22.605 51.821 1.00 88.38 369 ASN A O 1
ATOM 2837 N N . PHE A 1 370 ? -61.927 -22.582 53.852 1.00 88.44 370 PHE A N 1
ATOM 2838 C CA . PHE A 1 370 ? -62.176 -21.171 54.159 1.00 88.44 370 PHE A CA 1
ATOM 2839 C C . PHE A 1 370 ? -60.868 -20.378 54.158 1.00 88.44 370 PHE A C 1
ATOM 2841 O O . PHE A 1 370 ? -59.832 -20.883 54.592 1.00 88.44 370 PHE A O 1
ATOM 2848 N N . TYR A 1 371 ? -60.929 -19.133 53.696 1.00 85.00 371 TYR A N 1
ATOM 2849 C CA . TYR A 1 371 ? -59.822 -18.186 53.716 1.00 85.00 371 TYR A CA 1
ATOM 2850 C C . TYR A 1 371 ? -60.346 -16.786 54.026 1.00 85.00 371 TYR A C 1
ATOM 2852 O O . TYR A 1 371 ? -61.296 -16.320 53.396 1.00 85.00 371 TYR A O 1
ATOM 2860 N N . ASP A 1 372 ? -59.729 -16.127 54.999 1.00 82.00 372 ASP A N 1
ATOM 2861 C CA . ASP A 1 372 ? -59.962 -14.719 55.299 1.00 82.00 372 ASP A CA 1
ATOM 2862 C C . ASP A 1 372 ? -58.736 -13.934 54.812 1.00 82.00 372 ASP A C 1
ATOM 2864 O O . ASP A 1 372 ? -57.625 -14.244 55.243 1.00 82.00 372 ASP A O 1
ATOM 2868 N N . PRO A 1 373 ? -58.885 -13.003 53.855 1.00 72.56 373 PRO A N 1
ATOM 2869 C CA . PRO A 1 373 ? -57.769 -12.237 53.300 1.00 72.56 373 PRO A CA 1
ATOM 2870 C C . PRO A 1 373 ? -57.234 -11.130 54.226 1.00 72.56 373 PRO A C 1
ATOM 2872 O O . PRO A 1 373 ? -56.357 -10.385 53.781 1.00 72.56 373 PRO A O 1
ATOM 2875 N N . MET A 1 374 ? -57.776 -10.992 55.446 1.00 66.00 374 MET A N 1
ATOM 2876 C CA . MET A 1 374 ? -57.350 -9.992 56.437 1.00 66.00 374 MET A CA 1
ATOM 2877 C C . MET A 1 374 ? -55.927 -10.186 56.965 1.00 66.00 374 MET A C 1
ATOM 2879 O O . MET A 1 374 ? -55.494 -11.345 57.151 1.00 66.00 374 MET A O 1
#

Foldseek 3Di:
DVVVVVVVVVLVVVVVVVVVVVVVLVVVVVVLVVVVVVLVVDDPVCNVVCVVLNVVVVVVSVVVVVVVVPPDDSVVVVPDDPVVVVVVVVVVVVVVVVVVVVVVVVSVVVVVVVVVVVVVVVVVVVVVVVVVVVVVVVVVVVVVVVVVVVVVVVVVVVVVVVVVVVVVVVVVVVVVVVVVVVVVVVVVVVVVVVVVVVVVVVVVVVVVVVVVVVVVVVVVVVVVVVVVVVVVVVVVVVVVVVVVVVVVVVVPVVDDDDDDDDCPPVVVVVVLVVVLCVVCVPAAADPDPPDPPCVVVLCVLCSVLSPDPCQNVLQVLQQVLQDAAKFFSNQSSVPRVPTDHDPPLADPVHGARTWIWGFDQDPPGTHIYIDHPD

Organism: NCBI:txid1435070

Solvent-accessible surface area (backbone atoms only — not comparable to full-atom values): 20834 Å² total; per-residue (Å²): 114,73,69,63,54,51,54,51,50,52,52,51,52,51,50,50,52,53,51,50,51,53,47,51,53,52,50,49,54,51,52,52,52,50,53,55,57,57,58,72,74,55,62,74,92,58,42,73,70,49,53,62,59,49,53,53,53,52,51,51,50,51,51,52,49,52,57,60,68,68,54,77,50,77,75,62,59,75,77,55,62,71,72,62,53,52,56,50,49,52,53,47,52,54,48,49,52,51,51,51,52,52,49,52,49,53,51,49,54,51,51,51,50,52,51,52,51,50,52,55,51,48,56,54,50,50,49,51,53,50,53,50,52,54,50,51,54,52,52,49,54,53,50,56,56,46,52,58,52,48,53,54,50,53,53,52,49,52,53,51,51,51,51,51,51,52,52,52,51,53,49,52,54,50,48,55,51,48,56,50,51,53,52,54,48,54,52,51,52,52,51,50,53,54,49,50,56,50,49,55,51,51,53,52,52,49,54,53,48,53,50,50,51,50,52,50,50,54,50,51,52,50,50,52,52,52,50,54,50,50,52,49,53,48,55,52,50,49,55,50,46,55,52,49,49,53,52,45,52,59,45,59,76,69,52,84,89,82,89,81,91,80,68,72,63,61,55,54,56,53,49,53,54,52,52,50,52,65,74,49,64,85,59,54,64,50,89,51,97,60,70,92,77,53,58,67,62,52,48,64,68,45,51,69,55,62,69,39,87,60,15,66,57,19,44,50,44,27,42,71,60,69,52,77,60,38,25,43,44,68,44,25,37,77,46,15,66,70,43,65,72,36,94,71,76,53,42,90,90,42,78,83,85,50,50,29,31,28,50,43,82,50,105,86,49,55,23,44,34,73,47,68,74,121

Radius of gyration: 88.78 Å; Cα contacts (8 Å, |Δi|>4): 160; chains: 1; bounding box: 158×56×229 Å